Protein 5K62 (pdb70)

Secondary structure (DSSP, 8-state):
-EEEEEEEEEEEE----TT-HHHHHHHHHHHHHHHHT-TT----SEEE--TTTTT-S---SHHHHGGG-B-TTSSHHHHHHHHHHHHHTSEEEEEEEEE-TTS-EEEEEEEE-TTS-EEEEEE-SS--HHHHHTTBPP-TT-S-EEEEEEEEEEE-TT-SS--EEEEEEEEE--GGGGSSGGGTS-GGG-HHHHHHHHTT-SEEEEEE-PBPTTS---HHHHT-HHHHHHHHHHHHHHHHTTT--TT---S--EEEES--PPPPP----TTTTSS--TTS--HHHHHHHHHHTGGGS--TTHHHHHHTTTTHHHHHH--SS-TTSGGG-----GGGSSS---HHHHH--BTTB-SS-S-TTTT--EEEEEEE--SEETTTEEB----EEEEE------SSTT-TTEEEEEE--SS--EEEEEEEEEEEE-

Solvent-accessible surface area: 17045 Å² total

Sequence (430 aa):
TKLLVSLKVLVIQLNPQIGQVDQTIKRTWSILDKVTKSATYVKPDIILFPEFALTGYSFHARKDILPYVTKKDEGPSFELAKSISEKFQCYTIIGYPEEDDEQKLYNSALVVNPQGGQIFNYRKTFLYDTEMNWDCEENPEGFQTFPMDFSKCAKLSNEDSYNRDVTLKASIGISMDLSPYKFMAPFNHFEFSSFCVDNNVELILCPMAWLNSTSITDKQTLHNNSLLEAAKNKIAFALKEQGLPLAGSQGIYQLKIGDSQRTPRVPSDDSTSEYKDMDEPDMSNVNYWILRFFPFLYFKLRINWFKNSSLIESILGKTRMPLDHEYYKGKHDLLDSEEVIKDTVLEKTFLGTSLGQPWKFQGKNAILVLANRCGTEDGTTIFAGSSGIYKFNGKKSSLDSLNESVELLGNLGKGLEGAILREVQFEVFR

Foldseek 3Di:
DKKKFKFKEKEFAALADAPCLVVLLVLVVVQVVVQCVDPQFDQGQEYEAAFQRRHHAQDQEQVSCVVFAEALCDDDVLVSQLVVLQVRLHKYKYWGWYADPVRAIFTWIWIAGSNSHTDDIGTAAADDPRCVSNRHAHDLQHWDKDWDKTAQTIDDPPDDGSHHIDIFIETEHEACSLAAHVVPHDRQQLQNLLLCQLVVHFEYEYRYAAFQPLFDDPPVQVPPVVSVVVSLVVLCVLQVVQVADLQFDHSDADEAHNDQDFADQDDDDPPLRRPDDQFAASQVVQFVSLLSNQLLFDAPCLVVCQVVVVCVCVLQPDDNDPPPGSNVCPDDHVVPDPDDDDPSSQSGDGSQCGNVGSHSCAQAKHKYWYHYYATDPPSRTGGFAFTFIKMQRNYDHDSGSVGVSMTTRDTGGRGYTYMHIYIDMGMDDD

Radius of gyration: 21.22 Å; Cα contacts (8 Å, |Δi|>4): 1040; chains: 1; bounding box: 64×46×66 Å

InterPro domains:
  IPR003010 Carbon-nitrogen hydrolase [PF00795] (23-141)
  IPR003010 Carbon-nitrogen hydrolase [PS50263] (19-453)
  IPR036526 Carbon-nitrogen hydrolase superfamily [G3DSA:3.60.110.10] (19-270)
  IPR036526 Carbon-nitrogen hydrolase superfamily [SSF56317] (19-227)
  IPR039703 Protein N-terminal amidase [PTHR11750] (13-455)

B-factor: mean 27.4, std 9.61, range [10.97, 68.0]

Organism: Saccharomyces cerevisiae (strain CEN.PK113-7D) (NCBI:txid889517)

Structure (mmCIF, N/CA/C/O backbone):
data_5K62
#
_entry.id   5K62
#
_cell.length_a   134.564
_cell.length_b   134.564
_cell.length_c   119.378
_cell.angle_alpha   90.00
_cell.angle_beta   90.00
_cell.angle_gamma   90.00
#
_symmetry.space_group_name_H-M   'I 41 2 2'
#
loop_
_entity.id
_entity.type
_entity.pdbx_description
1 polymer Nta1p
2 non-polymer ASPARAGINE
3 non-polymer VALINE
4 water water
#
loop_
_atom_site.group_PDB
_atom_site.id
_atom_site.type_symbol
_atom_site.label_atom_id
_atom_site.label_alt_id
_atom_site.label_comp_id
_atom_site.label_asym_id
_atom_site.label_entity_id
_atom_site.label_seq_id
_atom_site.pdbx_PDB_ins_code
_atom_site.Cartn_x
_atom_site.Cartn_y
_atom_site.Cartn_z
_atom_site.occupancy
_atom_site.B_iso_or_equiv
_atom_site.auth_seq_id
_atom_site.auth_comp_id
_atom_site.auth_asym_id
_atom_site.auth_atom_id
_atom_site.pdbx_PDB_model_num
ATOM 1 N N . THR A 1 15 ? 31.654 -6.425 151.818 1.00 42.20 13 THR A N 1
ATOM 2 C CA . THR A 1 15 ? 32.954 -6.689 152.419 1.00 39.03 13 THR A CA 1
ATOM 3 C C . THR A 1 15 ? 34.083 -6.280 151.481 1.00 42.34 13 THR A C 1
ATOM 4 O O . THR A 1 15 ? 34.224 -6.838 150.393 1.00 41.14 13 THR A O 1
ATOM 6 N N . LYS A 1 16 ? 34.882 -5.305 151.905 1.00 36.95 14 LYS A N 1
ATOM 7 C CA . LYS A 1 16 ? 36.001 -4.844 15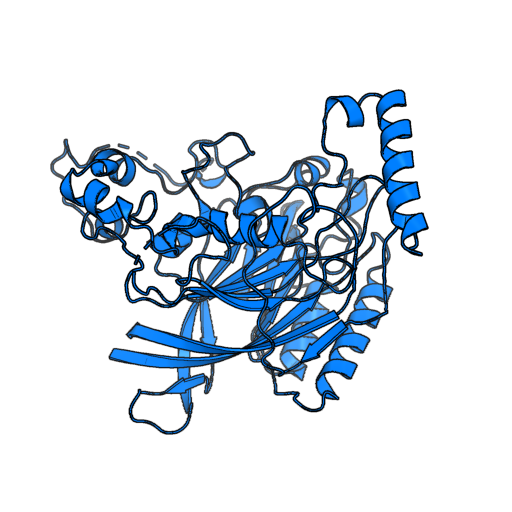1.101 1.00 39.21 14 LYS A CA 1
ATOM 8 C C . LYS A 1 16 ? 37.145 -5.842 151.112 1.00 40.38 14 LYS A C 1
ATOM 9 O O . LYS A 1 16 ? 37.541 -6.354 152.158 1.00 35.36 14 LYS A O 1
ATOM 15 N N . LEU A 1 17 ? 37.681 -6.107 149.933 1.00 31.68 15 LEU A N 1
ATOM 16 C CA . LEU A 1 17 ? 38.781 -7.038 149.783 1.00 30.34 15 LEU A CA 1
ATOM 17 C C . LEU A 1 17 ? 39.900 -6.332 149.028 1.00 37.59 15 LEU A C 1
ATOM 18 O O . LEU A 1 17 ? 39.683 -5.832 147.918 1.00 34.20 15 LEU A O 1
ATOM 23 N N . LEU A 1 18 ? 41.078 -6.252 149.640 1.00 27.55 16 LEU A N 1
ATOM 24 C CA . LEU A 1 18 ? 42.229 -5.622 149.004 1.00 34.80 16 LEU A CA 1
ATOM 25 C C . LEU A 1 18 ? 42.974 -6.613 148.122 1.00 34.68 16 LEU A C 1
ATOM 26 O O . LEU A 1 18 ? 43.186 -7.767 148.508 1.00 30.17 16 LEU A O 1
ATOM 31 N N . VAL A 1 19 ? 43.370 -6.158 146.936 1.00 34.18 17 VAL A N 1
ATOM 32 C CA . VAL A 1 19 ? 44.039 -7.034 145.987 1.00 30.15 17 VAL A CA 1
ATOM 33 C C . VAL A 1 19 ? 45.376 -6.455 145.547 1.00 27.80 17 VAL A C 1
ATOM 34 O O . VAL A 1 19 ? 45.555 -5.236 145.470 1.00 24.09 17 VAL A O 1
ATOM 38 N N . SER A 1 20 ? 46.329 -7.345 145.293 1.00 29.68 18 SER A N 1
ATOM 39 C CA . SER A 1 20 ? 47.627 -6.956 144.760 1.00 29.20 18 SER A CA 1
ATOM 40 C C . SER A 1 20 ? 47.975 -7.928 143.637 1.00 33.33 18 SER A C 1
ATOM 41 O O . SER A 1 20 ? 48.106 -9.136 143.857 1.00 33.47 18 SER A O 1
ATOM 44 N N . LEU A 1 21 ? 48.073 -7.394 142.425 1.00 27.72 19 LEU A N 1
ATOM 45 C CA . LEU A 1 21 ? 48.363 -8.192 141.240 1.00 27.51 19 LEU A CA 1
ATOM 46 C C . LEU A 1 21 ? 49.679 -7.758 140.631 1.00 25.57 19 LEU A C 1
ATOM 47 O O . LEU A 1 21 ? 49.931 -6.563 140.473 1.00 26.81 19 LEU A O 1
ATOM 52 N N . LYS A 1 22 ? 50.517 -8.733 140.296 1.00 24.09 20 LYS A N 1
ATOM 53 C CA . LYS A 1 22 ? 51.727 -8.467 139.548 1.00 23.01 20 LYS A CA 1
ATOM 54 C C . LYS A 1 22 ? 51.387 -8.650 138.080 1.00 18.21 20 LYS A C 1
ATOM 55 O O . LYS A 1 22 ? 51.090 -9.766 137.634 1.00 22.90 20 LYS A O 1
ATOM 57 N N . VAL A 1 23 ? 51.414 -7.551 137.346 1.00 22.02 21 VAL A N 1
ATOM 58 C CA . VAL A 1 23 ? 51.002 -7.563 135.944 1.00 19.12 21 VAL A CA 1
ATOM 59 C C . VAL A 1 23 ? 52.190 -7.337 135.025 1.00 20.00 21 VAL A C 1
ATOM 60 O O . VAL A 1 23 ? 52.875 -6.340 135.140 1.00 20.51 21 VAL A O 1
ATOM 64 N N . LEU A 1 24 ? 52.409 -8.259 134.092 1.00 18.69 22 LEU A N 1
ATOM 65 C CA . LEU A 1 24 ? 53.474 -8.113 133.127 1.00 16.97 22 LEU A CA 1
ATOM 66 C C . LEU A 1 24 ? 52.875 -7.969 131.722 1.00 16.38 22 LEU A C 1
ATOM 67 O O . LEU A 1 24 ? 52.079 -8.802 131.313 1.00 17.84 22 LEU A O 1
ATOM 72 N N . VAL A 1 25 ? 53.262 -6.921 131.007 1.00 17.05 23 VAL A N 1
ATOM 73 C CA . VAL A 1 25 ? 52.843 -6.728 129.614 1.00 16.69 23 VAL A CA 1
ATOM 74 C C . VAL A 1 25 ? 54.037 -6.845 128.676 1.00 16.72 23 VAL A C 1
ATOM 75 O O . VAL A 1 25 ? 55.069 -6.211 128.900 1.00 18.14 23 VAL A O 1
ATOM 79 N N . ILE A 1 26 ? 53.890 -7.650 127.628 1.00 16.97 24 ILE A N 1
ATOM 80 C CA . ILE A 1 26 ? 54.936 -7.820 126.625 1.00 17.57 24 ILE A CA 1
ATOM 81 C C . ILE A 1 26 ? 54.576 -7.081 125.338 1.00 19.92 24 ILE A C 1
ATOM 82 O O . ILE A 1 26 ? 53.499 -7.271 124.782 1.00 19.35 24 ILE A O 1
ATOM 87 N N . GLN A 1 27 ? 55.486 -6.241 124.861 1.00 17.84 25 GLN A N 1
ATOM 88 C CA . GLN A 1 27 ? 55.255 -5.461 123.660 1.00 15.59 25 GLN A CA 1
ATOM 89 C C . GLN A 1 27 ? 56.165 -5.950 122.544 1.00 17.13 25 GLN A C 1
ATOM 90 O O . GLN A 1 27 ? 57.386 -5.898 122.673 1.00 17.34 25 GLN A O 1
ATOM 96 N N . LEU A 1 28 ? 55.566 -6.424 121.454 1.00 17.17 26 LEU A N 1
ATOM 97 C CA . LEU A 1 28 ? 56.308 -7.047 120.358 1.00 15.27 26 LEU A CA 1
ATOM 98 C C . LEU A 1 28 ? 56.084 -6.342 119.018 1.00 15.68 26 LEU A C 1
ATOM 99 O O . LEU A 1 28 ? 55.072 -5.669 118.836 1.00 14.51 26 LEU A O 1
ATOM 104 N N . ASN A 1 29 ? 57.038 -6.518 118.103 1.00 14.03 27 ASN A N 1
ATOM 105 C CA . ASN A 1 29 ? 56.919 -6.097 116.712 1.00 16.23 27 ASN A CA 1
ATOM 106 C C . ASN A 1 29 ? 56.997 -7.320 115.814 1.00 16.06 27 ASN A C 1
ATOM 107 O O . ASN A 1 29 ? 58.015 -7.550 115.142 1.00 17.17 27 ASN A O 1
ATOM 112 N N . PRO A 1 30 ? 55.921 -8.117 115.794 1.00 16.15 28 PRO A N 1
ATOM 113 C CA . PRO A 1 30 ? 55.874 -9.308 114.939 1.00 14.45 28 PRO A CA 1
ATOM 114 C C . PRO A 1 30 ? 55.710 -8.947 113.475 1.00 16.74 28 PRO A C 1
ATOM 115 O O . PRO A 1 30 ? 54.909 -8.066 113.139 1.00 14.33 28 PRO A O 1
ATOM 119 N N . GLN A 1 31 ? 56.452 -9.615 112.599 1.00 14.58 29 GLN A N 1
ATOM 120 C CA . GLN A 1 31 ? 56.246 -9.408 111.174 1.00 14.26 29 GLN A CA 1
ATOM 121 C C . GLN A 1 31 ? 55.757 -10.715 110.537 1.00 18.96 29 GLN A C 1
ATOM 122 O O . GLN A 1 31 ? 56.117 -11.802 110.985 1.00 16.85 29 GLN A O 1
ATOM 128 N N . ILE A 1 32 ? 54.950 -10.604 109.489 1.00 17.14 30 ILE A N 1
ATOM 129 C CA . ILE A 1 32 ? 54.362 -11.777 108.864 1.00 17.46 30 ILE A CA 1
ATOM 130 C C . ILE A 1 32 ? 55.455 -12.717 108.365 1.00 18.76 30 ILE A C 1
ATOM 131 O O . ILE A 1 32 ? 56.430 -12.285 107.737 1.00 19.17 30 ILE A O 1
ATOM 136 N N . GLY A 1 33 ? 55.310 -13.995 108.692 1.00 18.46 31 GLY A N 1
ATOM 137 C CA . GLY A 1 33 ? 56.283 -15.000 108.289 1.00 21.09 31 GLY A CA 1
ATOM 138 C C . GLY A 1 33 ? 57.498 -15.146 109.195 1.00 22.24 31 GLY A C 1
ATOM 139 O O . GLY A 1 33 ? 58.450 -15.842 108.844 1.00 20.34 31 GLY A O 1
ATOM 140 N N . GLN A 1 34 ? 57.476 -14.493 110.358 1.00 17.45 32 GLN A N 1
ATOM 141 C CA . GLN A 1 34 ? 58.588 -14.570 111.303 1.00 18.47 32 GLN A CA 1
ATOM 142 C C . GLN A 1 34 ? 58.204 -15.210 112.643 1.00 19.54 32 GLN A C 1
ATOM 143 O O . GLN A 1 34 ? 58.832 -14.917 113.659 1.00 19.55 32 GLN A O 1
ATOM 149 N N . VAL A 1 35 ? 57.186 -16.067 112.644 1.00 17.43 33 VAL A N 1
ATOM 150 C CA . VAL A 1 35 ? 56.652 -16.629 113.889 1.00 19.95 33 VAL A CA 1
ATOM 151 C C . VAL A 1 35 ? 57.741 -17.231 114.786 1.00 22.87 33 VAL A C 1
ATOM 152 O O . VAL A 1 35 ? 57.810 -16.911 115.973 1.00 19.60 33 VAL A O 1
ATOM 156 N N . ASP A 1 36 ? 58.605 -18.066 114.215 1.00 22.72 34 ASP A N 1
ATOM 157 C CA . ASP A 1 36 ? 59.691 -18.688 114.985 1.00 27.27 34 ASP A CA 1
ATOM 158 C C . ASP A 1 36 ? 60.665 -17.661 115.572 1.00 24.04 34 ASP A C 1
ATOM 159 O O . ASP A 1 36 ? 61.130 -17.806 116.703 1.00 23.78 34 ASP A O 1
ATOM 164 N N . GLN A 1 37 ? 60.979 -16.624 114.805 1.00 22.27 35 GLN A N 1
ATOM 165 C CA . GLN A 1 37 ? 61.894 -15.593 115.283 1.00 20.16 35 GLN A CA 1
ATOM 166 C C . GLN A 1 37 ? 61.260 -14.787 116.410 1.00 20.95 35 GLN A C 1
ATOM 167 O O . GLN A 1 37 ? 61.932 -14.442 117.385 1.00 19.12 35 GLN A O 1
ATOM 173 N N . THR A 1 38 ? 59.967 -14.497 116.276 1.00 18.99 36 THR A N 1
ATOM 174 C CA . THR A 1 38 ? 59.233 -13.744 117.297 1.00 20.23 36 THR A CA 1
ATOM 175 C C . THR A 1 38 ? 59.151 -14.537 118.596 1.00 19.70 36 THR A C 1
ATOM 176 O O . THR A 1 38 ? 59.299 -13.985 119.688 1.00 21.09 36 THR A O 1
ATOM 180 N N . ILE A 1 39 ? 58.911 -15.835 118.472 1.00 20.37 37 ILE A N 1
ATOM 181 C CA . ILE A 1 39 ? 58.918 -16.716 119.638 1.00 20.94 37 ILE A CA 1
ATOM 182 C C . ILE A 1 39 ? 60.276 -16.677 120.333 1.00 19.87 37 ILE A C 1
ATOM 183 O O . ILE A 1 39 ? 60.346 -16.579 121.552 1.00 24.19 37 ILE A O 1
ATOM 188 N N . LYS A 1 40 ? 61.352 -16.724 119.559 1.00 20.78 38 LYS A N 1
ATOM 189 C CA . LYS A 1 40 ? 62.696 -16.662 120.136 1.00 23.41 38 LYS A CA 1
ATOM 190 C C . LYS A 1 40 ? 62.927 -15.331 120.861 1.00 26.91 38 LYS A C 1
ATOM 191 O O . LYS A 1 40 ? 63.429 -15.306 121.993 1.00 24.53 38 LYS A O 1
ATOM 193 N N . ARG A 1 41 ? 62.535 -14.224 120.231 1.00 22.86 39 ARG A N 1
ATOM 194 C CA . ARG A 1 41 ? 62.672 -12.915 120.870 1.00 22.89 39 ARG A CA 1
ATOM 195 C C . ARG A 1 41 ? 61.832 -12.853 122.152 1.00 21.05 39 ARG A C 1
ATOM 196 O O . ARG A 1 41 ? 62.247 -12.248 123.145 1.00 23.37 39 ARG A O 1
ATOM 204 N N . THR A 1 42 ? 60.674 -13.503 122.143 1.00 19.71 40 THR A N 1
ATOM 205 C CA . THR A 1 42 ? 59.812 -13.523 123.321 1.00 20.67 40 THR A CA 1
ATOM 206 C C . THR A 1 42 ? 60.498 -14.215 124.505 1.00 26.48 40 THR A C 1
ATOM 207 O O . THR A 1 42 ? 60.437 -13.744 125.646 1.00 21.85 40 THR A O 1
ATOM 211 N N . TRP A 1 43 ? 61.159 -15.331 124.235 1.00 23.80 41 TRP A N 1
ATOM 212 C CA . TRP A 1 43 ? 61.851 -16.046 125.308 1.00 26.72 41 TRP A CA 1
ATOM 213 C C . TRP A 1 43 ? 63.037 -15.241 125.812 1.00 24.94 41 TRP A C 1
ATOM 214 O O . TRP A 1 43 ? 63.339 -15.262 127.005 1.00 29.08 41 TRP A O 1
ATOM 225 N N . SER A 1 44 ? 63.693 -14.520 124.905 1.00 23.28 42 SER A N 1
ATOM 226 C CA . SER A 1 44 ? 64.774 -13.605 125.265 1.00 25.07 42 SER A CA 1
ATOM 227 C C . SER A 1 44 ? 64.306 -12.482 126.204 1.00 32.34 42 SER A C 1
ATOM 228 O O . SER A 1 44 ? 64.956 -12.190 127.218 1.00 30.04 42 SER A O 1
ATOM 231 N N . ILE A 1 45 ? 63.177 -11.860 125.868 1.00 25.66 43 ILE A N 1
ATOM 232 C CA . ILE A 1 45 ? 62.593 -10.809 126.704 1.00 25.33 43 ILE A CA 1
ATOM 233 C C . ILE A 1 45 ? 62.269 -11.323 128.097 1.00 25.06 43 ILE A C 1
ATOM 234 O O . ILE A 1 45 ? 62.603 -10.683 129.094 1.00 28.91 43 ILE A O 1
ATOM 239 N N . LEU A 1 46 ? 61.606 -12.475 128.157 1.00 26.28 44 LEU A N 1
ATOM 240 C CA . LEU A 1 46 ? 61.222 -13.088 129.428 1.00 27.27 44 LEU A CA 1
ATOM 241 C C . LEU A 1 46 ? 62.444 -13.451 130.273 1.00 32.66 44 LEU A C 1
ATOM 242 O O . LEU A 1 46 ? 62.421 -13.337 131.498 1.00 29.64 44 LEU A O 1
ATOM 247 N N . ASP A 1 47 ? 63.506 -13.898 129.613 1.00 29.53 45 ASP A N 1
ATOM 248 C CA . ASP A 1 47 ? 64.752 -14.188 130.311 1.00 34.15 45 ASP A CA 1
ATOM 249 C C . ASP A 1 47 ? 65.304 -12.917 130.949 1.00 32.98 45 ASP A C 1
ATOM 250 O O . ASP A 1 47 ? 65.662 -12.908 132.128 1.00 37.07 45 ASP A O 1
ATOM 255 N N . LYS A 1 48 ? 65.356 -11.840 130.171 1.00 29.90 46 LYS A N 1
ATOM 256 C CA . LYS A 1 48 ? 65.872 -10.568 130.662 1.00 29.19 46 LYS A CA 1
ATOM 257 C C . LYS A 1 48 ? 65.017 -10.018 131.796 1.00 32.19 46 LYS A C 1
ATOM 258 O O . LYS A 1 48 ? 65.528 -9.386 132.715 1.00 33.38 46 LYS A O 1
ATOM 264 N N . VAL A 1 49 ? 63.712 -10.256 131.722 1.00 29.96 47 VAL A N 1
ATOM 265 C CA . VAL A 1 49 ? 62.797 -9.818 132.763 1.00 29.63 47 VAL A CA 1
ATOM 266 C C . VAL A 1 49 ? 63.119 -10.497 134.102 1.00 31.38 47 VAL A C 1
ATOM 267 O O . VAL A 1 49 ? 63.242 -9.820 135.120 1.00 31.38 47 VAL A O 1
ATOM 271 N N . THR A 1 50 ? 63.278 -11.820 134.093 1.00 31.63 48 THR A N 1
ATOM 272 C CA . THR A 1 50 ? 63.574 -12.566 135.321 1.00 29.40 48 THR A CA 1
ATOM 273 C C . THR A 1 50 ? 64.895 -12.155 135.954 1.00 35.49 48 THR A C 1
ATOM 274 O O . THR A 1 50 ? 65.126 -12.403 137.138 1.00 40.31 48 THR A O 1
ATOM 278 N N . LYS A 1 51 ? 65.763 -11.539 135.162 1.00 37.13 49 LYS A N 1
ATOM 279 C CA . LYS A 1 51 ? 67.076 -11.128 135.633 1.00 38.07 49 LYS A CA 1
ATOM 280 C C . LYS A 1 51 ? 67.066 -9.674 136.092 1.00 39.98 49 LYS A C 1
ATOM 281 O O . LYS A 1 51 ? 68.100 -9.119 136.464 1.00 43.33 49 LYS A O 1
ATOM 287 N N . SER A 1 52 ? 65.890 -9.057 136.068 1.00 36.80 50 SER A N 1
ATOM 288 C CA . SER A 1 52 ? 65.745 -7.679 136.527 1.00 39.91 50 SER A CA 1
ATOM 289 C C . SER A 1 52 ? 66.022 -7.554 138.021 1.00 39.86 50 SER A C 1
ATOM 290 O O . SER A 1 52 ? 65.716 -8.458 138.797 1.00 38.36 50 SER A O 1
ATOM 293 N N . ALA A 1 53 ? 66.587 -6.417 138.414 1.00 42.54 51 ALA A N 1
ATOM 294 C CA . ALA A 1 53 ? 66.896 -6.147 139.814 1.00 43.12 51 ALA A CA 1
ATOM 295 C C . ALA A 1 53 ? 65.639 -6.135 140.676 1.00 46.66 51 ALA A C 1
ATOM 296 O O . ALA A 1 53 ? 65.665 -6.563 141.832 1.00 44.34 51 ALA A O 1
ATOM 298 N N . THR A 1 54 ? 64.537 -5.645 140.115 1.00 41.46 52 THR A N 1
ATOM 299 C CA . THR A 1 54 ? 63.285 -5.570 140.865 1.00 36.78 52 THR A CA 1
ATOM 300 C C . THR A 1 54 ? 62.221 -6.542 140.338 1.00 40.75 52 THR A C 1
ATOM 301 O O . THR A 1 54 ? 61.021 -6.325 140.513 1.00 40.22 52 THR A O 1
ATOM 305 N N . TYR A 1 55 ? 62.667 -7.632 139.726 1.00 36.62 53 TYR A N 1
ATOM 306 C CA . TYR A 1 55 ? 61.750 -8.654 139.261 1.00 36.88 53 TYR A CA 1
ATOM 307 C C . TYR A 1 55 ? 60.956 -9.297 140.394 1.00 38.51 53 TYR A C 1
ATOM 308 O O . TYR A 1 55 ? 61.506 -9.653 141.442 1.00 39.73 53 TYR A O 1
ATOM 317 N N . VAL A 1 56 ? 59.657 -9.440 140.166 1.00 32.74 54 VAL A N 1
ATOM 318 C CA . VAL A 1 56 ? 58.783 -10.260 140.999 1.00 32.30 54 VAL A CA 1
ATOM 319 C C . VAL A 1 56 ? 57.939 -11.129 140.067 1.00 36.51 54 VAL A C 1
ATOM 320 O O . VAL A 1 56 ? 57.722 -10.752 138.916 1.00 34.64 54 VAL A O 1
ATOM 324 N N . LYS A 1 57 ? 57.479 -12.290 140.532 1.00 33.42 55 LYS A N 1
ATOM 325 C CA . LYS A 1 57 ? 56.732 -13.190 139.651 1.00 31.66 55 LYS A CA 1
ATOM 326 C C . LYS A 1 57 ? 55.389 -12.576 139.264 1.00 33.19 55 LYS A C 1
ATOM 327 O O . LYS A 1 57 ? 54.628 -12.140 140.125 1.00 24.30 55 LYS A O 1
ATOM 333 N N . PRO A 1 58 ? 55.097 -12.529 137.958 1.00 28.66 56 PRO A N 1
ATOM 334 C CA . PRO A 1 58 ? 53.792 -11.995 137.567 1.00 24.12 56 PRO A CA 1
ATOM 335 C C . PRO A 1 58 ? 52.658 -12.966 137.840 1.00 24.37 56 PRO A C 1
ATOM 336 O O . PRO A 1 58 ? 52.839 -14.189 137.751 1.00 26.95 56 PRO A O 1
ATOM 340 N N . ASP A 1 59 ? 51.495 -12.411 138.174 1.00 24.09 57 ASP A N 1
ATOM 341 C CA . ASP A 1 59 ? 50.247 -13.163 138.256 1.00 25.24 57 ASP A CA 1
ATOM 342 C C . ASP A 1 59 ? 49.571 -13.306 136.897 1.00 23.31 57 ASP A C 1
ATOM 343 O O . ASP A 1 59 ? 48.803 -14.245 136.654 1.00 22.64 57 ASP A O 1
ATOM 348 N N . ILE A 1 60 ? 49.851 -12.357 136.017 1.00 24.10 58 ILE A N 1
ATOM 349 C CA . ILE A 1 60 ? 49.241 -12.366 134.695 1.00 21.30 58 ILE A CA 1
ATOM 350 C C . ILE A 1 60 ? 50.198 -11.757 133.676 1.00 17.78 58 ILE A C 1
ATOM 351 O O . ILE A 1 60 ? 50.897 -10.798 133.963 1.00 18.07 58 ILE A O 1
ATOM 356 N N . ILE A 1 61 ? 50.249 -12.360 132.494 1.00 17.17 59 ILE A N 1
ATOM 357 C CA . ILE A 1 61 ? 51.104 -11.866 131.429 1.00 18.50 59 ILE A CA 1
ATOM 358 C C . ILE A 1 61 ? 50.226 -11.646 130.198 1.00 15.05 59 ILE A C 1
ATOM 359 O O . ILE A 1 61 ? 49.491 -12.549 129.806 1.00 16.69 59 ILE A O 1
ATOM 364 N N . LEU A 1 62 ? 50.295 -10.446 129.618 1.00 17.50 60 LEU A N 1
ATOM 365 C CA . LEU A 1 62 ? 49.451 -10.076 128.473 1.00 15.09 60 LEU A CA 1
ATOM 366 C C . LEU A 1 62 ? 50.293 -9.709 127.244 1.00 17.55 60 LEU A C 1
ATOM 367 O O . LEU A 1 62 ? 51.232 -8.916 127.342 1.00 15.16 60 LEU A O 1
ATOM 372 N N . PHE A 1 63 ? 49.943 -10.301 126.092 1.00 13.50 61 PHE A N 1
ATOM 373 C CA . PHE A 1 63 ? 50.574 -10.045 124.808 1.00 16.57 61 PHE A CA 1
ATOM 374 C C . PHE A 1 63 ? 49.626 -9.227 123.905 1.00 15.88 61 PHE A C 1
ATOM 375 O O . PHE A 1 63 ? 48.425 -9.151 124.170 1.00 13.16 61 PHE A O 1
ATOM 383 N N . PRO A 1 64 ? 50.157 -8.655 122.809 1.00 15.64 62 PRO A N 1
ATOM 384 C CA . PRO A 1 64 ? 49.286 -7.882 121.910 1.00 14.28 62 PRO A CA 1
ATOM 385 C C . PRO A 1 64 ? 48.359 -8.734 121.033 1.00 17.83 62 PRO A C 1
ATOM 386 O O . PRO A 1 64 ? 48.382 -9.973 121.047 1.00 14.66 62 PRO A O 1
ATOM 390 N N . GLU A 1 65 ? 47.529 -8.024 120.268 1.00 14.64 63 GLU A N 1
ATOM 391 C CA . GLU A 1 65 ? 46.715 -8.600 119.212 1.00 13.63 63 GLU A CA 1
ATOM 392 C C . GLU A 1 65 ? 47.608 -9.242 118.147 1.00 12.78 63 GLU A C 1
ATOM 393 O O . GLU A 1 65 ? 48.595 -8.631 117.731 1.00 15.32 63 GLU A O 1
ATOM 399 N N . PHE A 1 66 ? 47.283 -10.469 117.721 1.00 15.43 64 PHE A N 1
ATOM 400 C CA . PHE A 1 66 ? 48.115 -11.227 116.753 1.00 17.33 64 PHE A CA 1
ATOM 401 C C . PHE A 1 66 ? 49.613 -11.152 117.095 1.00 18.79 64 PHE A C 1
ATOM 402 O O . PHE A 1 66 ? 50.446 -10.771 116.270 1.00 14.74 64 PHE A O 1
ATOM 410 N N . ALA A 1 67 ? 49.939 -11.516 118.328 1.00 13.92 65 ALA A N 1
ATOM 411 C CA . ALA A 1 67 ? 51.255 -11.256 118.899 1.00 16.68 65 ALA A CA 1
ATOM 412 C C . ALA A 1 67 ? 52.419 -11.938 118.179 1.00 15.60 65 ALA A C 1
ATOM 413 O O . ALA A 1 67 ? 53.504 -11.362 118.093 1.00 16.51 65 ALA A O 1
ATOM 415 N N . LEU A 1 68 ? 52.215 -13.141 117.653 1.00 16.19 66 LEU A N 1
ATOM 416 C CA . LEU A 1 68 ? 53.323 -13.843 117.002 1.00 16.92 66 LEU A CA 1
ATOM 417 C C . LEU A 1 68 ? 53.285 -13.811 115.474 1.00 18.11 66 LEU A C 1
ATOM 418 O O . LEU A 1 68 ? 54.245 -14.198 114.825 1.00 17.12 66 LEU A O 1
ATOM 423 N N . THR A 1 69 ? 52.181 -13.353 114.900 1.00 16.38 67 THR A N 1
ATOM 424 C CA . THR A 1 69 ? 51.957 -13.586 113.481 1.00 17.08 67 THR A CA 1
ATOM 425 C C . THR A 1 69 ? 52.115 -12.350 112.581 1.00 18.80 67 THR A C 1
ATOM 426 O O . THR A 1 69 ? 52.296 -12.495 111.369 1.00 17.39 67 THR A O 1
ATOM 430 N N . GLY A 1 70 ? 52.050 -11.151 113.155 1.00 14.45 68 GLY A N 1
ATOM 431 C CA . GLY A 1 70 ? 51.950 -9.944 112.342 1.00 16.00 68 GLY A CA 1
ATOM 432 C C . GLY A 1 70 ? 50.470 -9.667 112.148 1.00 15.69 68 GLY A C 1
ATOM 433 O O . GLY A 1 70 ? 49.633 -10.508 112.504 1.00 14.98 68 GLY A O 1
ATOM 434 N N . TYR A 1 71 ? 50.120 -8.514 111.578 1.00 17.37 69 TYR A N 1
ATOM 435 C CA . TYR A 1 71 ? 48.722 -8.092 111.623 1.00 16.13 69 TYR A CA 1
ATOM 436 C C . TYR A 1 71 ? 48.080 -7.878 110.254 1.00 18.49 69 TYR A C 1
ATOM 437 O O . TYR A 1 71 ? 46.942 -8.295 110.034 1.00 18.77 69 TYR A O 1
ATOM 446 N N . SER A 1 72 ? 48.812 -7.245 109.342 1.00 16.89 70 SER A N 1
ATOM 447 C CA . SER A 1 72 ? 48.218 -6.747 108.088 1.00 18.52 70 SER A CA 1
ATOM 448 C C . SER A 1 72 ? 48.111 -7.817 107.002 1.00 19.64 70 SER A C 1
ATOM 449 O O . SER A 1 72 ? 48.815 -7.752 106.004 1.00 20.68 70 SER A O 1
ATOM 452 N N . PHE A 1 73 ? 47.239 -8.798 107.200 1.00 17.20 71 PHE A N 1
ATOM 453 C CA . PHE A 1 73 ? 46.983 -9.811 106.180 1.00 20.43 71 PHE A CA 1
ATOM 454 C C . PHE A 1 73 ? 46.006 -9.271 105.141 1.00 22.28 71 PHE A C 1
ATOM 455 O O . PHE A 1 73 ? 45.000 -8.667 105.500 1.00 20.19 71 PHE A O 1
ATOM 463 N N . HIS A 1 74 ? 46.306 -9.482 103.860 1.00 22.48 72 HIS A N 1
ATOM 464 C CA . HIS A 1 74 ? 45.519 -8.840 102.793 1.00 27.38 72 HIS A CA 1
ATOM 465 C C . HIS A 1 74 ? 44.574 -9.786 102.071 1.00 27.96 72 HIS A C 1
ATOM 466 O O . HIS A 1 74 ? 43.804 -9.366 101.199 1.00 27.20 72 HIS A O 1
ATOM 473 N N . ALA A 1 75 ? 44.630 -11.058 102.436 1.00 25.08 73 ALA A N 1
ATOM 474 C CA . ALA A 1 75 ? 43.806 -12.072 101.792 1.00 26.78 73 ALA A CA 1
ATOM 475 C C . ALA A 1 75 ? 43.670 -13.267 102.707 1.00 26.45 73 ALA A C 1
ATOM 476 O O . ALA A 1 75 ? 44.553 -13.527 103.523 1.00 24.61 73 ALA A O 1
ATOM 478 N N . ARG A 1 76 ? 42.565 -13.993 102.578 1.00 27.27 74 ARG A N 1
ATOM 479 C CA . ARG A 1 76 ? 42.367 -15.207 103.358 1.00 24.69 74 ARG A CA 1
ATOM 480 C C . ARG A 1 76 ? 43.519 -16.193 103.126 1.00 26.45 74 ARG A C 1
ATOM 481 O O . ARG A 1 76 ? 44.005 -16.820 104.071 1.00 26.50 74 ARG A O 1
ATOM 489 N N . LYS A 1 77 ? 43.966 -16.311 101.875 1.00 26.79 75 LYS A N 1
ATOM 490 C CA . LYS A 1 77 ? 45.059 -17.225 101.538 1.00 29.15 75 LYS A CA 1
ATOM 491 C C . LYS A 1 77 ? 46.349 -16.904 102.303 1.00 28.11 75 LYS A C 1
ATOM 492 O O . LYS A 1 77 ? 47.105 -17.805 102.674 1.00 26.89 75 LYS A O 1
ATOM 494 N N . ASP A 1 78 ? 46.602 -15.622 102.537 1.00 24.46 76 ASP A N 1
ATOM 495 C CA . ASP A 1 78 ? 47.837 -15.218 103.205 1.00 27.86 76 ASP A CA 1
ATOM 496 C C . ASP A 1 78 ? 47.849 -15.528 104.694 1.00 25.74 76 ASP A C 1
ATOM 497 O O . ASP A 1 78 ? 48.915 -15.699 105.281 1.00 23.95 76 ASP A O 1
ATOM 502 N N . ILE A 1 79 ? 46.677 -15.595 105.312 1.00 22.47 77 ILE A N 1
ATOM 503 C CA . ILE A 1 79 ? 46.635 -15.815 106.754 1.00 20.88 77 ILE A CA 1
ATOM 504 C C . ILE A 1 79 ? 46.471 -17.288 107.080 1.00 24.19 77 ILE A C 1
ATOM 505 O O . ILE A 1 79 ? 46.814 -17.716 108.177 1.00 22.99 77 ILE A O 1
ATOM 510 N N . LEU A 1 80 ? 45.977 -18.072 106.123 1.00 23.03 78 LEU A N 1
ATOM 511 C CA . LEU A 1 80 ? 45.704 -19.486 106.383 1.00 26.38 78 LEU A CA 1
ATOM 512 C C . LEU A 1 80 ? 46.909 -20.280 106.910 1.00 22.65 78 LEU A C 1
ATOM 513 O O . LEU A 1 80 ? 46.729 -21.155 107.744 1.00 27.23 78 LEU A O 1
ATOM 518 N N . PRO A 1 81 ? 48.136 -19.973 106.450 1.00 23.60 79 PRO A N 1
ATOM 519 C CA . PRO A 1 81 ? 49.265 -20.745 106.991 1.00 24.99 79 PRO A CA 1
ATOM 520 C C . PRO A 1 81 ? 49.575 -20.437 108.463 1.00 28.25 79 PRO A C 1
ATOM 521 O O . PRO A 1 81 ? 50.437 -21.086 109.047 1.00 26.91 79 PRO A O 1
ATOM 525 N N . TYR A 1 82 ? 48.880 -19.472 109.058 1.00 23.97 80 TYR A N 1
ATOM 526 C CA . TYR A 1 82 ? 49.208 -19.062 110.419 1.00 28.03 80 TYR A CA 1
ATOM 527 C C . TYR A 1 82 ? 48.049 -19.262 111.388 1.00 26.53 80 TYR A C 1
ATOM 528 O O . TYR A 1 82 ? 48.214 -19.094 112.598 1.00 25.11 80 TYR A O 1
ATOM 537 N N . VAL A 1 83 ? 46.883 -19.626 110.864 1.00 24.01 81 VAL A N 1
ATOM 538 C CA . VAL A 1 83 ? 45.714 -19.796 111.715 1.00 22.35 81 VAL A CA 1
ATOM 539 C C . VAL A 1 83 ? 45.865 -21.086 112.509 1.00 28.65 81 VAL A C 1
ATOM 540 O O . VAL A 1 83 ? 46.586 -21.994 112.086 1.00 28.39 81 VAL A O 1
ATOM 544 N N . THR A 1 84 ? 45.208 -21.152 113.663 1.00 25.65 82 THR A N 1
ATOM 545 C CA . THR A 1 84 ? 45.253 -22.351 114.504 1.00 28.98 82 THR A CA 1
ATOM 546 C C . THR A 1 84 ? 43.945 -22.525 115.259 1.00 30.74 82 THR A C 1
ATOM 547 O O . THR A 1 84 ? 43.208 -21.558 115.473 1.00 25.22 82 THR A O 1
ATOM 551 N N . LYS A 1 85 ? 43.658 -23.759 115.668 1.00 26.71 83 LYS A N 1
ATOM 552 C CA . LYS A 1 85 ? 42.583 -23.999 116.616 1.00 28.86 83 LYS A CA 1
ATOM 553 C C . LYS A 1 85 ? 42.961 -23.317 117.915 1.00 28.04 83 LYS A C 1
ATOM 554 O O . LYS A 1 85 ? 44.134 -23.046 118.157 1.00 29.87 83 LYS A O 1
ATOM 556 N N . LYS A 1 86 ? 41.970 -23.049 118.755 1.00 27.24 84 LYS A N 1
ATOM 557 C CA . LYS A 1 86 ? 42.198 -22.309 119.976 1.00 25.14 84 LYS A CA 1
ATOM 558 C C . LYS A 1 86 ? 43.057 -23.064 120.978 1.00 31.77 84 LYS A C 1
ATOM 559 O O . LYS A 1 86 ? 43.561 -22.463 121.919 1.00 32.52 84 LYS A O 1
ATOM 565 N N . ASP A 1 87 ? 43.237 -24.368 120.786 1.00 31.07 85 ASP A N 1
ATOM 566 C CA . ASP A 1 87 ? 44.012 -25.151 121.750 1.00 34.09 85 ASP A CA 1
ATOM 567 C C . ASP A 1 87 ? 45.112 -25.971 121.092 1.00 37.16 85 ASP A C 1
ATOM 568 O O . ASP A 1 87 ? 45.544 -26.993 121.625 1.00 39.34 85 ASP A O 1
ATOM 573 N N . GLU A 1 88 ? 45.573 -25.506 119.939 1.00 31.42 86 GLU A N 1
ATOM 574 C CA . GLU A 1 88 ? 46.703 -26.122 119.260 1.00 35.50 86 GLU A CA 1
ATOM 575 C C . GLU A 1 88 ? 47.592 -25.024 118.718 1.00 32.62 86 GLU A C 1
ATOM 576 O O . GLU A 1 88 ? 47.155 -23.882 118.578 1.00 31.44 86 GLU A O 1
ATOM 582 N N . GLY A 1 89 ? 48.835 -25.362 118.407 1.00 28.22 87 GLY A N 1
ATOM 583 C CA . GLY A 1 89 ? 49.673 -24.456 117.645 1.00 31.60 87 GLY A CA 1
ATOM 584 C C . GLY A 1 89 ? 50.544 -23.533 118.466 1.00 27.58 87 GLY A C 1
ATOM 585 O O . GLY A 1 89 ? 50.474 -23.524 119.701 1.00 27.33 87 GLY A O 1
ATOM 586 N N . PRO A 1 90 ? 51.374 -22.743 117.768 1.00 25.40 88 PRO A N 1
ATOM 587 C CA . PRO A 1 90 ? 52.468 -21.952 118.330 1.00 26.61 88 PRO A CA 1
ATOM 588 C C . PRO A 1 90 ? 52.034 -20.963 119.403 1.00 24.04 88 PRO A C 1
ATOM 589 O O . PRO A 1 90 ? 52.697 -20.896 120.438 1.00 23.76 88 PRO A O 1
ATOM 593 N N . SER A 1 91 ? 50.971 -20.200 119.170 1.00 21.93 89 SER A N 1
ATOM 594 C CA . SER A 1 91 ? 50.533 -19.226 120.173 1.00 21.76 89 SER A CA 1
ATOM 595 C C . SER A 1 91 ? 50.039 -19.930 121.440 1.00 22.17 89 SER A C 1
ATOM 596 O O . SER A 1 91 ? 50.360 -19.532 122.569 1.00 20.66 89 SER A O 1
ATOM 599 N N . PHE A 1 92 ? 49.261 -20.986 121.248 1.00 25.48 90 PHE A N 1
ATOM 600 C CA . PHE A 1 92 ? 48.753 -21.738 122.384 1.00 26.07 90 PHE A CA 1
ATOM 601 C C . PHE A 1 92 ? 49.887 -22.429 123.144 1.00 27.79 90 PHE A C 1
ATOM 602 O O . PHE A 1 92 ? 49.931 -22.389 124.373 1.00 26.87 90 PHE A O 1
ATOM 610 N N . GLU A 1 93 ? 50.812 -23.048 122.415 1.00 28.29 91 GLU A N 1
ATOM 611 C CA . GLU A 1 93 ? 51.915 -23.764 123.057 1.00 31.21 91 GLU A CA 1
ATOM 612 C C . GLU A 1 93 ? 52.825 -22.786 123.795 1.00 31.32 91 GLU A C 1
ATOM 613 O O . GLU A 1 93 ? 53.300 -23.074 124.893 1.00 27.44 91 GLU A O 1
ATOM 619 N N . LEU A 1 94 ? 53.054 -21.617 123.204 1.00 23.10 92 LEU A N 1
ATOM 620 C CA . LEU A 1 94 ? 53.822 -20.586 123.883 1.00 20.13 92 LEU A CA 1
ATOM 621 C C . LEU A 1 94 ? 53.144 -20.179 125.200 1.00 22.54 92 LEU A C 1
ATOM 622 O O . LEU A 1 94 ? 53.790 -20.129 126.245 1.00 23.99 92 LEU A O 1
ATOM 627 N N . ALA A 1 95 ? 51.841 -19.903 125.148 1.00 25.22 93 ALA A N 1
ATOM 628 C CA . ALA A 1 95 ? 51.104 -19.461 126.330 1.00 24.17 93 ALA A CA 1
ATOM 629 C C . ALA A 1 95 ? 51.071 -20.544 127.417 1.00 25.23 93 ALA A C 1
ATOM 630 O O . ALA A 1 95 ? 51.163 -20.246 128.606 1.00 23.70 93 ALA A O 1
ATOM 632 N N . LYS A 1 96 ? 50.932 -21.798 127.007 1.00 30.71 94 LYS A N 1
ATOM 633 C CA . LYS A 1 96 ? 50.957 -22.908 127.964 1.00 28.48 94 LYS A CA 1
ATOM 634 C C . LYS A 1 96 ? 52.334 -23.026 128.617 1.00 29.59 94 LYS A C 1
ATOM 635 O O . LYS A 1 96 ? 52.436 -23.232 129.823 1.00 30.85 94 LYS A O 1
ATOM 641 N N . SER A 1 97 ? 53.396 -22.868 127.834 1.00 26.38 95 SER A N 1
ATOM 642 C CA . SER A 1 97 ? 54.748 -22.971 128.385 1.00 27.67 95 SER A CA 1
ATOM 643 C C . SER A 1 97 ? 55.054 -21.824 129.335 1.00 32.94 95 SER A C 1
ATOM 644 O O . SER A 1 97 ? 55.655 -22.020 130.396 1.00 29.30 95 SER A O 1
ATOM 647 N N . ILE A 1 98 ? 54.634 -20.622 128.955 1.00 24.73 96 ILE A N 1
ATOM 648 C CA . ILE A 1 98 ? 54.829 -19.459 129.806 1.00 24.82 96 ILE A CA 1
ATOM 649 C C . ILE A 1 98 ? 54.066 -19.618 131.115 1.00 28.46 96 ILE A C 1
ATOM 650 O O . ILE A 1 98 ? 54.627 -19.411 132.199 1.00 32.35 96 ILE A O 1
ATOM 655 N N . SER A 1 99 ? 52.796 -20.001 131.015 1.00 24.36 97 SER A N 1
ATOM 656 C CA . SER A 1 99 ? 51.938 -20.138 132.188 1.00 24.48 97 SER A CA 1
ATOM 657 C C . SER A 1 99 ? 52.488 -21.194 133.155 1.00 33.14 97 SER A C 1
ATOM 658 O O . SER A 1 99 ? 52.418 -21.039 134.373 1.00 31.85 97 SER A O 1
ATOM 661 N N . GLU A 1 100 ? 53.023 -22.274 132.600 1.00 31.87 98 GLU A N 1
ATOM 662 C CA . GLU A 1 100 ? 53.563 -23.351 133.418 1.00 32.70 98 GLU A CA 1
ATOM 663 C C . GLU A 1 100 ? 54.872 -22.922 134.070 1.00 32.62 98 GLU A C 1
ATOM 664 O O . GLU A 1 100 ? 55.130 -23.264 135.226 1.00 40.12 98 GLU A O 1
ATOM 670 N N . LYS A 1 101 ? 55.688 -22.155 133.352 1.00 30.06 99 LYS A N 1
ATOM 671 C CA . LYS A 1 101 ? 56.977 -21.731 133.886 1.00 35.98 99 LYS A CA 1
ATOM 672 C C . LYS A 1 101 ? 56.849 -20.610 134.907 1.00 36.96 99 LYS A C 1
ATOM 673 O O . LYS A 1 101 ? 57.722 -20.450 135.763 1.00 37.51 99 LYS A O 1
ATOM 675 N N . PHE A 1 102 ? 55.781 -19.823 134.814 1.00 31.45 100 PHE A N 1
ATOM 676 C CA . PHE A 1 102 ? 55.619 -18.674 135.706 1.00 32.70 100 PHE A CA 1
ATOM 677 C C . PHE A 1 102 ? 54.438 -18.835 136.646 1.00 30.08 100 PHE A C 1
ATOM 678 O O . PHE A 1 102 ? 54.161 -17.945 137.448 1.00 33.10 100 PHE A O 1
ATOM 686 N N . GLN A 1 103 ? 53.748 -19.965 136.543 1.00 30.95 101 GLN A N 1
ATOM 687 C CA . GLN A 1 103 ? 52.555 -20.229 137.341 1.00 30.69 101 GLN A CA 1
ATOM 688 C C . GLN A 1 103 ? 51.594 -19.038 137.294 1.00 34.69 101 GLN A C 1
ATOM 689 O O . GLN A 1 103 ? 51.138 -18.550 138.330 1.00 29.74 101 GLN A O 1
ATOM 695 N N . CYS A 1 104 ? 51.296 -18.571 136.086 1.00 29.46 102 CYS A N 1
ATOM 696 C CA . CYS A 1 104 ? 50.470 -17.385 135.915 1.00 25.28 102 CYS A CA 1
ATOM 697 C C . CYS A 1 104 ? 49.372 -17.589 134.871 1.00 28.66 102 CYS A C 1
ATOM 698 O O . CYS A 1 104 ? 49.325 -18.618 134.183 1.00 26.55 102 CYS A O 1
ATOM 701 N N . TYR A 1 105 ? 48.482 -16.607 134.768 1.00 25.45 103 TYR A N 1
ATOM 702 C CA . TYR A 1 105 ? 47.597 -16.518 133.613 1.00 26.29 103 TYR A CA 1
ATOM 703 C C . TYR A 1 105 ? 48.380 -15.902 132.463 1.00 21.53 103 TYR A C 1
ATOM 704 O O . TYR A 1 105 ? 49.168 -14.986 132.667 1.00 21.86 103 TYR A O 1
ATOM 713 N N . THR A 1 106 ? 48.179 -16.432 131.262 1.00 20.64 104 THR A N 1
ATOM 714 C CA . THR A 1 106 ? 48.827 -15.884 130.079 1.00 21.70 104 THR A CA 1
ATOM 715 C C . THR A 1 106 ? 47.740 -15.655 129.033 1.00 18.33 104 THR A C 1
ATOM 716 O O . THR A 1 106 ? 46.941 -16.564 128.771 1.00 20.11 104 THR A O 1
ATOM 720 N N . ILE A 1 107 ? 47.702 -14.450 128.459 1.00 18.47 105 ILE A N 1
ATOM 721 C CA . ILE A 1 107 ? 46.703 -14.094 127.440 1.00 15.38 105 ILE A CA 1
ATOM 722 C C . ILE A 1 107 ? 47.408 -13.623 126.170 1.00 17.00 105 ILE A C 1
ATOM 723 O O . ILE A 1 107 ? 48.220 -12.696 126.226 1.00 14.87 105 ILE A O 1
ATOM 728 N N . ILE A 1 108 ? 47.115 -14.258 125.034 1.00 16.12 106 ILE A N 1
ATOM 729 C CA . ILE A 1 108 ? 47.806 -13.914 123.792 1.00 17.27 106 ILE A CA 1
ATOM 730 C C . ILE A 1 108 ? 46.829 -13.839 122.616 1.00 17.19 106 ILE A C 1
ATOM 731 O O . ILE A 1 108 ? 45.910 -14.647 122.500 1.00 17.46 106 ILE A O 1
ATOM 736 N N . GLY A 1 109 ? 47.032 -12.853 121.746 1.00 17.71 107 GLY A N 1
ATOM 737 C CA . GLY A 1 109 ? 46.182 -12.698 120.580 1.00 14.63 107 GLY A CA 1
ATOM 738 C C . GLY A 1 109 ? 46.730 -13.507 119.425 1.00 15.83 107 GLY A C 1
ATOM 739 O O . GLY A 1 109 ? 47.940 -13.561 119.211 1.00 16.91 107 GLY A O 1
ATOM 740 N N . TYR A 1 110 ? 45.840 -14.139 118.669 1.00 14.36 108 TYR A N 1
ATOM 741 C CA . TYR A 1 110 ? 46.268 -15.067 117.632 1.00 15.29 108 TYR A CA 1
ATOM 742 C C . TYR A 1 110 ? 45.144 -15.214 116.626 1.00 16.33 108 TYR A C 1
ATOM 743 O O . TYR A 1 110 ? 43.987 -15.005 116.978 1.00 16.91 108 TYR A O 1
ATOM 752 N N . PRO A 1 111 ? 45.474 -15.561 115.371 1.00 14.35 109 PRO A N 1
ATOM 753 C CA . PRO A 1 111 ? 44.436 -15.832 114.369 1.00 18.95 109 PRO A CA 1
ATOM 754 C C . PRO A 1 111 ? 43.876 -17.237 114.546 1.00 18.70 109 PRO A C 1
ATOM 755 O O . PRO A 1 111 ? 44.645 -18.198 114.545 1.00 22.04 109 PRO A O 1
ATOM 759 N N . GLU A 1 112 ? 42.564 -17.346 114.674 1.00 20.71 110 GLU A N 1
ATOM 760 C CA . GLU A 1 112 ? 41.937 -18.626 115.000 1.00 20.72 110 GLU A CA 1
ATOM 761 C C . GLU A 1 112 ? 41.119 -19.184 113.844 1.00 25.63 110 GLU A C 1
ATOM 762 O O . GLU A 1 112 ? 40.453 -18.440 113.128 1.00 23.00 110 GLU A O 1
ATOM 768 N N . GLU A 1 113 ? 41.176 -20.500 113.672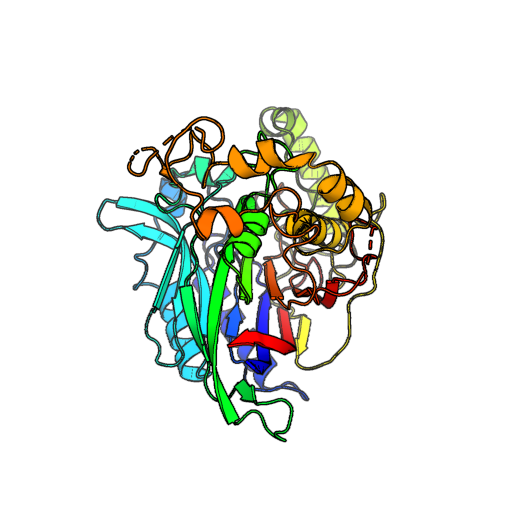 1.00 25.77 111 GLU A N 1
ATOM 769 C CA . GLU A 1 113 ? 40.228 -21.207 112.820 1.00 31.15 111 GLU A CA 1
ATOM 770 C C . GLU A 1 113 ? 39.420 -22.196 113.674 1.00 30.84 111 GLU A C 1
ATOM 771 O O . GLU A 1 113 ? 39.975 -22.822 114.581 1.00 29.78 111 GLU A O 1
ATOM 777 N N . ASP A 1 114 ? 38.119 -22.321 113.416 1.00 32.40 112 ASP A N 1
ATOM 778 C CA . ASP A 1 114 ? 37.334 -23.322 114.144 1.00 36.58 112 ASP A CA 1
ATOM 779 C C . ASP A 1 114 ? 37.056 -24.556 113.271 1.00 39.04 112 ASP A C 1
ATOM 780 O O . ASP A 1 114 ? 37.488 -24.629 112.114 1.00 37.68 112 ASP A O 1
ATOM 785 N N . ASP A 1 115 ? 36.347 -25.530 113.838 1.00 41.87 113 ASP A N 1
ATOM 786 C CA . ASP A 1 115 ? 36.107 -26.802 113.164 1.00 40.08 113 ASP A CA 1
ATOM 787 C C . ASP A 1 115 ? 35.279 -26.630 111.889 1.00 42.69 113 ASP A C 1
ATOM 788 O O . ASP A 1 115 ? 35.341 -27.464 110.983 1.00 46.34 113 ASP A O 1
ATOM 790 N N . GLU A 1 116 ? 34.517 -25.542 111.818 1.00 37.16 114 GLU A N 1
ATOM 791 C CA . GLU A 1 116 ? 33.690 -25.259 110.650 1.00 38.26 114 GLU A CA 1
ATOM 792 C C . GLU A 1 116 ? 34.386 -24.307 109.683 1.00 41.43 114 GLU A C 1
ATOM 793 O O . GLU A 1 116 ? 33.735 -23.680 108.853 1.00 44.75 114 GLU A O 1
ATOM 795 N N . GLN A 1 117 ? 35.709 -24.203 109.799 1.00 40.60 115 GLN A N 1
ATOM 796 C CA . GLN A 1 117 ? 36.522 -23.405 108.877 1.00 40.94 115 GLN A CA 1
ATOM 797 C C . GLN A 1 117 ? 36.219 -21.896 108.933 1.00 38.93 115 GLN A C 1
ATOM 798 O O . GLN A 1 117 ? 36.460 -21.164 107.970 1.00 37.58 115 GLN A O 1
ATOM 800 N N . LYS A 1 118 ? 35.691 -21.436 110.061 1.00 32.32 116 LYS A N 1
ATOM 801 C CA . LYS A 1 118 ? 35.454 -20.012 110.252 1.00 33.12 116 LYS A CA 1
ATOM 802 C C . LYS A 1 118 ? 36.698 -19.395 110.887 1.00 29.90 116 LYS A C 1
ATOM 803 O O . LYS A 1 118 ? 37.349 -20.031 111.714 1.00 28.50 116 LYS A O 1
ATOM 805 N N . LEU A 1 119 ? 37.031 -18.172 110.487 1.00 28.72 117 LEU A N 1
ATOM 806 C CA . LEU A 1 119 ? 38.236 -17.497 110.984 1.00 23.33 117 LEU A CA 1
ATOM 807 C C . LEU A 1 119 ? 37.884 -16.351 111.933 1.00 22.24 117 LEU A C 1
ATOM 808 O O . LEU A 1 119 ? 36.930 -15.611 111.699 1.00 23.10 117 LEU A O 1
ATOM 813 N N . TYR A 1 120 ? 38.670 -16.206 112.997 1.00 20.93 118 TYR A N 1
ATOM 814 C CA . TYR A 1 120 ? 38.465 -15.136 113.965 1.00 17.50 118 TYR A CA 1
ATOM 815 C C . TYR A 1 120 ? 39.787 -14.491 114.366 1.00 17.51 118 TYR A C 1
ATOM 816 O O . TYR A 1 120 ? 40.856 -15.067 114.192 1.00 17.89 118 TYR A O 1
ATOM 825 N N . ASN A 1 121 ? 39.675 -13.297 114.928 1.00 15.89 119 ASN A N 1
ATOM 826 C CA . ASN A 1 121 ? 40.784 -12.593 115.545 1.00 15.71 119 ASN A CA 1
ATOM 827 C C . ASN A 1 121 ? 40.568 -12.768 117.040 1.00 16.06 119 ASN A C 1
ATOM 828 O O . ASN A 1 121 ? 39.616 -12.223 117.600 1.00 17.32 119 ASN A O 1
ATOM 833 N N . SER A 1 122 ? 41.423 -13.556 117.679 1.00 15.52 120 SER A N 1
ATOM 834 C CA . SER A 1 122 ? 41.096 -14.041 119.014 1.00 15.13 120 SER A CA 1
ATOM 835 C C . SER A 1 122 ? 42.192 -13.814 120.048 1.00 14.51 120 SER A C 1
ATOM 836 O O . SER A 1 122 ? 43.323 -13.452 119.721 1.00 14.84 120 SER A O 1
ATOM 839 N N . ALA A 1 123 ? 41.813 -14.009 121.300 1.00 17.72 121 ALA A N 1
ATOM 840 C CA . ALA A 1 123 ? 42.738 -13.960 122.426 1.00 15.67 121 ALA A CA 1
ATOM 841 C C . ALA A 1 123 ? 42.439 -15.159 123.307 1.00 17.40 121 ALA A C 1
ATOM 842 O O . ALA A 1 123 ? 41.348 -15.256 123.848 1.00 18.22 121 ALA A O 1
ATOM 844 N N . LEU A 1 124 ? 43.410 -16.052 123.460 1.00 17.17 122 LEU A N 1
ATOM 845 C CA . LEU A 1 124 ? 43.223 -17.216 124.322 1.00 18.70 122 LEU A CA 1
ATOM 846 C C . LEU A 1 124 ? 43.803 -16.962 125.708 1.00 21.09 122 LEU A C 1
ATOM 847 O O . LEU A 1 124 ? 44.766 -16.208 125.867 1.00 17.29 122 LEU A O 1
ATOM 852 N N . VAL A 1 125 ? 43.182 -17.564 126.719 1.00 19.97 123 VAL A N 1
ATOM 853 C CA . VAL A 1 125 ? 43.623 -17.399 128.096 1.00 21.02 123 VAL A CA 1
ATOM 854 C C . VAL A 1 125 ? 43.992 -18.759 128.697 1.00 26.37 123 VAL A C 1
ATOM 855 O O . VAL A 1 125 ? 43.188 -19.689 128.674 1.00 23.30 123 VAL A O 1
ATOM 859 N N . VAL A 1 126 ? 45.211 -18.856 129.210 1.00 25.37 124 VAL A N 1
ATOM 860 C CA . VAL A 1 126 ? 45.711 -20.085 129.825 1.00 28.50 124 VAL A CA 1
ATOM 861 C C . VAL A 1 126 ? 45.946 -19.859 131.316 1.00 28.33 124 VAL A C 1
ATOM 862 O O . VAL A 1 126 ? 46.517 -18.845 131.700 1.00 24.37 124 VAL A O 1
ATOM 866 N N . ASN A 1 127 ? 45.497 -20.794 132.155 1.00 32.68 125 ASN A N 1
ATOM 867 C CA . ASN A 1 127 ? 45.661 -20.643 133.601 1.00 27.97 125 ASN A CA 1
ATOM 868 C C . ASN A 1 127 ? 47.019 -21.161 134.062 1.00 31.56 125 ASN A C 1
ATOM 869 O O . ASN A 1 127 ? 47.763 -21.734 133.269 1.00 31.05 125 ASN A O 1
ATOM 874 N N . PRO A 1 128 ? 47.352 -20.949 135.346 1.00 32.46 126 PRO A N 1
ATOM 875 C CA . PRO A 1 128 ? 48.668 -21.335 135.872 1.00 34.21 126 PRO A CA 1
ATOM 876 C C . PRO A 1 128 ? 48.947 -22.844 135.802 1.00 34.28 126 PRO A C 1
ATOM 877 O O . PRO A 1 128 ? 50.102 -23.249 135.928 1.00 38.34 126 PRO A O 1
ATOM 881 N N . GLN A 1 129 ? 47.917 -23.656 135.582 1.00 33.18 127 GLN A N 1
ATOM 882 C CA . GLN A 1 129 ? 48.111 -25.095 135.419 1.00 37.23 127 GLN A CA 1
ATOM 883 C C . GLN A 1 129 ? 48.369 -25.448 133.961 1.00 41.60 127 GLN A C 1
ATOM 884 O O . GLN A 1 129 ? 48.548 -26.620 133.622 1.00 39.43 127 GLN A O 1
ATOM 890 N N . GLY A 1 130 ? 48.389 -24.429 133.101 1.00 37.13 128 GLY A N 1
ATOM 891 C CA . GLY A 1 130 ? 48.612 -24.633 131.681 1.00 32.49 128 GLY A CA 1
ATOM 892 C C . GLY A 1 130 ? 47.380 -25.120 130.945 1.00 34.74 128 GLY A C 1
ATOM 893 O O . GLY A 1 130 ? 47.477 -25.683 129.855 1.00 37.93 128 GLY A O 1
ATOM 894 N N . GLY A 1 131 ? 46.214 -24.906 131.544 1.00 30.61 129 GLY A N 1
ATOM 895 C CA . GLY A 1 131 ? 44.966 -25.283 130.917 1.00 35.10 129 GLY A CA 1
ATOM 896 C C . GLY A 1 131 ? 44.296 -24.071 130.302 1.00 34.61 129 GLY A C 1
ATOM 897 O O . GLY A 1 131 ? 44.292 -22.991 130.892 1.00 33.16 129 GLY A O 1
ATOM 898 N N . GLN A 1 132 ? 43.732 -24.237 129.116 1.00 34.28 130 GLN A N 1
ATOM 899 C CA . GLN A 1 132 ? 43.036 -23.127 128.494 1.00 35.64 130 GLN A CA 1
ATOM 900 C C . GLN A 1 132 ? 41.672 -22.942 129.122 1.00 37.16 130 GLN A C 1
ATOM 901 O O . GLN A 1 132 ? 40.848 -23.857 129.120 1.00 40.80 130 GLN A O 1
ATOM 907 N N . ILE A 1 133 ? 41.434 -21.749 129.654 1.00 30.36 131 ILE A N 1
ATOM 908 C CA . ILE A 1 133 ? 40.208 -21.472 130.379 1.00 29.86 131 ILE A CA 1
ATOM 909 C C . ILE A 1 133 ? 39.261 -20.563 129.606 1.00 29.40 131 ILE A C 1
ATOM 910 O O . ILE A 1 133 ? 38.079 -20.485 129.918 1.00 27.49 131 ILE A O 1
ATOM 915 N N . PHE A 1 134 ? 39.771 -19.866 128.599 1.00 23.42 132 PHE A N 1
ATOM 916 C CA . PHE A 1 134 ? 38.900 -18.964 127.856 1.00 27.23 132 PHE A CA 1
ATOM 917 C C . PHE A 1 134 ? 39.482 -18.660 126.486 1.00 21.52 132 PHE A C 1
ATOM 918 O O . PHE A 1 134 ? 40.688 -18.770 126.278 1.00 20.70 132 PHE A O 1
ATOM 926 N N . ASN A 1 135 ? 38.593 -18.326 125.556 1.00 23.08 133 ASN A N 1
ATOM 927 C CA . ASN A 1 135 ? 38.950 -17.895 124.210 1.00 23.56 133 ASN A CA 1
ATOM 928 C C . ASN A 1 135 ? 37.991 -16.783 123.810 1.00 24.56 133 ASN A C 1
ATOM 929 O O . ASN A 1 135 ? 36.792 -17.014 123.684 1.00 24.38 133 ASN A O 1
ATOM 934 N N . TYR A 1 136 ? 38.514 -15.572 123.640 1.00 21.40 134 TYR A N 1
ATOM 935 C CA . TYR A 1 136 ? 37.677 -14.439 123.286 1.00 17.78 134 TYR A CA 1
ATOM 936 C C . TYR A 1 136 ? 37.906 -14.071 121.834 1.00 20.03 134 TYR A C 1
ATOM 937 O O . TYR A 1 136 ? 39.039 -14.064 121.368 1.00 19.34 134 TYR A O 1
ATOM 946 N N . ARG A 1 137 ? 36.830 -13.777 121.116 1.00 18.82 135 ARG A N 1
ATOM 947 C CA . ARG A 1 137 ? 36.959 -13.378 119.726 1.00 18.26 135 ARG A CA 1
ATOM 948 C C . ARG A 1 137 ? 36.614 -11.902 119.579 1.00 13.85 135 ARG A C 1
ATOM 949 O O . ARG A 1 137 ? 35.728 -11.398 120.259 1.00 15.80 135 ARG A O 1
ATOM 957 N N . LYS A 1 138 ? 37.356 -11.208 118.715 1.00 17.37 136 LYS A N 1
ATOM 958 C CA . LYS A 1 138 ? 37.156 -9.772 118.499 1.00 16.18 136 LYS A CA 1
ATOM 959 C C . LYS A 1 138 ? 35.706 -9.526 118.073 1.00 16.61 136 LYS A C 1
ATOM 960 O O . LYS A 1 138 ? 35.146 -10.280 117.259 1.00 18.84 136 LYS A O 1
ATOM 966 N N . THR A 1 139 ? 35.102 -8.487 118.634 1.00 15.95 137 THR A N 1
ATOM 967 C CA . THR A 1 139 ? 33.669 -8.243 118.481 1.00 15.25 137 THR A CA 1
ATOM 968 C C . THR A 1 139 ? 33.384 -7.138 117.459 1.00 18.88 137 THR A C 1
ATOM 969 O O . THR A 1 139 ? 32.469 -7.260 116.631 1.00 16.75 137 THR A O 1
ATOM 973 N N . PHE A 1 140 ? 34.172 -6.065 117.510 1.00 14.48 138 PHE A N 1
ATOM 974 C CA . PHE A 1 140 ? 34.104 -5.008 116.493 1.00 14.76 138 PHE A CA 1
ATOM 975 C C . PHE A 1 140 ? 35.297 -5.155 115.561 1.00 17.43 138 PHE A C 1
ATOM 976 O O . PHE A 1 140 ? 36.428 -5.044 116.012 1.00 15.45 138 PHE A O 1
ATOM 984 N N . LEU A 1 141 ? 35.064 -5.370 114.271 1.00 12.00 139 LEU A N 1
ATOM 985 C CA . LEU A 1 141 ? 36.186 -5.616 113.365 1.00 15.96 139 LEU A CA 1
ATOM 986 C C . LEU A 1 141 ? 36.695 -4.338 112.697 1.00 16.91 139 LEU A C 1
ATOM 987 O O . LEU A 1 141 ? 35.940 -3.385 112.471 1.00 15.92 139 LEU A O 1
ATOM 992 N N . TYR A 1 142 ? 37.988 -4.337 112.394 1.00 15.96 140 TYR A N 1
ATOM 993 C CA . TYR A 1 142 ? 38.638 -3.238 111.693 1.00 16.57 140 TYR A CA 1
ATOM 994 C C . TYR A 1 142 ? 38.740 -3.590 110.200 1.00 17.08 140 TYR A C 1
ATOM 995 O O . TYR A 1 142 ? 38.572 -4.747 109.822 1.00 18.95 140 TYR A O 1
ATOM 1004 N N . ASP A 1 143 ? 38.995 -2.588 109.361 1.00 21.50 141 ASP A N 1
ATOM 1005 C CA . ASP A 1 143 ? 39.121 -2.783 107.910 1.00 23.48 141 ASP A CA 1
ATOM 1006 C C . ASP A 1 143 ? 39.977 -3.993 107.535 1.00 20.86 141 ASP A C 1
ATOM 1007 O O . ASP A 1 143 ? 39.616 -4.795 106.668 1.00 21.31 141 ASP A O 1
ATOM 1009 N N . THR A 1 144 ? 41.122 -4.116 108.195 1.00 19.60 142 THR A N 1
ATOM 1010 C CA . THR A 1 144 ? 42.046 -5.200 107.905 1.00 18.60 142 THR A CA 1
ATOM 1011 C C . THR A 1 144 ? 41.408 -6.577 108.041 1.00 20.41 142 THR A C 1
ATOM 1012 O O . THR A 1 144 ? 41.645 -7.441 107.211 1.00 22.37 142 THR A O 1
ATOM 1016 N N . GLU A 1 145 ? 40.613 -6.786 109.089 1.00 18.71 143 GLU A N 1
ATOM 1017 C CA . GLU A 1 145 ? 39.969 -8.084 109.295 1.00 19.28 143 GLU A CA 1
ATOM 1018 C C . GLU A 1 145 ? 39.076 -8.450 108.121 1.00 20.47 143 GLU A C 1
ATOM 1019 O O . GLU A 1 145 ? 38.919 -9.624 107.800 1.00 20.60 143 GLU A O 1
ATOM 1025 N N . MET A 1 146 ? 38.474 -7.442 107.499 1.00 19.45 144 MET A N 1
ATOM 1026 C CA . MET A 1 146 ? 37.573 -7.700 106.373 1.00 26.49 144 MET A CA 1
ATOM 1027 C C . MET A 1 146 ? 38.337 -8.207 105.144 1.00 25.47 144 MET A C 1
ATOM 1028 O O . MET A 1 146 ? 37.743 -8.814 104.259 1.00 29.67 144 MET A O 1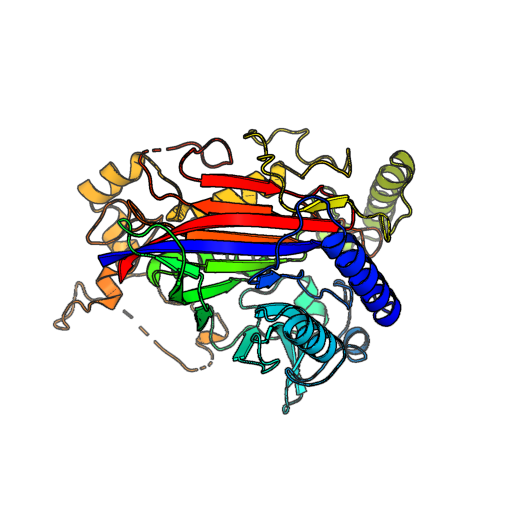
ATOM 1033 N N . ASN A 1 147 ? 39.641 -7.956 105.086 1.00 21.18 145 ASN A N 1
ATOM 1034 C CA . ASN A 1 147 ? 40.480 -8.481 104.003 1.00 25.34 145 ASN A CA 1
ATOM 1035 C C . ASN A 1 147 ? 40.516 -10.000 103.942 1.00 28.10 145 ASN A C 1
ATOM 1036 O O . ASN A 1 147 ? 40.686 -10.572 102.859 1.00 27.13 145 ASN A O 1
ATOM 1041 N N . TRP A 1 148 ? 40.443 -10.655 105.100 1.00 23.10 146 TRP A N 1
ATOM 1042 C CA . TRP A 1 148 ? 40.660 -12.098 105.132 1.00 22.47 146 TRP A CA 1
ATOM 1043 C C . TRP A 1 148 ? 39.501 -12.910 105.690 1.00 24.81 146 TRP A C 1
ATOM 1044 O O . TRP A 1 148 ? 39.701 -14.040 106.133 1.00 28.70 146 TRP A O 1
ATOM 1055 N N . ASP A 1 149 ? 38.296 -12.347 105.648 1.00 20.58 147 ASP A N 1
ATOM 1056 C CA . ASP A 1 149 ? 37.077 -13.094 105.950 1.00 24.62 147 ASP A CA 1
ATOM 1057 C C . ASP A 1 149 ? 36.897 -13.369 107.441 1.00 27.44 147 ASP A C 1
ATOM 1058 O O . ASP A 1 149 ? 36.207 -14.313 107.826 1.00 27.07 147 ASP A O 1
ATOM 1060 N N . CYS A 1 150 ? 37.512 -12.537 108.280 1.00 24.86 148 CYS A N 1
ATOM 1061 C CA . CYS A 1 150 ? 37.295 -12.612 109.724 1.00 20.52 148 CYS A CA 1
ATOM 1062 C C . CYS A 1 150 ? 35.806 -12.451 110.096 1.00 22.39 148 CYS A C 1
ATOM 1063 O O . CYS A 1 150 ? 35.089 -11.663 109.476 1.00 20.71 148 CYS A O 1
ATOM 1066 N N . GLU A 1 151 ? 35.365 -13.184 111.119 1.00 19.88 149 GLU A N 1
ATOM 1067 C CA . GLU A 1 151 ? 34.000 -13.116 111.640 1.00 20.54 149 GLU A CA 1
ATOM 1068 C C . GLU A 1 151 ? 33.924 -12.228 112.873 1.00 25.26 149 GLU A C 1
ATOM 1069 O O . GLU A 1 151 ? 34.907 -12.114 113.605 1.00 22.70 149 GLU A O 1
ATOM 1075 N N . GLU A 1 152 ? 32.762 -11.621 113.112 1.00 23.42 150 GLU A N 1
ATOM 1076 C CA . GLU A 1 152 ? 32.494 -10.978 114.399 1.00 20.95 150 GLU A CA 1
ATOM 1077 C C . GLU A 1 152 ? 32.174 -12.044 115.438 1.00 27.18 150 GLU A C 1
ATOM 1078 O O . GLU A 1 152 ? 31.565 -13.057 115.112 1.00 25.82 150 GLU A O 1
ATOM 1084 N N . ASN A 1 153 ? 32.583 -11.811 116.681 1.00 20.53 151 ASN A N 1
ATOM 1085 C CA . ASN A 1 153 ? 32.217 -12.677 117.797 1.00 21.97 151 ASN A CA 1
ATOM 1086 C C . ASN A 1 153 ? 30.691 -12.767 117.914 1.00 24.75 151 ASN A C 1
ATOM 1087 O O . ASN A 1 153 ? 30.039 -11.771 118.186 1.00 22.95 151 ASN A O 1
ATOM 1092 N N . PRO A 1 154 ? 30.113 -13.966 117.706 1.00 26.90 152 PRO A N 1
ATOM 1093 C CA . PRO A 1 154 ? 28.653 -14.085 117.789 1.00 25.75 152 PRO A CA 1
ATOM 1094 C C . PRO A 1 154 ? 28.133 -13.911 119.217 1.00 28.44 152 PRO A C 1
ATOM 1095 O O . PRO A 1 154 ? 26.937 -13.694 119.403 1.00 28.68 152 PRO A O 1
ATOM 1099 N N . GLU A 1 155 ? 29.020 -13.986 120.206 1.00 23.54 153 GLU A N 1
ATOM 1100 C CA . GLU A 1 155 ? 28.618 -13.772 121.594 1.00 24.26 153 GLU A CA 1
ATOM 1101 C C . GLU A 1 155 ? 28.654 -12.301 121.999 1.00 26.84 153 GLU A C 1
ATOM 1102 O O . GLU A 1 155 ? 28.199 -11.943 123.084 1.00 24.72 153 GLU A O 1
ATOM 1108 N N . GLY A 1 156 ? 29.194 -11.447 121.135 1.00 22.16 154 GLY A N 1
ATOM 1109 C CA . GLY A 1 156 ? 29.388 -10.052 121.505 1.00 23.45 154 GLY A CA 1
ATOM 1110 C C . GLY A 1 156 ? 30.426 -9.956 122.613 1.00 20.96 154 GLY A C 1
ATOM 1111 O O . GLY A 1 156 ? 31.194 -10.905 122.819 1.00 21.72 154 GLY A O 1
ATOM 1112 N N . PHE A 1 157 ? 30.457 -8.833 123.330 1.00 19.43 155 PHE A N 1
ATOM 1113 C CA . PHE A 1 157 ? 31.425 -8.657 124.405 1.00 18.32 155 PHE A CA 1
ATOM 1114 C C . PHE A 1 157 ? 31.167 -9.711 125.479 1.00 24.83 155 PHE A C 1
ATOM 1115 O O . PHE A 1 157 ? 30.025 -10.133 125.670 1.00 20.27 155 PHE A O 1
ATOM 1123 N N . GLN A 1 158 ? 32.215 -10.132 126.177 1.00 20.33 156 GLN A N 1
ATOM 1124 C CA . GLN A 1 158 ? 32.078 -11.215 127.157 1.00 21.21 156 GLN A CA 1
ATOM 1125 C C . GLN A 1 158 ? 32.865 -10.955 128.419 1.00 19.31 156 GLN A C 1
ATOM 1126 O O . GLN A 1 158 ? 33.896 -10.291 128.384 1.00 19.33 156 GLN A O 1
ATOM 1132 N N . THR A 1 159 ? 32.407 -11.517 129.532 1.00 19.28 157 THR A N 1
ATOM 1133 C CA . THR A 1 159 ? 33.210 -11.491 130.744 1.00 19.37 157 THR A CA 1
ATOM 1134 C C . THR A 1 159 ? 33.539 -12.931 131.146 1.00 23.05 157 THR A C 1
ATOM 1135 O O . THR A 1 159 ? 32.917 -13.874 130.663 1.00 24.82 157 THR A O 1
ATOM 1139 N N . PHE A 1 160 ? 34.533 -13.094 132.002 1.00 22.57 158 PHE A N 1
ATOM 1140 C CA . PHE A 1 160 ? 34.890 -14.408 132.515 1.00 24.59 158 PHE A CA 1
ATOM 1141 C C . PHE A 1 160 ? 35.594 -14.273 133.857 1.00 26.55 158 PHE A C 1
ATOM 1142 O O . PHE A 1 160 ? 36.211 -13.243 134.145 1.00 24.72 158 PHE A O 1
ATOM 1150 N N . PRO A 1 161 ? 35.493 -15.316 134.696 1.00 29.17 159 PRO A N 1
ATOM 1151 C CA . PRO A 1 161 ? 36.186 -15.291 135.989 1.00 27.04 159 PRO A CA 1
ATOM 1152 C C . PRO A 1 161 ? 37.647 -15.700 135.873 1.00 24.05 159 PRO A C 1
ATOM 1153 O O . PRO A 1 161 ? 38.013 -16.564 135.068 1.00 28.05 159 PRO A O 1
ATOM 1157 N N . MET A 1 162 ? 38.483 -15.059 136.673 1.00 22.56 160 MET A N 1
ATOM 1158 C CA . MET A 1 162 ? 39.872 -15.458 136.811 1.00 28.29 160 MET A CA 1
ATOM 1159 C C . MET A 1 162 ? 40.168 -15.684 138.289 1.00 31.89 160 MET A C 1
ATOM 1160 O O . MET A 1 162 ? 40.134 -14.743 139.084 1.00 30.55 160 MET A O 1
ATOM 1165 N N . ASP A 1 163 ? 40.439 -16.934 138.654 1.00 32.59 161 ASP A N 1
ATOM 1166 C CA . ASP A 1 163 ? 40.719 -17.272 140.049 1.00 35.92 161 ASP A CA 1
ATOM 1167 C C . ASP A 1 163 ? 42.181 -16.991 140.366 1.00 31.48 161 ASP A C 1
ATOM 1168 O O . ASP A 1 163 ? 43.076 -17.659 139.851 1.00 33.30 161 ASP A O 1
ATOM 1170 N N . PHE A 1 164 ? 42.428 -15.986 141.195 1.00 28.16 162 PHE A N 1
ATOM 1171 C CA . PHE A 1 164 ? 43.791 -15.641 141.562 1.00 26.66 162 PHE A CA 1
ATOM 1172 C C . PHE A 1 164 ? 44.112 -16.185 142.946 1.00 38.43 162 PHE A C 1
ATOM 1173 O O . PHE A 1 164 ? 43.306 -16.059 143.869 1.00 37.25 162 PHE A O 1
ATOM 1181 N N . SER A 1 165 ? 45.288 -16.797 143.076 1.00 41.57 163 SER A N 1
ATOM 1182 C CA . SER A 1 165 ? 45.728 -17.395 144.337 1.00 42.52 163 SER A CA 1
ATOM 1183 C C . SER A 1 165 ? 46.633 -16.462 145.119 1.00 39.41 163 SER A C 1
ATOM 1184 O O . SER A 1 165 ? 47.568 -15.891 144.560 1.00 42.71 163 SER A O 1
ATOM 1187 N N . LYS A 1 166 ? 46.349 -16.306 146.410 1.00 42.77 164 LYS A N 1
ATOM 1188 C CA . LYS A 1 166 ? 47.222 -15.548 147.302 1.00 38.72 164 LYS A CA 1
ATOM 1189 C C . LYS A 1 166 ? 47.470 -14.123 146.817 1.00 39.93 164 LYS A C 1
ATOM 1190 O O . LYS A 1 166 ? 48.618 -13.680 146.723 1.00 38.46 164 LYS A O 1
ATOM 1192 N N . CYS A 1 167 ? 46.389 -13.409 146.510 1.00 44.38 165 CYS A N 1
ATOM 1193 C CA . CYS A 1 167 ? 46.486 -12.077 145.921 1.00 38.78 165 CYS A CA 1
ATOM 1194 C C . CYS A 1 167 ? 45.680 -11.040 146.698 1.00 41.85 165 CYS A C 1
ATOM 1195 O O . CYS A 1 167 ? 45.701 -9.852 146.364 1.00 38.00 165 CYS A O 1
ATOM 1198 N N . ALA A 1 168 ? 44.981 -11.487 147.737 1.00 38.53 166 ALA A N 1
ATOM 1199 C CA . ALA A 1 168 ? 43.999 -10.642 148.406 1.00 33.81 166 ALA A CA 1
ATOM 1200 C C . ALA A 1 168 ? 44.045 -10.737 149.931 1.00 39.45 166 ALA A C 1
ATOM 1201 O O . ALA A 1 168 ? 44.506 -11.733 150.491 1.00 35.18 166 ALA A O 1
ATOM 1203 N N . LYS A 1 169 ? 43.537 -9.693 150.583 1.00 32.97 167 LYS A N 1
ATOM 1204 C CA . LYS A 1 169 ? 43.501 -9.612 152.037 1.00 36.46 167 LYS A CA 1
ATOM 1205 C C . LYS A 1 169 ? 42.348 -8.717 152.505 1.00 41.19 167 LYS A C 1
ATOM 1206 O O . LYS A 1 169 ? 41.837 -7.889 151.739 1.00 33.87 167 LYS A O 1
ATOM 1212 N N . LEU A 1 170 ? 41.930 -8.887 153.755 1.00 37.58 168 LEU A N 1
ATOM 1213 C CA . LEU A 1 170 ? 41.041 -7.919 154.379 1.00 33.08 168 LEU A CA 1
ATOM 1214 C C . LEU A 1 170 ? 41.888 -6.718 154.748 1.00 33.30 168 LEU A C 1
ATOM 1215 O O . LEU A 1 170 ? 43.102 -6.837 154.866 1.00 37.30 168 LEU A O 1
ATOM 1220 N N . SER A 1 171 ? 41.260 -5.562 154.923 1.00 33.69 169 SER A N 1
ATOM 1221 C CA . SER A 1 171 ? 41.999 -4.335 155.190 1.00 34.46 169 SER A CA 1
ATOM 1222 C C . SER A 1 171 ? 42.800 -4.418 156.484 1.00 44.08 169 SER A C 1
ATOM 1223 O O . SER A 1 171 ? 43.827 -3.756 156.626 1.00 49.04 169 SER A O 1
ATOM 1226 N N . ASN A 1 172 ? 42.333 -5.243 157.416 1.00 40.71 170 ASN A N 1
ATOM 1227 C CA . ASN A 1 172 ? 42.985 -5.379 158.712 1.00 49.75 170 ASN A CA 1
ATOM 1228 C C . ASN A 1 172 ? 44.236 -6.260 158.656 1.00 49.66 170 ASN A C 1
ATOM 1229 O O . ASN A 1 172 ? 45.091 -6.188 159.544 1.00 49.61 170 ASN A O 1
ATOM 1231 N N . GLU A 1 173 ? 44.347 -7.077 157.610 1.00 41.22 171 GLU A N 1
ATOM 1232 C CA . GLU A 1 173 ? 45.413 -8.073 157.529 1.00 39.29 171 GLU A CA 1
ATOM 1233 C C . GLU A 1 173 ? 46.720 -7.503 156.963 1.00 42.81 171 GLU A C 1
ATOM 1234 O O . GLU A 1 173 ? 46.729 -6.431 156.344 1.00 41.77 171 GLU A O 1
ATOM 1240 N N . ASP A 1 174 ? 47.824 -8.216 157.203 1.00 40.68 172 ASP A N 1
ATOM 1241 C CA . ASP A 1 174 ? 49.167 -7.678 156.955 1.00 40.26 172 ASP A CA 1
ATOM 1242 C C . ASP A 1 174 ? 49.884 -8.340 155.778 1.00 38.41 172 ASP A C 1
ATOM 1243 O O . ASP A 1 174 ? 51.008 -7.956 155.435 1.00 39.62 172 ASP A O 1
ATOM 1248 N N . SER A 1 175 ? 49.245 -9.339 155.176 1.00 36.34 173 SER A N 1
ATOM 1249 C CA . SER A 1 175 ? 49.777 -9.966 153.970 1.00 40.48 173 SER A CA 1
ATOM 1250 C C . SER A 1 175 ? 48.641 -10.401 153.041 1.00 38.54 173 SER A C 1
ATOM 1251 O O . SER A 1 175 ? 47.508 -10.599 153.482 1.00 33.66 173 SER A O 1
ATOM 1254 N N . TYR A 1 176 ? 48.950 -10.544 151.754 1.00 39.65 174 TYR A N 1
ATOM 1255 C CA . TYR A 1 176 ? 47.959 -10.978 150.775 1.00 36.55 174 TYR A CA 1
ATOM 1256 C C . TYR A 1 176 ? 47.946 -12.489 150.679 1.00 42.31 174 TYR A C 1
ATOM 1257 O O . TYR A 1 176 ? 48.589 -13.078 149.803 1.00 48.24 174 TYR A O 1
ATOM 1266 N N . ASN A 1 177 ? 47.200 -13.117 151.578 1.00 40.96 175 ASN A N 1
ATOM 1267 C CA . ASN A 1 177 ? 47.218 -14.562 151.690 1.00 43.55 175 ASN A CA 1
ATOM 1268 C C . ASN A 1 177 ? 45.871 -15.172 151.360 1.00 46.46 175 ASN A C 1
ATOM 1269 O O . ASN A 1 177 ? 45.669 -16.372 151.539 1.00 52.17 175 ASN A O 1
ATOM 1271 N N . ARG A 1 178 ? 44.944 -14.345 150.883 1.00 45.41 176 ARG A N 1
ATOM 1272 C CA . ARG A 1 178 ? 43.634 -14.836 150.454 1.00 40.49 176 ARG A CA 1
ATOM 1273 C C . ARG A 1 178 ? 43.557 -14.987 148.940 1.00 43.32 176 ARG A C 1
ATOM 1274 O O . ARG A 1 178 ? 44.324 -14.372 148.204 1.00 41.15 176 ARG A O 1
ATOM 1282 N N . ASP A 1 179 ? 42.622 -15.815 148.493 1.00 43.27 177 ASP A N 1
ATOM 1283 C CA . ASP A 1 179 ? 42.362 -15.989 147.076 1.00 45.03 177 ASP A CA 1
ATOM 1284 C C . ASP A 1 179 ? 41.224 -15.066 146.652 1.00 44.10 177 ASP A C 1
ATOM 1285 O O . ASP A 1 179 ? 40.435 -14.614 147.482 1.00 42.18 177 ASP A O 1
ATOM 1290 N N . VAL A 1 180 ? 41.141 -14.776 145.360 1.00 38.79 178 VAL A N 1
ATOM 1291 C CA . VAL A 1 180 ? 40.063 -13.931 144.869 1.00 34.77 178 VAL A CA 1
ATOM 1292 C C . VAL A 1 180 ? 39.720 -14.269 143.425 1.00 33.97 178 VAL A C 1
ATOM 1293 O O . VAL A 1 180 ? 40.606 -14.522 142.607 1.00 36.55 178 VAL A O 1
ATOM 1297 N N . THR A 1 181 ? 38.432 -14.311 143.118 1.00 31.19 179 THR A N 1
ATOM 1298 C CA . THR A 1 181 ? 38.017 -14.483 141.738 1.00 35.87 179 THR A CA 1
ATOM 1299 C C . THR A 1 181 ? 37.584 -13.126 141.207 1.00 33.73 179 THR A C 1
ATOM 1300 O O . THR A 1 181 ? 36.617 -12.540 141.692 1.00 34.25 179 THR A O 1
ATOM 1304 N N . LEU A 1 182 ? 38.337 -12.616 140.238 1.00 34.03 180 LEU A N 1
ATOM 1305 C CA . LEU A 1 182 ? 38.037 -11.328 139.624 1.00 30.50 180 LEU A CA 1
ATOM 1306 C C . LEU A 1 182 ? 37.215 -11.519 138.362 1.00 24.94 180 LEU A C 1
ATOM 1307 O O . LEU A 1 182 ? 37.388 -12.498 137.633 1.00 27.48 180 LEU A O 1
ATOM 1312 N N . LYS A 1 183 ? 36.308 -10.583 138.119 1.00 24.23 181 LYS A N 1
ATOM 1313 C CA . LYS A 1 183 ? 35.535 -10.570 136.896 1.00 26.08 181 LYS A CA 1
ATOM 1314 C C . LYS A 1 183 ? 36.367 -9.850 135.852 1.00 22.14 181 LYS A C 1
ATOM 1315 O O . LYS A 1 183 ? 36.733 -8.696 136.041 1.00 19.95 181 LYS A O 1
ATOM 1321 N N . ALA A 1 184 ? 36.681 -10.536 134.769 1.00 23.27 182 ALA A N 1
ATOM 1322 C CA . ALA A 1 184 ? 37.567 -9.965 133.770 1.00 20.85 182 ALA A CA 1
ATOM 1323 C C . ALA A 1 184 ? 36.845 -9.832 132.446 1.00 18.51 182 ALA A C 1
ATOM 1324 O O . ALA A 1 184 ? 35.843 -10.502 132.194 1.00 19.22 182 ALA A O 1
ATOM 1326 N N . SER A 1 185 ? 37.368 -8.966 131.585 1.00 17.48 183 SER A N 1
ATOM 1327 C CA . SER A 1 185 ? 36.857 -8.871 130.240 1.00 15.72 183 SER A CA 1
ATOM 1328 C C . SER A 1 185 ? 38.010 -8.566 129.295 1.00 17.63 183 SER A C 1
ATOM 1329 O O . SER A 1 185 ? 38.888 -7.782 129.628 1.00 17.45 183 SER A O 1
ATOM 1332 N N . ILE A 1 186 ? 38.020 -9.210 128.136 1.00 17.56 184 ILE A N 1
ATOM 1333 C CA . ILE A 1 186 ? 39.014 -8.899 127.117 1.00 17.52 184 ILE A CA 1
ATOM 1334 C C . ILE A 1 186 ? 38.362 -8.074 126.025 1.00 17.80 184 ILE A C 1
ATOM 1335 O O . ILE A 1 186 ? 37.264 -8.408 125.573 1.00 16.56 184 ILE A O 1
ATOM 1340 N N . GLY A 1 187 ? 39.026 -6.993 125.624 1.00 14.92 185 GLY A N 1
ATOM 1341 C CA . GLY A 1 187 ? 38.599 -6.229 124.463 1.00 17.79 185 GLY A CA 1
ATOM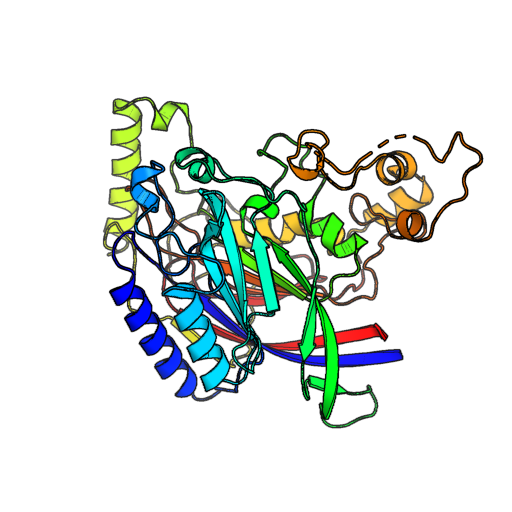 1342 C C . GLY A 1 187 ? 39.775 -6.106 123.518 1.00 17.84 185 GLY A C 1
ATOM 1343 O O . GLY A 1 187 ? 40.834 -5.617 123.920 1.00 16.63 185 GLY A O 1
ATOM 1344 N N . ILE A 1 188 ? 39.608 -6.560 122.275 1.00 14.15 186 ILE A N 1
ATOM 1345 C CA . ILE A 1 188 ? 40.690 -6.490 121.295 1.00 15.61 186 ILE A CA 1
ATOM 1346 C C . ILE A 1 188 ? 40.527 -5.204 120.460 1.00 18.23 186 ILE A C 1
ATOM 1347 O O . ILE A 1 188 ? 39.488 -4.996 119.828 1.00 16.18 186 ILE A O 1
ATOM 1352 N N . SER A 1 189 ? 41.557 -4.354 120.503 1.00 19.21 187 SER A N 1
ATOM 1353 C CA . SER A 1 189 ? 41.657 -3.054 119.796 1.00 19.69 187 SER A CA 1
ATOM 1354 C C . SER A 1 189 ? 40.344 -2.372 119.369 1.00 17.03 187 SER A C 1
ATOM 1355 O O . SER A 1 189 ? 39.772 -1.610 120.142 1.00 16.69 187 SER A O 1
ATOM 1358 N N . MET A 1 190 ? 39.883 -2.634 118.148 1.00 14.12 188 MET A N 1
ATOM 1359 C CA . MET A 1 190 ? 38.671 -1.994 117.624 1.00 15.26 188 MET A CA 1
ATOM 1360 C C . MET A 1 190 ? 37.431 -2.132 118.536 1.00 14.32 188 MET A C 1
ATOM 1361 O O . MET A 1 190 ? 36.487 -1.346 118.429 1.00 14.96 188 MET A O 1
ATOM 1366 N N . ASP A 1 191 ? 37.422 -3.132 119.414 1.00 12.34 189 ASP A N 1
ATOM 1367 C CA . ASP A 1 191 ? 36.343 -3.269 120.390 1.00 15.35 189 ASP A CA 1
ATOM 1368 C C . ASP A 1 191 ? 36.121 -1.968 121.150 1.00 14.10 189 ASP A C 1
ATOM 1369 O O . ASP A 1 191 ? 35.004 -1.658 121.558 1.00 14.58 189 ASP A O 1
ATOM 1374 N N . LEU A 1 192 ? 37.191 -1.204 121.329 1.00 12.81 190 LEU A N 1
ATOM 1375 C CA . LEU A 1 192 ? 37.137 0.062 122.063 1.00 13.14 190 LEU A CA 1
ATOM 1376 C C . LEU A 1 192 ? 36.537 1.239 121.275 1.00 15.30 190 LEU A C 1
ATOM 1377 O O . LEU A 1 192 ? 36.190 2.265 121.860 1.00 16.98 190 LEU A O 1
ATOM 1382 N N . SER A 1 193 ? 36.439 1.086 119.958 1.00 12.85 191 SER A N 1
ATOM 1383 C CA . SER A 1 193 ? 35.968 2.144 119.057 1.00 15.18 191 SER A CA 1
ATOM 1384 C C . SER A 1 193 ? 34.451 2.158 118.908 1.00 15.68 191 SER A C 1
ATOM 1385 O O . SER A 1 193 ? 33.794 1.160 119.206 1.00 14.94 191 SER A O 1
ATOM 1388 N N . PRO A 1 194 ? 33.887 3.285 118.429 1.00 16.89 192 PRO A N 1
ATOM 1389 C CA . PRO A 1 194 ? 32.479 3.226 118.017 1.00 16.06 192 PRO A CA 1
ATOM 1390 C C . PRO A 1 194 ? 32.344 2.173 116.922 1.00 13.81 192 PRO A C 1
ATOM 1391 O O . PRO A 1 194 ? 33.250 2.061 116.084 1.00 15.47 192 PRO A O 1
ATOM 1395 N N . TYR A 1 195 ? 31.261 1.402 116.950 1.00 14.70 193 TYR A N 1
ATOM 1396 C CA . TYR A 1 195 ? 31.018 0.337 115.987 1.00 16.00 193 TYR A CA 1
ATOM 1397 C C . TYR A 1 195 ? 31.200 0.794 114.542 1.00 18.52 193 TYR A C 1
ATOM 1398 O O . TYR A 1 195 ? 30.565 1.756 114.115 1.00 16.81 193 TYR A O 1
ATOM 1407 N N . LYS A 1 196 ? 32.085 0.106 113.817 1.00 16.19 194 LYS A N 1
ATOM 1408 C CA . LYS A 1 196 ? 32.402 0.410 112.422 1.00 19.39 194 LYS A CA 1
ATOM 1409 C C . LYS A 1 196 ? 32.867 1.832 112.186 1.00 21.54 194 LYS A C 1
ATOM 1410 O O . LYS A 1 196 ? 32.914 2.284 111.036 1.00 21.20 194 LYS A O 1
ATOM 1416 N N . PHE A 1 197 ? 33.257 2.527 113.252 1.00 15.53 195 PHE A N 1
ATOM 1417 C CA . PHE A 1 197 ? 33.547 3.952 113.178 1.00 17.27 195 PHE A CA 1
ATOM 1418 C C . PHE A 1 197 ? 32.328 4.762 112.718 1.00 22.39 195 PHE A C 1
ATOM 1419 O O . PHE A 1 197 ? 32.485 5.886 112.266 1.00 24.20 195 PHE A O 1
ATOM 1427 N N . MET A 1 198 ? 31.134 4.184 112.808 1.00 18.68 196 MET A N 1
ATOM 1428 C CA . MET A 1 198 ? 29.921 4.860 112.309 1.00 21.54 196 MET A CA 1
ATOM 1429 C C . MET A 1 198 ? 28.945 5.176 113.449 1.00 23.57 196 MET A C 1
ATOM 1430 O O . MET A 1 198 ? 28.209 6.169 113.388 1.00 22.49 196 MET A O 1
ATOM 1435 N N . ALA A 1 199 ? 28.933 4.337 114.487 1.00 20.14 197 ALA A N 1
ATOM 1436 C CA . ALA A 1 199 ? 28.060 4.587 115.639 1.00 19.87 197 ALA A CA 1
ATOM 1437 C C . ALA A 1 199 ? 28.442 5.889 116.327 1.00 19.32 197 ALA A C 1
ATOM 1438 O O . ALA A 1 199 ? 29.558 6.376 116.172 1.00 20.79 197 ALA A O 1
ATOM 1440 N N . PRO A 1 200 ? 27.499 6.477 117.086 1.00 19.13 198 PRO A N 1
ATOM 1441 C CA . PRO A 1 200 ? 27.799 7.695 117.844 1.00 20.34 198 PRO A CA 1
ATOM 1442 C C . PRO A 1 200 ? 29.005 7.503 118.771 1.00 18.51 198 PRO A C 1
ATOM 1443 O O . PRO A 1 200 ? 29.129 6.458 119.389 1.00 17.61 198 PRO A O 1
ATOM 1447 N N . PHE A 1 201 ? 29.863 8.508 118.853 1.00 19.32 199 PHE A N 1
ATOM 1448 C CA . PHE A 1 201 ? 31.051 8.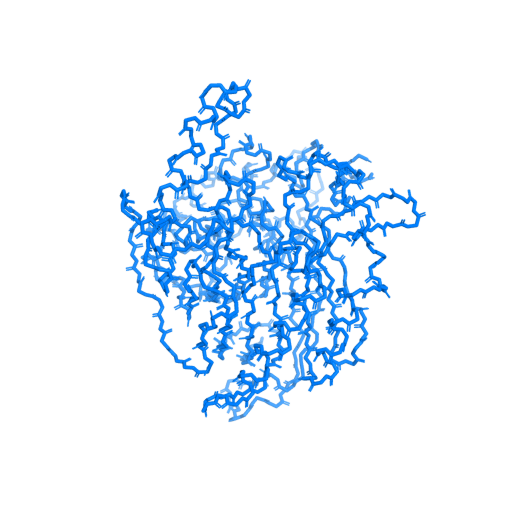443 119.689 1.00 20.83 199 PHE A CA 1
ATOM 1449 C C . PHE A 1 201 ? 30.692 8.193 121.139 1.00 20.72 199 PHE A C 1
ATOM 1450 O O . PHE A 1 201 ? 31.420 7.510 121.851 1.00 18.18 199 PHE A O 1
ATOM 1458 N N . ASN A 1 202 ? 29.570 8.746 121.588 1.00 19.47 200 ASN A N 1
ATOM 1459 C CA . ASN A 1 202 ? 29.304 8.695 123.015 1.00 21.05 200 ASN A CA 1
ATOM 1460 C C . ASN A 1 202 ? 28.553 7.441 123.451 1.00 18.75 200 ASN A C 1
ATOM 1461 O O . ASN A 1 202 ? 28.119 7.335 124.606 1.00 17.59 200 ASN A O 1
ATOM 1466 N N . HIS A 1 203 ? 28.431 6.469 122.552 1.00 17.31 201 HIS A N 1
ATOM 1467 C CA . HIS A 1 203 ? 27.932 5.168 122.976 1.00 16.48 201 HIS A CA 1
ATOM 1468 C C . HIS A 1 203 ? 28.935 4.429 123.857 1.00 19.84 201 HIS A C 1
ATOM 1469 O O . HIS A 1 203 ? 28.523 3.664 124.718 1.00 17.65 201 HIS A O 1
ATOM 1476 N N . PHE A 1 204 ? 30.233 4.640 123.630 1.00 16.23 202 PHE A N 1
ATOM 1477 C CA . PHE A 1 204 ? 31.273 3.953 124.409 1.00 15.08 202 PHE A CA 1
ATOM 1478 C C . PHE A 1 204 ? 30.889 2.505 124.676 1.00 16.43 202 PHE A C 1
ATOM 1479 O O . PHE A 1 204 ? 30.741 2.113 125.842 1.00 17.27 202 PHE A O 1
ATOM 1487 N N . GLU A 1 205 ? 30.676 1.733 123.612 1.00 15.07 203 GLU A N 1
ATOM 1488 C CA . GLU A 1 205 ? 30.100 0.392 123.744 1.00 15.96 203 GLU A CA 1
ATOM 1489 C C . GLU A 1 205 ? 30.877 -0.530 124.698 1.00 16.35 203 GLU A C 1
ATOM 1490 O O . GLU A 1 205 ? 30.303 -1.111 125.627 1.00 13.86 203 GLU A O 1
ATOM 1496 N N . PHE A 1 206 ? 32.179 -0.677 124.473 1.00 14.25 204 PHE A N 1
ATOM 1497 C CA . PHE A 1 206 ? 32.947 -1.629 125.278 1.00 14.70 204 PHE A CA 1
ATOM 1498 C C . PHE A 1 206 ? 33.063 -1.196 126.729 1.00 16.65 204 PHE A C 1
ATOM 1499 O O . PHE A 1 206 ? 32.830 -1.982 127.663 1.00 16.72 204 PHE A O 1
ATOM 1507 N N . SER A 1 207 ? 33.432 0.053 126.945 1.00 14.57 205 SER A N 1
ATOM 1508 C CA . SER A 1 207 ? 33.644 0.473 128.321 1.00 16.14 205 SER A CA 1
ATOM 1509 C C . SER A 1 207 ? 32.313 0.563 129.081 1.00 17.29 205 SER A C 1
ATOM 1510 O O . SER A 1 207 ? 32.268 0.358 130.306 1.00 17.81 205 SER A O 1
ATOM 1513 N N . SER A 1 208 ? 31.228 0.863 128.366 1.00 15.24 206 SER A N 1
ATOM 1514 C CA . SER A 1 208 ? 29.897 0.823 128.988 1.00 17.32 206 SER A CA 1
ATOM 1515 C C . SER A 1 208 ? 29.550 -0.599 129.407 1.00 17.40 206 SER A C 1
ATOM 1516 O O . SER A 1 208 ? 29.012 -0.824 130.500 1.00 19.54 206 SER A O 1
ATOM 1519 N N . PHE A 1 209 ? 29.862 -1.558 128.541 1.00 16.90 207 PHE A N 1
ATOM 1520 C CA . PHE A 1 209 ? 29.642 -2.974 128.834 1.00 18.28 207 PHE A CA 1
ATOM 1521 C C . PHE A 1 209 ? 30.415 -3.413 130.080 1.00 21.22 207 PHE A C 1
ATOM 1522 O O . PHE A 1 209 ? 29.895 -4.161 130.915 1.00 19.29 207 PHE A O 1
ATOM 1530 N N . CYS A 1 210 ? 31.663 -2.968 130.200 1.00 16.35 208 CYS A N 1
ATOM 1531 C CA . CYS A 1 210 ? 32.476 -3.325 131.369 1.00 16.99 208 CYS A CA 1
ATOM 1532 C C . CYS A 1 210 ? 31.894 -2.718 132.638 1.00 17.95 208 CYS A C 1
ATOM 1533 O O . CYS A 1 210 ? 31.840 -3.380 133.688 1.00 20.19 208 CYS A O 1
ATOM 1536 N N . VAL A 1 211 ? 31.468 -1.460 132.555 1.00 15.30 209 VAL A N 1
ATOM 1537 C CA . VAL A 1 211 ? 30.842 -0.814 133.715 1.00 17.86 209 VAL A CA 1
ATOM 1538 C C . VAL A 1 211 ? 29.502 -1.483 134.059 1.00 20.30 209 VAL A C 1
ATOM 1539 O O . VAL A 1 211 ? 29.199 -1.713 135.231 1.00 21.64 209 VAL A O 1
ATOM 1543 N N . ASP A 1 212 ? 28.700 -1.774 133.035 1.00 18.79 210 ASP A N 1
ATOM 1544 C CA . ASP A 1 212 ? 27.398 -2.434 133.219 1.00 21.30 210 ASP A CA 1
ATOM 1545 C C . ASP A 1 212 ? 27.546 -3.754 133.952 1.00 21.92 210 ASP A C 1
ATOM 1546 O O . ASP A 1 212 ? 26.707 -4.105 134.789 1.00 23.31 210 ASP A O 1
ATOM 1551 N N . ASN A 1 213 ? 28.594 -4.505 133.605 1.00 20.18 211 ASN A N 1
ATOM 1552 C CA . ASN A 1 213 ? 28.774 -5.846 134.142 1.00 22.11 211 ASN A CA 1
ATOM 1553 C C . ASN A 1 213 ? 29.726 -5.910 135.329 1.00 20.49 211 ASN A C 1
ATOM 1554 O O . ASN A 1 213 ? 30.119 -6.994 135.751 1.00 23.77 211 ASN A O 1
ATOM 1559 N N . ASN A 1 214 ? 30.083 -4.750 135.867 1.00 18.82 212 ASN A N 1
ATOM 1560 C CA . ASN A 1 214 ? 30.933 -4.684 137.054 1.00 22.96 212 ASN A CA 1
ATOM 1561 C C . ASN A 1 214 ? 32.261 -5.408 136.867 1.00 24.91 212 ASN A C 1
ATOM 1562 O O . ASN A 1 214 ? 32.740 -6.120 137.750 1.00 19.96 212 ASN A O 1
ATOM 1567 N N . VAL A 1 215 ? 32.862 -5.207 135.702 1.00 18.29 213 VAL A N 1
ATOM 1568 C CA . VAL A 1 215 ? 34.161 -5.790 135.402 1.00 19.63 213 VAL A CA 1
ATOM 1569 C C . VAL A 1 215 ? 35.245 -5.113 136.240 1.00 18.36 213 VAL A C 1
ATOM 1570 O O . VAL A 1 215 ? 35.247 -3.888 136.410 1.00 19.57 213 VAL A O 1
ATOM 1574 N N . GLU A 1 216 ? 36.172 -5.913 136.749 1.00 17.22 214 GLU A N 1
ATOM 1575 C CA . GLU A 1 216 ? 37.225 -5.414 137.631 1.00 18.88 214 GLU A CA 1
ATOM 1576 C C . GLU A 1 216 ? 38.589 -5.407 136.942 1.00 16.29 214 GLU A C 1
ATOM 1577 O O . GLU A 1 216 ? 39.451 -4.600 137.254 1.00 19.16 214 GLU A O 1
ATOM 1583 N N . LEU A 1 217 ? 38.779 -6.323 136.001 1.00 18.17 215 LEU A N 1
ATOM 1584 C CA . LEU A 1 217 ? 40.050 -6.438 135.300 1.00 19.05 215 LEU A CA 1
ATOM 1585 C C . LEU A 1 217 ? 39.789 -6.419 133.799 1.00 16.86 215 LEU A C 1
ATOM 1586 O O . LEU A 1 217 ? 39.199 -7.348 133.261 1.00 18.49 215 LEU A O 1
ATOM 1591 N N . ILE A 1 218 ? 40.226 -5.352 133.142 1.00 17.09 216 ILE A N 1
ATOM 1592 C CA . ILE A 1 218 ? 40.040 -5.181 131.707 1.00 14.64 216 ILE A CA 1
ATOM 1593 C C . ILE A 1 218 ? 41.362 -5.401 130.971 1.00 15.66 216 ILE A C 1
ATOM 1594 O O . ILE A 1 218 ? 42.357 -4.739 131.269 1.00 16.05 216 ILE A O 1
ATOM 1599 N N . LEU A 1 219 ? 41.363 -6.332 130.021 1.00 15.08 217 LEU A N 1
ATOM 1600 C CA . LEU A 1 219 ? 42.579 -6.729 129.328 1.00 17.35 217 LEU A CA 1
ATOM 1601 C C . LEU A 1 219 ? 42.439 -6.467 127.835 1.00 16.73 217 LEU A C 1
ATOM 1602 O O . LEU A 1 219 ? 41.526 -6.981 127.192 1.00 17.65 217 LEU A O 1
ATOM 1607 N N . CYS A 1 220 ? 43.358 -5.697 127.277 1.00 18.41 218 CYS A N 1
ATOM 1608 C CA . CYS A 1 220 ? 43.227 -5.301 125.879 1.00 16.39 218 CYS A CA 1
ATOM 1609 C C . CYS A 1 220 ? 44.483 -5.554 125.060 1.00 13.23 218 CYS A C 1
ATOM 1610 O O . CYS A 1 220 ? 45.359 -4.696 124.987 1.00 14.92 218 CYS A O 1
ATOM 1613 N N . PRO A 1 221 ? 44.559 -6.728 124.431 1.00 15.35 219 PRO A N 1
ATOM 1614 C CA . PRO A 1 221 ? 45.552 -6.942 123.375 1.00 13.16 219 PRO A CA 1
ATOM 1615 C C . PRO A 1 221 ? 45.213 -6.044 122.186 1.00 15.48 219 PRO A C 1
ATOM 1616 O O . PRO A 1 221 ? 44.061 -6.070 121.742 1.00 15.20 219 PRO A O 1
ATOM 1620 N N . MET A 1 222 ? 46.165 -5.277 121.667 1.00 12.45 220 MET A N 1
ATOM 1621 C CA . MET A 1 222 ? 45.827 -4.376 120.553 1.00 11.74 220 MET A CA 1
ATOM 1622 C C . MET A 1 222 ? 46.878 -4.347 119.458 1.00 12.63 220 MET A C 1
ATOM 1623 O O . MET A 1 222 ? 48.033 -4.678 119.693 1.00 11.81 220 MET A O 1
ATOM 1628 N N . ALA A 1 223 ? 46.466 -3.919 118.270 1.00 12.21 221 ALA A N 1
ATOM 1629 C CA . ALA A 1 223 ? 47.383 -3.568 117.196 1.00 12.19 221 ALA A CA 1
ATOM 1630 C C . ALA A 1 223 ? 46.915 -2.211 116.696 1.00 14.71 221 ALA A C 1
ATOM 1631 O O . ALA A 1 223 ? 46.336 -2.080 115.612 1.00 14.92 221 ALA A O 1
ATOM 1633 N N . TRP A 1 224 ? 47.141 -1.206 117.532 1.00 11.97 222 TRP A N 1
ATOM 1634 C CA . TRP A 1 224 ? 46.525 0.108 117.369 1.00 14.95 222 TRP A CA 1
ATOM 1635 C C . TRP A 1 224 ? 47.494 1.076 116.689 1.00 13.57 222 TRP A C 1
ATOM 1636 O O . TRP A 1 224 ? 48.658 1.156 117.071 1.00 13.84 222 TRP A O 1
ATOM 1647 N N . LEU A 1 225 ? 46.998 1.810 115.701 1.00 14.96 223 LEU A N 1
ATOM 1648 C CA . LEU A 1 225 ? 47.826 2.685 114.871 1.00 16.47 223 LEU A CA 1
ATOM 1649 C C . LEU A 1 225 ? 48.183 4.037 115.478 1.00 17.65 223 LEU A C 1
ATOM 1650 O O . LEU A 1 225 ? 47.352 4.704 116.109 1.00 15.19 223 LEU A O 1
ATOM 1655 N N . ASN A 1 226 ? 49.425 4.446 115.240 1.00 15.86 224 ASN A N 1
ATOM 1656 C CA . ASN A 1 226 ? 49.829 5.843 115.381 1.00 18.07 224 ASN A CA 1
ATOM 1657 C C . ASN A 1 226 ? 49.265 6.652 114.194 1.00 16.87 224 ASN A C 1
ATOM 1658 O O . ASN A 1 226 ? 49.148 6.133 113.081 1.00 18.56 224 ASN A O 1
ATOM 1663 N N . SER A 1 227 ? 48.898 7.914 114.412 1.00 19.58 225 SER A N 1
ATOM 1664 C CA . SER A 1 227 ? 48.122 8.626 113.387 1.00 20.48 225 SER A CA 1
ATOM 1665 C C . SER A 1 227 ? 48.975 9.073 112.193 1.00 24.97 225 SER A C 1
ATOM 1666 O O . SER A 1 227 ? 48.455 9.608 111.210 1.00 24.44 225 SER A O 1
ATOM 1669 N N . THR A 1 228 ? 50.275 8.807 112.260 1.00 22.00 226 THR A N 1
ATOM 1670 C CA . THR A 1 228 ? 51.162 9.000 111.107 1.00 23.15 226 THR A CA 1
ATOM 1671 C C . THR A 1 228 ? 50.859 7.974 110.012 1.00 25.72 226 THR A C 1
ATOM 1672 O O . THR A 1 228 ? 51.266 8.148 108.867 1.00 20.45 226 THR A O 1
ATOM 1676 N N . SER A 1 229 ? 50.141 6.905 110.367 1.00 18.40 227 SER A N 1
ATOM 1677 C CA . SER A 1 229 ? 49.746 5.875 109.403 1.00 16.98 227 SER A CA 1
ATOM 1678 C C . SER A 1 229 ? 48.893 6.417 108.260 1.00 19.98 227 SER A C 1
ATOM 1679 O O . SER A 1 229 ? 48.178 7.390 108.420 1.00 21.24 227 SER A O 1
ATOM 1682 N N . ILE A 1 230 ? 48.947 5.751 107.119 1.00 18.45 228 ILE A N 1
ATOM 1683 C CA . ILE A 1 230 ? 48.123 6.126 105.978 1.00 20.90 228 ILE A CA 1
ATOM 1684 C C . ILE A 1 230 ? 46.792 5.404 106.041 1.00 23.00 228 ILE A C 1
ATOM 1685 O O . ILE A 1 230 ? 46.744 4.189 105.888 1.00 21.45 228 ILE A O 1
ATOM 1690 N N . THR A 1 231 ? 45.712 6.138 106.276 1.00 20.57 229 THR A N 1
ATOM 1691 C CA . THR A 1 231 ? 44.403 5.488 106.377 1.00 24.27 229 THR A CA 1
ATOM 1692 C C . THR A 1 231 ? 43.369 6.099 105.431 1.00 26.41 229 THR A C 1
ATOM 1693 O O . THR A 1 231 ? 42.286 5.555 105.270 1.00 25.55 229 THR A O 1
ATOM 1697 N N . ASP A 1 232 ? 43.711 7.220 104.803 1.00 23.74 230 ASP A N 1
ATOM 1698 C CA . ASP A 1 232 ? 42.794 7.879 103.876 1.00 22.88 230 ASP A CA 1
ATOM 1699 C C . ASP A 1 232 ? 42.489 6.965 102.695 1.00 27.66 230 ASP A C 1
ATOM 1700 O O . ASP A 1 232 ? 43.396 6.574 101.943 1.00 23.31 230 ASP A O 1
ATOM 1705 N N . LYS A 1 233 ? 41.212 6.624 102.533 1.00 24.81 231 LYS A N 1
ATOM 1706 C CA . LYS A 1 233 ? 40.830 5.617 101.547 1.00 25.15 231 LYS A CA 1
ATOM 1707 C C . LYS A 1 233 ? 41.121 6.065 100.112 1.00 26.18 231 LYS A C 1
ATOM 1708 O O . LYS A 1 233 ? 41.472 5.241 99.267 1.00 25.15 231 LYS A O 1
ATOM 1710 N N . GLN A 1 234 ? 40.973 7.359 99.833 1.00 23.01 232 GLN A N 1
ATOM 1711 C CA . GLN A 1 234 ? 41.231 7.850 98.478 1.00 28.44 232 GLN A CA 1
ATOM 1712 C C . GLN A 1 234 ? 42.724 7.710 98.164 1.00 27.41 232 GLN A C 1
ATOM 1713 O O . GLN A 1 234 ? 43.115 7.371 97.052 1.00 24.55 232 GLN A O 1
ATOM 1715 N N . THR A 1 235 ? 43.554 7.943 99.170 1.00 24.83 233 THR A N 1
ATOM 1716 C CA . THR A 1 235 ? 44.999 7.762 99.027 1.00 23.03 233 THR A CA 1
ATOM 1717 C C . THR A 1 235 ? 45.383 6.298 98.817 1.00 22.71 233 THR A C 1
ATOM 1718 O O . THR A 1 235 ? 46.178 5.961 97.930 1.00 23.97 233 THR A O 1
ATOM 1722 N N . LEU A 1 236 ? 44.805 5.415 99.618 1.00 21.87 234 LEU A N 1
ATOM 1723 C CA . LEU A 1 236 ? 45.117 3.996 99.486 1.00 22.88 234 LEU A CA 1
ATOM 1724 C C . LEU A 1 236 ? 44.765 3.430 98.102 1.00 27.06 234 LEU A C 1
ATOM 1725 O O . LEU A 1 236 ? 45.383 2.471 97.655 1.00 24.69 234 LEU A O 1
ATOM 1730 N N . HIS A 1 237 ? 43.796 4.034 97.420 1.00 24.40 235 HIS A N 1
ATOM 1731 C CA . HIS A 1 237 ? 43.299 3.466 96.163 1.00 25.45 235 HIS A CA 1
ATOM 1732 C C . HIS A 1 237 ? 43.629 4.311 94.939 1.00 28.65 235 HIS A C 1
ATOM 1733 O O . HIS A 1 237 ? 43.048 4.133 93.864 1.00 25.50 235 HIS A O 1
ATOM 1740 N N . ASN A 1 238 ? 44.565 5.231 95.122 1.00 27.19 236 ASN A N 1
ATOM 1741 C CA . ASN A 1 238 ? 45.137 6.005 94.030 1.00 25.27 236 ASN A CA 1
ATOM 1742 C C . ASN A 1 238 ? 46.644 5.794 94.070 1.00 28.01 236 ASN A C 1
ATOM 1743 O O . ASN A 1 238 ? 47.326 6.369 94.921 1.00 25.68 236 ASN A O 1
ATOM 1748 N N . ASN A 1 239 ? 47.162 4.988 93.144 1.00 28.77 237 ASN A N 1
ATOM 1749 C CA . ASN A 1 239 ? 48.564 4.565 93.195 1.00 31.11 237 ASN A CA 1
ATOM 1750 C C . ASN A 1 239 ? 49.554 5.734 93.238 1.00 29.95 237 ASN A C 1
ATOM 1751 O O . ASN A 1 239 ? 50.609 5.623 93.865 1.00 32.40 237 ASN A O 1
ATOM 1753 N N . SER A 1 240 ? 49.214 6.860 92.608 1.00 29.44 238 SER A N 1
ATOM 1754 C CA . SER A 1 240 ? 50.076 8.050 92.660 1.00 29.84 238 SER A CA 1
ATOM 1755 C C . SER A 1 240 ? 50.088 8.716 94.045 1.00 31.18 238 SER A C 1
ATOM 1756 O O . SER A 1 240 ? 51.151 9.081 94.580 1.00 30.18 238 SER A O 1
ATOM 1758 N N . LEU A 1 241 ? 48.907 8.896 94.619 1.00 23.97 239 LEU A N 1
ATOM 1759 C CA . LEU A 1 241 ? 48.803 9.428 95.975 1.00 24.64 239 LEU A CA 1
ATOM 1760 C C . LEU A 1 241 ? 49.432 8.493 97.019 1.00 25.37 239 LEU A C 1
ATOM 1761 O O . LEU A 1 241 ? 50.001 8.940 98.019 1.00 24.33 239 LEU A O 1
ATOM 1766 N N . LEU A 1 242 ? 49.296 7.193 96.797 1.00 24.56 240 LEU A N 1
ATOM 1767 C CA . LEU A 1 242 ? 49.819 6.201 97.733 1.00 24.63 240 LEU A CA 1
ATOM 1768 C C . LEU A 1 242 ? 51.343 6.173 97.708 1.00 26.66 240 LEU A C 1
ATOM 1769 O O . LEU A 1 242 ? 51.987 6.137 98.761 1.00 27.03 240 LEU A O 1
ATOM 1774 N N . GLU A 1 243 ? 51.919 6.185 96.507 1.00 26.91 241 GLU A N 1
ATOM 1775 C CA . GLU A 1 243 ? 53.376 6.199 96.358 1.00 30.71 241 GLU A CA 1
ATOM 1776 C C . GLU A 1 243 ? 53.984 7.413 97.063 1.00 28.87 241 GLU A C 1
ATOM 1777 O O . GLU A 1 243 ? 55.025 7.307 97.718 1.00 31.78 241 GLU A O 1
ATOM 1779 N N . ALA A 1 244 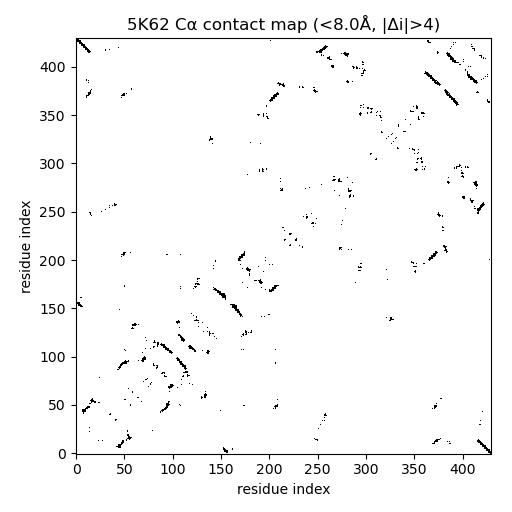? 53.333 8.564 96.943 1.00 26.81 242 ALA A N 1
ATOM 1780 C CA . ALA A 1 244 ? 53.818 9.765 97.605 1.00 28.48 242 ALA A CA 1
ATOM 1781 C C . ALA A 1 244 ? 53.700 9.638 99.120 1.00 27.07 242 ALA A C 1
ATOM 1782 O O . ALA A 1 244 ? 54.578 10.088 99.860 1.00 21.66 242 ALA A O 1
ATOM 1784 N N . ALA A 1 245 ? 52.608 9.021 99.575 1.00 23.20 243 ALA A N 1
ATOM 1785 C CA . ALA A 1 245 ? 52.361 8.880 101.006 1.00 26.04 243 ALA A CA 1
ATOM 1786 C C . ALA A 1 245 ? 53.370 7.917 101.642 1.00 24.42 243 ALA A C 1
ATOM 1787 O O . ALA A 1 245 ? 53.889 8.167 102.743 1.00 19.45 243 ALA A O 1
ATOM 1789 N N . LYS A 1 246 ? 53.646 6.821 100.937 1.00 23.54 244 LYS A N 1
ATOM 1790 C CA . LYS A 1 246 ? 54.626 5.843 101.381 1.00 26.79 244 LYS A CA 1
ATOM 1791 C C . LYS A 1 246 ? 56.020 6.456 101.487 1.00 26.28 244 LYS A C 1
ATOM 1792 O O . LYS A 1 246 ? 56.763 6.137 102.412 1.00 25.35 244 LYS A O 1
ATOM 1798 N N . ASN A 1 247 ? 56.373 7.337 100.548 1.00 25.17 245 ASN A N 1
ATOM 1799 C CA . ASN A 1 247 ? 57.654 8.043 100.630 1.00 29.34 245 ASN A CA 1
ATOM 1800 C C . ASN A 1 247 ? 57.770 8.872 101.904 1.00 25.08 245 ASN A C 1
ATOM 1801 O O . ASN A 1 247 ? 58.854 8.986 102.475 1.00 26.22 245 ASN A O 1
ATOM 1806 N N . LYS A 1 248 ? 56.657 9.439 102.358 1.00 19.89 246 LYS A N 1
ATOM 1807 C CA . LYS A 1 248 ? 56.674 10.281 103.550 1.00 24.22 246 LYS A CA 1
ATOM 1808 C C . LYS A 1 248 ? 56.972 9.458 104.788 1.00 28.49 246 LYS A C 1
ATOM 1809 O O . LYS A 1 248 ? 57.708 9.893 105.681 1.00 29.97 246 LYS A O 1
ATOM 1815 N N . ILE A 1 249 ? 56.391 8.265 104.853 1.00 27.28 247 ILE A N 1
ATOM 1816 C CA . ILE A 1 249 ? 56.632 7.392 105.997 1.00 27.33 247 ILE A CA 1
ATOM 1817 C C . ILE A 1 249 ? 58.054 6.841 105.943 1.00 24.28 247 ILE A C 1
ATOM 1818 O O . ILE A 1 249 ? 58.727 6.756 106.967 1.00 23.91 247 ILE A O 1
ATOM 1823 N N . ALA A 1 250 ? 58.495 6.472 104.740 1.00 26.33 248 ALA A N 1
ATOM 1824 C CA . ALA A 1 250 ? 59.863 5.998 104.545 1.00 25.81 248 ALA A CA 1
ATOM 1825 C C . ALA A 1 250 ? 60.844 6.999 105.139 1.00 27.60 248 ALA A C 1
ATOM 1826 O O . ALA A 1 250 ? 61.687 6.634 105.962 1.00 31.60 248 ALA A O 1
ATOM 1828 N N . PHE A 1 251 ? 60.716 8.267 104.749 1.00 29.16 249 PHE A N 1
ATOM 1829 C CA . PHE A 1 251 ? 61.619 9.301 105.253 1.00 29.86 249 PHE A CA 1
ATOM 1830 C C . PHE A 1 251 ? 61.531 9.442 106.763 1.00 30.26 249 PHE A C 1
ATOM 1831 O O . PHE A 1 251 ? 62.541 9.642 107.440 1.00 29.50 249 PHE A O 1
ATOM 1839 N N . ALA A 1 252 ? 60.316 9.353 107.285 1.00 31.40 250 ALA A N 1
ATOM 1840 C CA . ALA A 1 252 ? 60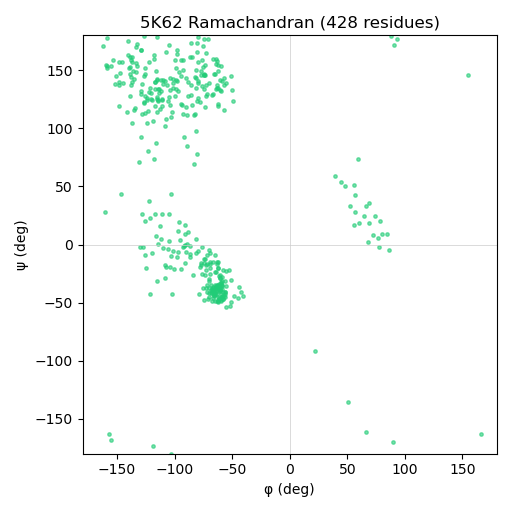.072 9.522 108.714 1.00 26.92 250 ALA A CA 1
ATOM 1841 C C . ALA A 1 252 ? 60.786 8.459 109.557 1.00 30.55 250 ALA A C 1
ATOM 1842 O O . ALA A 1 252 ? 61.250 8.736 110.667 1.00 28.74 250 ALA A O 1
ATOM 1844 N N . LEU A 1 253 ? 60.864 7.237 109.035 1.00 26.60 251 LEU A N 1
ATOM 1845 C CA . LEU A 1 253 ? 61.588 6.167 109.728 1.00 28.62 251 LEU A CA 1
ATOM 1846 C C . LEU A 1 253 ? 63.101 6.309 109.523 1.00 25.15 251 LEU A C 1
ATOM 1847 O O . LEU A 1 253 ? 63.878 6.130 110.451 1.00 25.83 251 LEU A O 1
ATOM 1852 N N . LYS A 1 254 ? 63.510 6.617 108.296 1.00 28.51 252 LYS A N 1
ATOM 1853 C CA . LYS A 1 254 ? 64.936 6.768 108.004 1.00 28.47 252 LYS A CA 1
ATOM 1854 C C . LYS A 1 254 ? 65.550 7.847 108.884 1.00 31.36 252 LYS A C 1
ATOM 1855 O O . LYS A 1 254 ? 66.606 7.643 109.490 1.00 32.71 252 LYS A O 1
ATOM 1861 N N . GLU A 1 255 ? 64.874 8.991 108.965 1.00 30.83 253 GLU A N 1
ATOM 1862 C CA . GLU A 1 255 ? 65.308 10.090 109.825 1.00 34.26 253 GLU A CA 1
ATOM 1863 C C . GLU A 1 255 ? 65.471 9.654 111.288 1.00 31.37 253 GLU A C 1
ATOM 1864 O O . GLU A 1 255 ? 66.208 10.280 112.042 1.00 36.20 253 GLU A O 1
ATOM 1866 N N . GLN A 1 256 ? 64.798 8.578 111.681 1.00 33.95 254 GLN A N 1
ATOM 1867 C CA . GLN A 1 256 ? 64.911 8.059 113.050 1.00 31.41 254 GLN A CA 1
ATOM 1868 C C . GLN A 1 256 ? 65.998 6.987 113.185 1.00 33.25 254 GLN A C 1
ATOM 1869 O O . GLN A 1 256 ? 66.228 6.470 114.274 1.00 36.54 254 GLN A O 1
ATOM 1875 N N . GLY A 1 257 ? 66.649 6.631 112.083 1.00 30.83 255 GLY A N 1
ATOM 1876 C CA . GLY A 1 257 ? 67.619 5.549 112.120 1.00 28.56 255 GLY A CA 1
ATOM 1877 C C . GLY A 1 257 ? 66.939 4.212 112.348 1.00 29.35 255 GLY A C 1
ATOM 1878 O O . GLY A 1 257 ? 67.461 3.335 113.022 1.00 27.77 255 GLY A O 1
ATOM 1879 N N . LEU A 1 258 ? 65.750 4.059 111.779 1.00 29.68 256 LEU A N 1
ATOM 1880 C CA . LEU A 1 258 ? 65.000 2.819 111.907 1.00 29.67 256 LEU A CA 1
ATOM 1881 C C . LEU A 1 258 ? 64.828 2.126 110.568 1.00 24.39 256 LEU A C 1
ATOM 1882 O O . LEU A 1 258 ? 64.612 2.788 109.553 1.00 27.46 256 LEU A O 1
ATOM 1887 N N . PRO A 1 259 ? 64.897 0.786 110.560 1.00 24.69 257 PRO A N 1
ATOM 1888 C CA . PRO A 1 259 ? 64.527 0.059 109.341 1.00 28.82 257 PRO A CA 1
ATOM 1889 C C . PRO A 1 259 ? 63.042 0.248 109.086 1.00 27.03 257 PRO A C 1
ATOM 1890 O O . PRO A 1 259 ? 62.324 0.592 110.026 1.00 23.70 257 PRO A O 1
ATOM 1894 N N . LEU A 1 260 ? 62.580 0.038 107.859 1.00 20.37 258 LEU A N 1
ATOM 1895 C CA . LEU A 1 260 ? 61.203 0.396 107.539 1.00 24.72 258 LEU A CA 1
ATOM 1896 C C . LEU A 1 260 ? 60.191 -0.373 108.399 1.00 23.88 258 LEU A C 1
ATOM 1897 O O . LEU A 1 260 ? 59.118 0.142 108.674 1.00 20.79 258 LEU A O 1
ATOM 1902 N N . ALA A 1 261 ? 60.543 -1.584 108.834 1.00 21.09 259 ALA A N 1
ATOM 1903 C CA . ALA A 1 261 ? 59.625 -2.401 109.648 1.00 21.75 259 ALA A CA 1
ATOM 1904 C C . ALA A 1 261 ? 59.609 -1.974 111.122 1.00 18.95 259 ALA A C 1
ATOM 1905 O O . ALA A 1 261 ? 58.830 -2.485 111.933 1.00 18.52 259 ALA A O 1
ATOM 1907 N N . GLY A 1 262 ? 60.478 -1.038 111.476 1.00 19.69 260 GLY A N 1
ATOM 1908 C CA . GLY A 1 262 ? 60.573 -0.609 112.859 1.00 23.90 260 GLY A CA 1
ATOM 1909 C C . GLY A 1 262 ? 61.545 -1.459 113.651 1.00 23.40 260 GLY A C 1
ATOM 1910 O O . GLY A 1 262 ? 62.133 -2.403 113.127 1.00 22.97 260 GLY A O 1
ATOM 1911 N N . SER A 1 263 ? 61.708 -1.127 114.927 1.00 21.80 261 SER A N 1
ATOM 1912 C CA . SER A 1 263 ? 62.691 -1.784 115.778 1.00 18.35 261 SER A CA 1
ATOM 1913 C C . SER A 1 263 ? 62.275 -3.177 116.240 1.00 22.69 261 SER A C 1
ATOM 1914 O O . SER A 1 263 ? 61.128 -3.413 116.631 1.00 20.20 261 SER A O 1
ATOM 1917 N N . GLN A 1 264 ? 63.225 -4.101 116.188 1.00 18.84 262 GLN A N 1
ATOM 1918 C CA . GLN A 1 264 ? 63.053 -5.431 116.762 1.00 20.22 262 GLN A CA 1
ATOM 1919 C C . GLN A 1 264 ? 64.299 -5.815 117.543 1.00 22.10 262 GLN A C 1
ATOM 1920 O O . GLN A 1 264 ? 65.415 -5.491 117.134 1.00 24.86 262 GLN A O 1
ATOM 1926 N N . GLY A 1 265 ? 64.111 -6.502 118.659 1.00 22.17 263 GLY A N 1
ATOM 1927 C CA . GLY A 1 265 ? 65.223 -7.130 119.351 1.00 27.77 263 GLY A CA 1
ATOM 1928 C C . GLY A 1 265 ? 66.076 -6.226 120.224 1.00 29.72 263 GLY A C 1
ATOM 1929 O O . GLY A 1 265 ? 67.131 -6.636 120.718 1.00 30.71 263 GLY A O 1
ATOM 1930 N N . ILE A 1 266 ? 65.625 -4.995 120.415 1.00 22.83 264 ILE A N 1
ATOM 1931 C CA . ILE A 1 266 ? 66.267 -4.071 121.333 1.00 25.76 264 ILE A CA 1
ATOM 1932 C C . ILE A 1 266 ? 65.219 -3.729 122.382 1.00 25.39 264 ILE A C 1
ATOM 1933 O O . ILE A 1 266 ? 64.269 -3.008 122.094 1.00 25.88 264 ILE A O 1
ATOM 1938 N N . TYR A 1 267 ? 65.380 -4.265 123.588 1.00 25.20 265 TYR A N 1
ATOM 1939 C CA . TYR A 1 267 ? 64.270 -4.334 124.526 1.00 23.68 265 TYR A CA 1
ATOM 1940 C C . TYR A 1 267 ? 64.283 -3.236 125.578 1.00 28.56 265 TYR A C 1
ATOM 1941 O O . TYR A 1 267 ? 65.285 -3.011 126.257 1.00 25.93 265 TYR A O 1
ATOM 1950 N N . GLN A 1 268 ? 63.154 -2.549 125.692 1.00 24.82 266 GLN A N 1
ATOM 1951 C CA . GLN A 1 268 ? 62.930 -1.606 126.778 1.00 23.11 266 GLN A CA 1
ATOM 1952 C C . GLN A 1 268 ? 62.281 -2.342 127.939 1.00 26.89 266 GLN A C 1
ATOM 1953 O O . GLN A 1 268 ? 61.190 -2.906 127.810 1.00 21.28 266 GLN A O 1
ATOM 1959 N N . LEU A 1 269 ? 62.967 -2.373 129.077 1.00 22.49 267 LEU A N 1
ATOM 1960 C CA . LEU A 1 269 ? 62.445 -3.090 130.221 1.00 25.56 267 LEU A CA 1
ATOM 1961 C C . LEU A 1 269 ? 62.123 -2.122 131.348 1.00 29.12 267 LEU A C 1
ATOM 1962 O O . LEU A 1 269 ? 62.978 -1.336 131.764 1.00 28.36 267 LEU A O 1
ATOM 1967 N N . LYS A 1 270 ? 60.880 -2.163 131.813 1.00 24.09 268 LYS A N 1
ATOM 1968 C CA . LYS A 1 270 ? 60.470 -1.431 133.008 1.00 28.62 268 LYS A CA 1
ATOM 1969 C C . LYS A 1 270 ? 59.898 -2.431 133.998 1.00 28.31 268 LYS A C 1
ATOM 1970 O O . LYS A 1 270 ? 58.679 -2.595 134.120 1.00 26.02 268 LYS A O 1
ATOM 1976 N N . ILE A 1 271 ? 60.785 -3.121 134.705 1.00 25.42 269 ILE A N 1
ATOM 1977 C CA . ILE A 1 271 ? 60.350 -4.264 135.478 1.00 25.55 269 ILE A CA 1
ATOM 1978 C C . ILE A 1 271 ? 60.361 -3.966 136.972 1.00 36.32 269 ILE A C 1
ATOM 1979 O O . ILE A 1 271 ? 61.420 -3.836 137.584 1.00 34.12 269 ILE A O 1
ATOM 1984 N N . GLY A 1 272 ? 59.170 -3.834 137.548 1.00 31.29 270 GLY A N 1
ATOM 1985 C CA . GLY A 1 272 ? 59.040 -3.668 138.981 1.00 35.55 270 GLY A CA 1
ATOM 1986 C C . GLY A 1 272 ? 59.343 -2.284 139.525 1.00 36.53 270 GLY A C 1
ATOM 1987 O O . GLY A 1 272 ? 59.224 -2.061 140.728 1.00 44.16 270 GLY A O 1
ATOM 1988 N N . ASP A 1 273 ? 59.741 -1.357 138.659 1.00 36.55 271 ASP A N 1
ATOM 1989 C CA . ASP A 1 273 ? 59.905 0.033 139.076 1.00 37.40 271 ASP A CA 1
ATOM 1990 C C . ASP A 1 273 ? 58.529 0.648 139.328 1.00 41.19 271 ASP A C 1
ATOM 1991 O O . ASP A 1 273 ? 57.508 -0.005 139.115 1.00 41.38 271 ASP A O 1
ATOM 1996 N N . SER A 1 274 ? 58.495 1.896 139.784 1.00 41.06 272 SER A N 1
ATOM 1997 C CA . SER A 1 274 ? 57.221 2.564 140.050 1.00 40.76 272 SER A CA 1
ATOM 1998 C C . SER A 1 274 ? 57.098 3.890 139.317 1.00 36.44 272 SER A C 1
ATOM 1999 O O . SER A 1 274 ? 56.291 4.735 139.701 1.00 42.64 272 SER A O 1
ATOM 2002 N N . GLN A 1 275 ? 57.895 4.067 138.267 1.00 38.77 273 GLN A N 1
ATOM 2003 C CA . GLN A 1 275 ? 57.827 5.268 137.440 1.00 38.21 273 GLN A CA 1
ATOM 2004 C C . GLN A 1 275 ? 56.459 5.377 136.772 1.00 37.30 273 GLN A C 1
ATOM 2005 O O . GLN A 1 275 ? 56.058 4.481 136.030 1.00 32.41 273 GLN A O 1
ATOM 2007 N N . ARG A 1 276 ? 55.753 6.473 137.041 1.00 33.00 274 ARG A N 1
ATOM 2008 C CA . ARG A 1 276 ? 54.427 6.705 136.482 1.00 30.10 274 ARG A CA 1
ATOM 2009 C C . ARG A 1 276 ? 54.553 7.506 135.204 1.00 32.57 274 ARG A C 1
ATOM 2010 O O . ARG A 1 276 ? 55.553 8.187 134.989 1.00 37.43 274 ARG A O 1
ATOM 2018 N N . THR A 1 277 ? 53.538 7.431 134.352 1.00 27.42 275 THR A N 1
ATOM 2019 C CA . THR A 1 277 ? 53.525 8.220 133.128 1.00 27.62 275 THR A CA 1
ATOM 2020 C C . THR A 1 277 ? 52.954 9.605 133.389 1.00 28.03 275 THR A C 1
ATOM 2021 O O . THR A 1 277 ? 51.873 9.721 133.957 1.00 24.52 275 THR A O 1
ATOM 2025 N N . PRO A 1 278 ? 53.679 10.657 132.972 1.00 28.29 276 PRO A N 1
ATOM 2026 C CA . PRO A 1 278 ? 53.253 12.048 133.200 1.00 31.84 276 PRO A CA 1
ATOM 2027 C C . PRO A 1 278 ? 51.941 12.395 132.498 1.00 33.43 276 PRO A C 1
ATOM 2028 O O . PRO A 1 278 ? 51.757 12.067 131.323 1.00 28.55 276 PRO A O 1
ATOM 2032 N N . ARG A 1 279 ? 51.039 13.059 133.213 1.00 27.90 277 ARG A N 1
ATOM 2033 C CA . ARG A 1 279 ? 49.766 13.470 132.626 1.00 31.27 277 ARG A CA 1
ATOM 2034 C C . ARG A 1 279 ? 49.980 14.631 131.660 1.00 30.49 277 ARG A C 1
ATOM 2035 O O . ARG A 1 279 ? 50.564 15.643 132.021 1.00 31.70 277 ARG A O 1
ATOM 2043 N N . VAL A 1 280 ? 49.480 14.484 130.438 1.00 27.75 278 VAL A N 1
ATOM 2044 C CA . VAL A 1 280 ? 49.748 15.424 129.357 1.00 29.81 278 VAL A CA 1
ATOM 2045 C C . VAL A 1 280 ? 48.548 15.512 128.407 1.00 33.04 278 VAL A C 1
ATOM 2046 O O . VAL A 1 280 ? 47.940 14.495 128.083 1.00 29.53 278 VAL A O 1
ATOM 2050 N N . PRO A 1 281 ? 48.192 16.731 127.976 1.00 30.63 279 PRO A N 1
ATOM 2051 C CA . PRO A 1 281 ? 47.132 16.978 126.988 1.00 33.50 279 PRO A CA 1
ATOM 2052 C C . PRO A 1 281 ? 47.593 16.677 125.563 1.00 34.50 279 PRO A C 1
ATOM 2053 O O . PRO A 1 281 ? 48.778 16.853 125.284 1.00 39.34 279 PRO A O 1
ATOM 2057 N N . SER A 1 282 ? 46.687 16.250 124.681 1.00 35.35 280 SER A N 1
ATOM 2058 C CA . SER A 1 282 ? 47.039 16.007 123.278 1.00 34.91 280 SER A CA 1
ATOM 2059 C C . SER A 1 282 ? 47.281 17.320 122.532 1.00 40.03 280 SER A C 1
ATOM 2060 O O . SER A 1 282 ? 46.461 18.236 122.577 1.00 37.21 280 SER A O 1
ATOM 2063 N N . ASP A 1 283 ? 48.417 17.398 121.849 1.00 39.66 281 ASP A N 1
ATOM 2064 C CA . ASP A 1 283 ? 48.766 18.561 121.041 1.00 44.00 281 ASP A CA 1
ATOM 2065 C C . ASP A 1 283 ? 49.118 18.110 119.622 1.00 47.12 281 ASP A C 1
ATOM 2066 O O . ASP A 1 283 ? 49.110 16.911 119.325 1.00 43.52 281 ASP A O 1
ATOM 2068 N N . ASP A 1 284 ? 49.443 19.062 118.750 1.00 49.63 282 ASP A N 1
ATOM 2069 C CA . ASP A 1 284 ? 49.840 18.732 117.380 1.00 54.24 282 ASP A CA 1
ATOM 2070 C C . ASP A 1 284 ? 51.131 17.910 117.358 1.00 49.30 282 ASP A C 1
ATOM 2071 O O . ASP A 1 284 ? 51.469 17.296 116.347 1.00 57.71 282 ASP A O 1
ATOM 2073 N N . SER A 1 285 ? 51.840 17.890 118.482 1.00 41.38 283 SER A N 1
ATOM 2074 C CA . SER A 1 285 ? 53.138 17.238 118.554 1.00 41.70 283 SER A CA 1
ATOM 2075 C C . SER A 1 285 ? 53.087 15.856 119.202 1.00 42.07 283 SER A C 1
ATOM 2076 O O . SER A 1 285 ? 53.992 15.048 119.002 1.00 41.03 283 SER A O 1
ATOM 2079 N N . THR A 1 286 ? 52.048 15.592 119.990 1.00 35.42 284 THR A N 1
ATOM 2080 C CA . THR A 1 286 ? 51.970 14.345 120.740 1.00 33.91 284 THR A CA 1
ATOM 2081 C C . THR A 1 286 ? 51.699 13.132 119.842 1.00 28.71 284 THR A C 1
ATOM 2082 O O . THR A 1 286 ? 51.772 11.991 120.305 1.00 31.86 284 THR A O 1
ATOM 2086 N N . SER A 1 287 ? 51.394 13.380 118.571 1.00 28.96 285 SER A N 1
ATOM 2087 C CA . SER A 1 287 ? 51.097 12.314 117.614 1.00 29.55 285 SER A CA 1
ATOM 2088 C C . SER A 1 287 ? 52.294 11.936 116.745 1.00 31.33 285 SER A C 1
ATOM 2089 O O . SER A 1 287 ? 52.250 10.936 116.026 1.00 28.97 285 SER A O 1
ATOM 2092 N N . GLU A 1 288 ? 53.352 12.747 116.799 1.00 28.56 286 GLU A N 1
ATOM 2093 C CA . GLU A 1 288 ? 54.531 12.543 115.954 1.00 33.90 286 GLU A CA 1
ATOM 2094 C C . GLU A 1 288 ? 55.222 11.228 116.285 1.00 28.22 286 GLU A C 1
ATOM 2095 O O . GLU A 1 288 ? 55.438 10.907 117.457 1.00 27.63 286 GLU A O 1
ATOM 2097 N N . TYR A 1 289 ? 55.569 10.464 115.251 1.00 25.90 287 TYR A N 1
ATOM 2098 C CA . TYR A 1 289 ? 56.309 9.230 115.473 1.00 25.33 287 TYR A CA 1
ATOM 2099 C C . TYR A 1 289 ? 57.781 9.572 115.654 1.00 31.52 287 TYR A C 1
ATOM 2100 O O . TYR A 1 289 ? 58.581 9.441 114.724 1.00 30.33 287 TYR A O 1
ATOM 2109 N N . LYS A 1 290 ? 58.109 10.046 116.850 1.00 28.68 288 LYS A N 1
ATOM 2110 C CA . LYS A 1 290 ? 59.473 10.385 117.236 1.00 32.34 288 LYS A CA 1
ATOM 2111 C C . LYS A 1 290 ? 59.685 9.954 118.673 1.00 31.49 288 LYS A C 1
ATOM 2112 O O . LYS A 1 290 ? 58.714 9.716 119.388 1.00 33.44 288 LYS A O 1
ATOM 2114 N N . ASP A 1 291 ? 60.945 9.851 119.098 1.00 32.78 289 ASP A N 1
ATOM 2115 C CA . ASP A 1 291 ? 61.289 9.480 120.478 1.00 27.42 289 ASP A CA 1
ATOM 2116 C C . ASP A 1 291 ? 60.741 8.100 120.880 1.00 33.54 289 ASP A C 1
ATOM 2117 O O . ASP A 1 291 ? 59.803 7.990 121.684 1.00 26.91 289 ASP A O 1
ATOM 2119 N N . MET A 1 292 ? 61.363 7.049 120.350 1.00 32.58 290 MET A N 1
ATOM 2120 C CA . MET A 1 292 ? 60.798 5.703 120.409 1.00 27.34 290 MET A CA 1
ATOM 2121 C C . MET A 1 292 ? 60.621 5.144 121.817 1.00 29.06 290 MET A C 1
ATOM 2122 O O . MET A 1 292 ? 59.846 4.204 122.016 1.00 24.31 290 MET A O 1
ATOM 2127 N N . ASP A 1 293 ? 61.330 5.692 122.799 1.00 23.33 291 ASP A N 1
ATOM 2128 C CA . ASP A 1 293 ? 61.203 5.137 124.139 1.00 24.46 291 ASP A CA 1
ATOM 2129 C C . ASP A 1 293 ? 60.113 5.837 124.968 1.00 22.31 291 ASP A C 1
ATOM 2130 O O . ASP A 1 293 ? 59.869 5.453 126.103 1.00 21.31 291 ASP A O 1
ATOM 2135 N N . GLU A 1 294 ? 59.459 6.843 124.391 1.00 25.13 292 GLU A N 1
ATOM 2136 C CA . GLU A 1 294 ? 58.339 7.538 125.049 1.00 27.45 292 GLU A CA 1
ATOM 2137 C C . GLU A 1 294 ? 56.991 7.108 124.473 1.00 22.80 292 GLU A C 1
ATOM 2138 O O . GLU A 1 294 ? 56.880 6.921 123.268 1.00 20.95 292 GLU A O 1
ATOM 2144 N N . PRO A 1 295 ? 55.952 7.005 125.322 1.00 23.38 293 PRO A N 1
ATOM 2145 C CA . PRO A 1 295 ? 54.619 6.661 124.798 1.00 22.30 293 PRO A CA 1
ATOM 2146 C C . PRO A 1 295 ? 54.054 7.720 123.848 1.00 21.39 293 PRO A C 1
ATOM 2147 O O . PRO A 1 295 ? 54.444 8.890 123.909 1.00 25.45 293 PRO A O 1
ATOM 2151 N N . ASP A 1 296 ? 53.152 7.290 122.970 1.00 18.26 294 ASP A N 1
ATOM 2152 C CA . ASP A 1 296 ? 52.390 8.161 122.084 1.00 20.59 294 ASP A CA 1
ATOM 2153 C C . ASP A 1 296 ? 51.235 8.716 122.911 1.00 23.13 294 ASP A C 1
ATOM 2154 O O . ASP A 1 296 ? 50.237 8.033 123.086 1.00 18.53 294 ASP A O 1
ATOM 2159 N N . MET A 1 297 ? 51.373 9.929 123.444 1.00 22.17 295 MET A N 1
ATOM 2160 C CA . MET A 1 297 ? 50.364 10.437 124.373 1.00 21.53 295 MET A CA 1
ATOM 2161 C C . MET A 1 297 ? 49.051 10.819 123.686 1.00 21.13 295 MET A C 1
ATOM 2162 O O . MET A 1 297 ? 47.998 10.859 124.331 1.00 22.11 295 MET A O 1
ATOM 2167 N N . SER A 1 298 ? 49.094 11.079 122.387 1.00 20.81 296 SER A N 1
ATOM 2168 C CA . SER A 1 298 ? 47.849 11.248 121.648 1.00 23.19 296 SER A CA 1
ATOM 2169 C C . SER A 1 298 ? 46.995 9.989 121.773 1.00 21.11 296 SER A C 1
ATOM 2170 O O . SER A 1 298 ? 45.795 10.073 122.038 1.00 19.84 296 SER A O 1
ATOM 2173 N N . ASN A 1 299 ? 47.602 8.819 121.605 1.00 19.33 297 ASN A N 1
ATOM 2174 C CA . ASN A 1 299 ? 46.821 7.591 121.739 1.00 17.47 297 ASN A CA 1
ATOM 2175 C C . ASN A 1 299 ? 46.503 7.261 123.184 1.00 17.20 297 ASN A C 1
ATOM 2176 O O . ASN A 1 299 ? 45.410 6.770 123.471 1.00 16.54 297 ASN A O 1
ATOM 2181 N N . VAL A 1 300 ? 47.440 7.518 124.093 1.00 16.83 298 VAL A N 1
ATOM 2182 C CA . VAL A 1 300 ? 47.168 7.243 125.505 1.00 16.04 298 VAL A CA 1
ATOM 2183 C C . VAL A 1 300 ? 45.943 8.051 125.950 1.00 17.63 298 VAL A C 1
ATOM 2184 O O . VAL A 1 300 ? 45.026 7.523 126.596 1.00 15.38 298 VAL A O 1
ATOM 2188 N N . ASN A 1 301 ? 45.905 9.321 125.581 1.00 15.91 299 ASN A N 1
ATOM 2189 C CA . ASN A 1 301 ? 44.754 10.158 125.928 1.00 20.37 299 ASN A CA 1
ATOM 2190 C C . ASN A 1 301 ? 43.456 9.677 125.272 1.00 18.07 299 ASN A C 1
ATOM 2191 O O . ASN A 1 301 ? 42.381 9.750 125.865 1.00 16.85 299 ASN A O 1
ATOM 2196 N N . TYR A 1 302 ? 43.564 9.181 124.046 1.00 15.04 300 TYR A N 1
ATOM 2197 C CA . TYR A 1 302 ? 42.396 8.709 123.332 1.00 15.14 300 TYR A CA 1
ATOM 2198 C C . TYR A 1 302 ? 41.891 7.435 123.965 1.00 15.70 300 TYR A C 1
ATOM 2199 O O . TYR A 1 302 ? 40.687 7.260 124.120 1.00 15.87 300 TYR A O 1
ATOM 2208 N N . TRP A 1 303 ? 42.797 6.536 124.339 1.00 13.55 301 TRP A N 1
ATOM 2209 C CA . TRP A 1 303 ? 42.364 5.290 124.969 1.00 15.25 301 TRP A CA 1
ATOM 2210 C C . TRP A 1 303 ? 41.638 5.614 126.271 1.00 15.37 301 TRP A C 1
ATOM 2211 O O . TRP A 1 303 ? 40.558 5.087 126.544 1.00 12.72 301 TRP A O 1
ATOM 2222 N N . ILE A 1 304 ? 42.219 6.506 127.061 1.00 14.01 302 ILE A N 1
ATOM 2223 C CA . ILE A 1 304 ? 41.589 6.905 128.312 1.00 14.30 302 ILE A CA 1
ATOM 2224 C C . ILE A 1 304 ? 40.184 7.465 128.050 1.00 15.79 302 ILE A C 1
ATOM 2225 O O . ILE A 1 304 ? 39.229 7.098 128.735 1.00 16.04 302 ILE A O 1
ATOM 2230 N N . LEU A 1 305 ? 40.048 8.303 127.032 1.00 13.82 303 LEU A N 1
ATOM 2231 C CA . LEU A 1 305 ? 38.743 8.873 126.683 1.00 17.41 303 LEU A CA 1
ATOM 2232 C C . LEU A 1 305 ? 37.698 7.792 126.307 1.00 16.17 303 LEU A C 1
ATOM 2233 O O . LEU A 1 305 ? 36.529 7.918 126.655 1.00 14.79 303 LEU A O 1
ATOM 2238 N N . ARG A 1 306 ? 38.108 6.733 125.607 1.00 14.09 304 ARG A N 1
ATOM 2239 C CA . ARG A 1 306 ? 37.158 5.668 125.258 1.00 14.19 304 ARG A CA 1
ATOM 2240 C C . ARG A 1 306 ? 36.701 4.868 126.491 1.00 14.98 304 ARG A C 1
ATOM 2241 O O . ARG A 1 306 ? 35.794 4.028 126.396 1.00 14.31 304 ARG A O 1
ATOM 2249 N N . PHE A 1 307 ? 37.320 5.144 127.638 1.00 12.09 305 PHE A N 1
ATOM 2250 C CA . PHE A 1 307 ? 36.874 4.563 128.909 1.00 15.39 305 PHE A CA 1
ATOM 2251 C C . PHE A 1 307 ? 36.140 5.601 129.765 1.00 14.76 305 PHE A C 1
ATOM 2252 O O . PHE A 1 307 ? 36.065 5.486 131.002 1.00 14.16 305 PHE A O 1
ATOM 2260 N N . PHE A 1 308 ? 35.564 6.590 129.087 1.00 13.22 306 PHE A N 1
ATOM 2261 C CA . PHE A 1 308 ? 34.794 7.658 129.734 1.00 15.55 306 PHE A CA 1
ATOM 2262 C C . PHE A 1 308 ? 33.868 7.247 130.906 1.00 14.43 306 PHE A C 1
ATOM 2263 O O . PHE A 1 308 ? 33.848 7.936 131.923 1.00 18.62 306 PHE A O 1
ATOM 2271 N N . PRO A 1 309 ? 33.103 6.145 130.770 1.00 12.82 307 PRO A N 1
ATOM 2272 C CA . PRO A 1 309 ? 32.216 5.734 131.880 1.00 13.77 307 PRO A CA 1
ATOM 2273 C C . PRO A 1 309 ? 32.955 5.476 133.198 1.00 17.89 307 PRO A C 1
ATOM 2274 O O . PRO A 1 309 ? 32.339 5.497 134.261 1.00 17.65 307 PRO A O 1
ATOM 2278 N N . PHE A 1 310 ? 34.257 5.211 133.115 1.00 15.13 308 PHE A N 1
ATOM 2279 C CA . PHE A 1 310 ? 35.086 4.954 134.291 1.00 14.68 308 PHE A CA 1
ATOM 2280 C C . PHE A 1 310 ? 35.711 6.225 134.848 1.00 18.32 308 PHE A C 1
ATOM 2281 O O . PHE A 1 310 ? 36.359 6.192 135.887 1.00 20.99 308 PHE A O 1
ATOM 2289 N N . LEU A 1 311 ? 35.543 7.335 134.144 1.00 15.25 309 LEU A N 1
ATOM 2290 C CA . LEU A 1 311 ? 36.150 8.599 134.544 1.00 16.48 309 LEU A CA 1
ATOM 2291 C C . LEU A 1 311 ? 35.177 9.501 135.280 1.00 19.95 309 LEU A C 1
ATOM 2292 O O . LEU A 1 311 ? 34.011 9.595 134.903 1.00 19.76 309 LEU A O 1
ATOM 2297 N N . TYR A 1 312 ? 35.668 10.196 136.300 1.00 19.34 310 TYR A N 1
ATOM 2298 C CA . TYR A 1 312 ? 34.857 11.213 136.954 1.00 21.33 310 TYR A CA 1
ATOM 2299 C C . TYR A 1 312 ? 34.512 12.338 135.979 1.00 22.74 310 TYR A C 1
ATOM 2300 O O . TYR A 1 312 ? 35.362 12.796 135.208 1.00 21.82 310 TYR A O 1
ATOM 2309 N N . PHE A 1 313 ? 33.263 12.789 136.019 1.00 20.20 311 PHE A N 1
ATOM 2310 C CA . PHE A 1 313 ? 32.818 13.877 135.159 1.00 22.51 311 PHE A CA 1
ATOM 2311 C C . PHE A 1 313 ? 31.728 14.680 135.877 1.00 27.72 311 PHE A C 1
ATOM 2312 O O . PHE A 1 313 ? 30.680 14.134 136.215 1.00 23.31 311 PHE A O 1
ATOM 2320 N N . LYS A 1 314 ? 31.976 15.967 136.103 1.00 30.04 312 LYS A N 1
ATOM 2321 C CA . LYS A 1 314 ? 31.113 16.783 136.968 1.00 31.79 312 LYS A CA 1
ATOM 2322 C C . LYS A 1 314 ? 29.656 16.844 136.501 1.00 32.53 312 LYS A C 1
ATOM 2323 O O . LYS A 1 314 ? 28.728 16.820 137.314 1.00 31.81 312 LYS A O 1
ATOM 2325 N N . LEU A 1 315 ? 29.466 16.911 135.191 1.00 29.91 313 LEU A N 1
ATOM 2326 C CA . LEU A 1 315 ? 28.144 17.109 134.610 1.00 31.30 313 LEU A CA 1
ATOM 2327 C C . LEU A 1 315 ? 27.155 15.981 134.896 1.00 29.95 313 LEU A C 1
ATOM 2328 O O . LEU A 1 315 ? 25.948 16.164 134.726 1.00 29.52 313 LEU A O 1
ATOM 2333 N N . ARG A 1 316 ? 27.646 14.818 135.318 1.00 26.44 314 ARG A N 1
ATOM 2334 C CA . ARG A 1 316 ? 26.751 13.686 135.559 1.00 26.53 314 ARG A CA 1
ATOM 2335 C C . ARG A 1 316 ? 25.700 14.000 136.635 1.00 29.08 314 ARG A C 1
ATOM 2336 O O . ARG A 1 316 ? 24.602 13.438 136.620 1.00 26.30 314 ARG A O 1
ATOM 2344 N N . ILE A 1 317 ? 26.037 14.880 137.570 1.00 26.93 315 ILE A N 1
ATOM 2345 C CA . ILE A 1 317 ? 25.082 15.210 138.627 1.00 27.08 315 ILE A CA 1
ATOM 2346 C C . ILE A 1 317 ? 23.843 15.883 138.007 1.00 28.40 315 ILE A C 1
ATOM 2347 O O . ILE A 1 317 ? 22.710 15.576 138.379 1.00 27.97 315 ILE A O 1
ATOM 2352 N N . ASN A 1 318 ? 24.056 16.754 137.023 1.00 29.74 316 ASN A N 1
ATOM 2353 C CA . ASN A 1 318 ? 22.947 17.396 136.313 1.00 32.08 316 ASN A CA 1
ATOM 2354 C C . ASN A 1 318 ? 22.163 16.441 135.410 1.00 35.46 316 ASN A C 1
ATOM 2355 O O . ASN A 1 318 ? 20.937 16.551 135.290 1.00 30.95 316 ASN A O 1
ATOM 2360 N N . TRP A 1 319 ? 22.867 15.516 134.765 1.00 27.49 317 TRP A N 1
ATOM 2361 C CA . TRP A 1 319 ? 22.209 14.510 133.942 1.00 29.64 317 TRP A CA 1
ATOM 2362 C C . TRP A 1 319 ? 21.259 13.667 134.772 1.00 30.14 317 TRP A C 1
ATOM 2363 O O . TRP A 1 319 ? 20.165 13.306 134.325 1.00 27.48 317 TRP A O 1
ATOM 2374 N N . PHE A 1 320 ? 21.695 13.349 135.984 1.00 25.22 318 PHE A N 1
ATOM 2375 C CA . PHE A 1 320 ? 20.935 12.475 136.855 1.00 27.53 318 PHE A CA 1
ATOM 2376 C C . PHE A 1 320 ? 19.730 13.224 137.417 1.00 29.53 318 PHE A C 1
ATOM 2377 O O . PHE A 1 320 ? 18.611 12.723 137.360 1.00 29.71 318 PHE A O 1
ATOM 2385 N N . LYS A 1 321 ? 19.969 14.437 137.917 1.00 31.44 319 LYS A N 1
ATOM 2386 C CA . LYS A 1 321 ? 18.925 15.262 138.529 1.00 33.20 319 LYS A CA 1
ATOM 2387 C C . LYS A 1 321 ? 17.819 15.596 137.533 1.00 34.22 319 LYS A C 1
ATOM 2388 O O . LYS A 1 321 ? 16.645 15.658 137.891 1.00 33.42 319 LYS A O 1
ATOM 2390 N N . ASN A 1 322 ? 18.199 15.800 136.277 1.00 30.46 320 ASN A N 1
ATOM 2391 C CA . ASN A 1 322 ? 17.238 16.148 135.244 1.00 30.67 320 ASN A CA 1
ATOM 2392 C C . ASN A 1 322 ? 16.677 14.932 134.530 1.00 30.03 320 ASN A C 1
ATOM 2393 O O . ASN A 1 322 ? 15.860 15.067 133.622 1.00 28.06 320 ASN A O 1
ATOM 2398 N N . SER A 1 323 ? 17.133 13.751 134.936 1.00 28.72 321 SER A N 1
ATOM 2399 C CA . SER A 1 323 ? 16.733 12.495 134.305 1.00 25.72 321 SER A CA 1
ATOM 2400 C C . SER A 1 323 ? 16.925 12.513 132.780 1.00 29.94 321 SER A C 1
ATOM 2401 O O . SER A 1 323 ? 16.165 11.874 132.040 1.00 26.53 321 SER A O 1
ATOM 2404 N N . SER A 1 324 ? 17.960 13.223 132.329 1.00 26.71 322 SER A N 1
ATOM 2405 C CA . SER A 1 324 ? 18.204 13.457 130.898 1.00 30.69 322 SER A CA 1
ATOM 2406 C C . SER A 1 324 ? 18.516 12.193 130.108 1.00 25.12 322 SER A C 1
ATOM 2407 O O . SER A 1 324 ? 18.332 12.168 128.893 1.00 24.32 322 SER A O 1
ATOM 2410 N N . LEU A 1 325 ? 19.006 11.155 130.790 1.00 22.27 323 LEU A N 1
ATOM 2411 C CA . LEU A 1 325 ? 19.499 9.955 130.104 1.00 24.66 323 LEU A CA 1
ATOM 2412 C C . LEU A 1 325 ? 18.647 8.707 130.326 1.00 25.42 323 LEU A C 1
ATOM 2413 O O . LEU A 1 325 ? 19.007 7.620 129.879 1.00 24.09 323 LEU A O 1
ATOM 2418 N N . ILE A 1 326 ? 17.519 8.855 131.013 1.00 28.46 324 ILE A N 1
ATOM 2419 C CA . ILE A 1 326 ? 16.667 7.708 131.301 1.00 26.08 324 ILE A CA 1
ATOM 2420 C C . ILE A 1 326 ? 16.261 6.991 130.015 1.00 24.14 324 ILE A C 1
ATOM 2421 O O . ILE A 1 326 ? 16.339 5.768 129.931 1.00 25.86 324 ILE A O 1
ATOM 2426 N N . GLU A 1 327 ? 15.856 7.750 129.004 1.00 25.27 325 GLU A N 1
ATOM 2427 C CA . GLU A 1 327 ? 15.425 7.144 127.749 1.00 27.76 325 GLU A CA 1
ATOM 2428 C C . GLU A 1 327 ? 16.588 6.446 127.032 1.00 29.43 325 GLU A C 1
ATOM 2429 O O . GLU A 1 327 ? 16.410 5.380 126.431 1.00 27.34 325 GLU A O 1
ATOM 2431 N N . SER A 1 328 ? 17.777 7.043 127.096 1.00 25.37 326 SER A N 1
ATOM 2432 C CA . SER A 1 328 ? 18.972 6.423 126.517 1.00 26.27 326 SER A CA 1
ATOM 2433 C C . SER A 1 328 ? 19.337 5.132 127.241 1.00 25.34 326 SER A C 1
ATOM 2434 O O . SER A 1 328 ? 19.689 4.136 126.618 1.00 25.11 326 SER A O 1
ATOM 2437 N N . ILE A 1 329 ? 19.262 5.162 128.568 1.00 21.39 327 ILE A N 1
ATOM 2438 C CA . ILE A 1 329 ? 19.588 3.993 129.367 1.00 20.59 327 ILE A CA 1
ATOM 2439 C C . ILE A 1 329 ? 18.611 2.858 129.112 1.00 25.58 327 ILE A C 1
ATOM 2440 O O . ILE A 1 329 ? 19.014 1.718 128.886 1.00 28.00 327 ILE A O 1
ATOM 2445 N N . LEU A 1 330 ? 17.320 3.178 129.147 1.00 25.72 328 LEU A N 1
ATOM 2446 C CA . LEU A 1 330 ? 16.282 2.178 128.923 1.00 27.26 328 LEU A CA 1
ATOM 2447 C C . LEU A 1 330 ? 16.324 1.648 127.504 1.00 26.35 328 LEU A C 1
ATOM 2448 O O . LEU A 1 330 ? 16.139 0.458 127.275 1.00 31.38 328 LEU A O 1
ATOM 2453 N N . GLY A 1 331 ? 16.591 2.539 126.558 1.00 26.23 329 GLY A N 1
ATOM 2454 C CA . GLY A 1 331 ? 16.565 2.187 125.152 1.00 29.68 329 GLY A CA 1
ATOM 2455 C C . GLY A 1 331 ? 17.790 1.499 124.583 1.00 31.03 329 GLY A C 1
ATOM 2456 O O . GLY A 1 331 ? 17.775 1.052 123.440 1.00 31.01 329 GLY A O 1
ATOM 2457 N N . LYS A 1 332 ? 18.865 1.388 125.347 1.00 30.92 330 LYS A N 1
ATOM 2458 C CA . LYS A 1 332 ? 20.061 0.815 124.745 1.00 28.55 330 LYS A CA 1
ATOM 2459 C C . LYS A 1 332 ? 19.990 -0.711 124.728 1.00 32.10 330 LYS A C 1
ATOM 2460 O O . LYS A 1 332 ? 19.460 -1.336 125.649 1.00 29.12 330 LYS A O 1
ATOM 2466 N N . THR A 1 333 ? 20.506 -1.295 123.651 1.00 23.02 331 THR A N 1
ATOM 2467 C CA . THR A 1 333 ? 20.539 -2.739 123.487 1.00 25.73 331 THR A CA 1
ATOM 2468 C C . THR A 1 333 ? 21.921 -3.275 123.884 1.00 27.95 331 THR A C 1
ATOM 2469 O O . THR A 1 333 ? 22.867 -2.502 124.064 1.00 26.91 331 THR A O 1
ATOM 2473 N N . ARG A 1 334 ? 22.033 -4.590 124.036 1.00 26.61 332 ARG A N 1
ATOM 2474 C CA . ARG A 1 334 ? 23.276 -5.182 124.500 1.00 26.34 332 ARG A CA 1
ATOM 2475 C C . ARG A 1 334 ? 24.362 -4.986 123.445 1.00 26.10 332 ARG A C 1
ATOM 2476 O O . ARG A 1 334 ? 25.506 -4.683 123.769 1.00 24.88 332 ARG A O 1
ATOM 2484 N N . MET A 1 335 ? 23.994 -5.136 122.179 1.00 25.75 333 MET A N 1
ATOM 2485 C CA . MET A 1 335 ? 24.936 -4.919 121.090 1.00 23.20 333 MET A CA 1
ATOM 2486 C C . MET A 1 335 ? 24.271 -4.055 120.030 1.00 25.82 333 MET A C 1
ATOM 2487 O O . MET A 1 335 ? 23.072 -3.789 120.117 1.00 24.99 333 MET A O 1
ATOM 2492 N N . PRO A 1 336 ? 25.049 -3.581 119.038 1.00 26.72 334 PRO A N 1
ATOM 2493 C CA . PRO A 1 336 ? 24.400 -2.903 117.903 1.00 25.34 334 PRO A CA 1
ATOM 2494 C C . PRO A 1 336 ? 23.440 -3.852 117.186 1.00 24.26 334 PRO A C 1
ATOM 2495 O O . PRO A 1 336 ? 23.752 -5.035 117.043 1.00 24.21 334 PRO A O 1
ATOM 2499 N N . LEU A 1 337 ? 22.293 -3.344 116.750 1.00 25.15 335 LEU A N 1
ATOM 2500 C CA . LEU A 1 337 ? 21.237 -4.198 116.199 1.00 28.77 335 LEU A CA 1
ATOM 2501 C C . LEU A 1 337 ? 21.684 -5.025 114.987 1.00 27.41 335 LEU A C 1
ATOM 2502 O O . LEU A 1 337 ? 21.211 -6.146 114.777 1.00 29.91 335 LEU A O 1
ATOM 2507 N N . ASP A 1 338 ? 22.602 -4.483 114.201 1.00 26.63 336 ASP A N 1
ATOM 2508 C CA . ASP A 1 338 ? 23.085 -5.178 113.017 1.00 28.65 336 ASP A CA 1
ATOM 2509 C C . ASP A 1 338 ? 24.316 -6.047 113.281 1.00 29.48 336 ASP A C 1
ATOM 2510 O O . ASP A 1 338 ? 24.929 -6.576 112.344 1.00 25.47 336 ASP A O 1
ATOM 2515 N N . HIS A 1 339 ? 24.675 -6.204 114.553 1.00 25.72 337 HIS A N 1
ATOM 2516 C CA . HIS A 1 339 ? 25.837 -7.002 114.906 1.00 23.97 337 HIS A CA 1
ATOM 2517 C C . HIS A 1 339 ? 25.542 -8.493 114.775 1.00 25.81 337 HIS A C 1
ATOM 2518 O O . HIS A 1 339 ? 24.394 -8.914 114.907 1.00 27.03 337 HIS A O 1
ATOM 2525 N N . GLU A 1 340 ? 26.591 -9.275 114.519 1.00 23.65 338 GLU A N 1
ATOM 2526 C CA . GLU A 1 340 ? 26.533 -10.740 114.510 1.00 27.05 338 GLU A CA 1
ATOM 2527 C C . GLU A 1 340 ? 25.759 -11.322 115.690 1.00 31.32 338 GLU A C 1
ATOM 2528 O O . GLU A 1 340 ? 25.079 -12.331 115.552 1.00 28.34 338 GLU A O 1
ATOM 2534 N N . TYR A 1 341 ? 25.885 -10.688 116.851 1.00 26.45 339 TYR A N 1
ATOM 2535 C CA . TYR A 1 341 ? 25.165 -11.081 118.063 1.00 25.97 339 TYR A CA 1
ATOM 2536 C C . TYR A 1 341 ? 23.687 -11.453 117.842 1.00 29.31 339 TYR A C 1
ATOM 2537 O O . TYR A 1 341 ? 23.190 -12.416 118.430 1.00 32.30 339 TYR A O 1
ATOM 2546 N N . TYR A 1 342 ? 22.995 -10.688 117.004 1.00 28.16 340 TYR A N 1
ATOM 2547 C CA . TYR A 1 342 ? 21.558 -10.877 116.804 1.00 32.89 340 TYR A CA 1
ATOM 2548 C C . TYR A 1 342 ? 21.221 -11.714 115.569 1.00 38.06 340 TYR A C 1
ATOM 2549 O O . TYR A 1 342 ? 20.059 -12.050 115.343 1.00 39.65 340 TYR A O 1
ATOM 2558 N N . LYS A 1 343 ? 22.238 -12.043 114.780 1.00 36.41 341 LYS A N 1
ATOM 2559 C CA . LYS A 1 343 ? 22.060 -12.734 113.503 1.00 36.39 341 LYS A CA 1
ATOM 2560 C C . LYS A 1 343 ? 22.122 -14.248 113.653 1.00 42.94 341 LYS A C 1
ATOM 2561 O O . LYS A 1 343 ? 21.323 -14.850 114.370 1.00 40.87 341 LYS A O 1
ATOM 2563 N N . GLY A 1 345 ? 21.686 -15.703 117.359 1.00 49.34 343 GLY A N 1
ATOM 2564 C CA . GLY A 1 345 ? 20.237 -15.612 117.381 1.00 54.49 343 GLY A CA 1
ATOM 2565 C C . GLY A 1 345 ? 19.629 -15.289 118.740 1.00 59.39 343 GLY A C 1
ATOM 2566 O O . GLY A 1 345 ? 18.643 -15.912 119.141 1.00 57.74 343 GLY A O 1
ATOM 2567 N N . LYS A 1 346 ? 20.223 -14.334 119.458 1.00 57.93 344 LYS A N 1
ATOM 2568 C CA . LYS A 1 346 ? 19.589 -13.760 120.648 1.00 46.76 344 LYS A CA 1
ATOM 2569 C C . LYS A 1 346 ? 18.568 -12.738 120.170 1.00 53.54 344 LYS A C 1
ATOM 2570 O O . LYS A 1 346 ? 18.450 -12.503 118.960 1.00 53.19 344 LYS A O 1
ATOM 2576 N N . HIS A 1 347 ? 17.851 -12.114 121.102 1.00 53.22 345 HIS A N 1
ATOM 2577 C CA . HIS A 1 347 ? 16.847 -11.113 120.736 1.00 55.54 345 HIS A CA 1
ATOM 2578 C C . HIS A 1 347 ? 16.581 -10.127 121.865 1.00 56.12 345 HIS A C 1
ATOM 2579 O O . HIS A 1 347 ? 15.436 -9.930 122.269 1.00 61.99 345 HIS A O 1
ATOM 2581 N N . ASP A 1 353 ? 9.878 -1.825 125.828 1.00 54.88 351 ASP A N 1
ATOM 2582 C CA . ASP A 1 353 ? 9.702 -0.486 126.381 1.00 58.09 351 ASP A CA 1
ATOM 2583 C C . ASP A 1 353 ? 9.117 -0.559 127.792 1.00 55.21 351 ASP A C 1
ATOM 2584 O O . ASP A 1 353 ? 7.901 -0.502 127.983 1.00 52.51 351 ASP A O 1
ATOM 2586 N N . LEU A 1 354 ? 10.000 -0.681 128.775 1.00 53.92 352 LEU A N 1
ATOM 2587 C CA . LEU A 1 354 ? 9.593 -0.906 130.158 1.00 52.86 352 LEU A CA 1
ATOM 2588 C C . LEU A 1 354 ? 8.686 0.201 130.696 1.00 55.79 352 LEU A C 1
ATOM 2589 O O . LEU A 1 354 ? 7.861 -0.043 131.577 1.00 57.80 352 LEU A O 1
ATOM 2591 N N . LEU A 1 355 ? 8.828 1.412 130.166 1.00 55.53 353 LEU A N 1
ATOM 2592 C CA . LEU A 1 355 ? 8.050 2.543 130.663 1.00 58.83 353 LEU A CA 1
ATOM 2593 C C . LEU A 1 355 ? 6.587 2.435 130.233 1.00 60.95 353 LEU A C 1
ATOM 2594 O O . LEU A 1 355 ? 5.712 3.085 130.806 1.00 61.71 353 LEU A O 1
ATOM 2596 N N . ASP A 1 356 ? 6.327 1.603 129.229 1.00 59.22 354 ASP A N 1
ATOM 2597 C CA . ASP A 1 356 ? 4.973 1.441 128.703 1.00 61.90 354 ASP A CA 1
ATOM 2598 C C . ASP A 1 356 ? 4.500 -0.010 128.775 1.00 60.41 354 ASP A C 1
ATOM 2599 O O . ASP A 1 356 ? 3.814 -0.491 127.873 1.00 64.37 354 ASP A O 1
ATOM 2601 N N . SER A 1 357 ? 4.864 -0.701 129.850 1.00 55.11 355 SER A N 1
ATOM 2602 C CA . SER A 1 357 ? 4.521 -2.110 130.008 1.00 50.50 355 SER A CA 1
ATOM 2603 C C . SER A 1 357 ? 4.130 -2.421 131.445 1.00 46.01 355 SER A C 1
ATOM 2604 O O . SER A 1 357 ? 4.228 -1.565 132.324 1.00 51.76 355 SER A O 1
ATOM 2606 N N . GLU A 1 358 ? 3.696 -3.653 131.682 1.00 44.57 356 GLU A N 1
ATOM 2607 C CA . GLU A 1 358 ? 3.369 -4.099 133.033 1.00 43.82 356 GLU A CA 1
ATOM 2608 C C . GLU A 1 358 ? 4.448 -5.035 133.596 1.00 42.21 356 GLU A C 1
ATOM 2609 O O . GLU A 1 358 ? 4.305 -5.562 134.704 1.00 40.14 356 GLU A O 1
ATOM 2611 N N . GLU A 1 359 ? 5.518 -5.248 132.829 1.00 42.80 357 GLU A N 1
ATOM 2612 C CA . GLU A 1 359 ? 6.660 -6.028 133.310 1.00 38.59 357 GLU A CA 1
ATOM 2613 C C . GLU A 1 359 ? 7.435 -5.185 134.316 1.00 36.48 357 GLU A C 1
ATOM 2614 O O . GLU A 1 359 ? 7.504 -3.966 134.176 1.00 36.30 357 GLU A O 1
ATOM 2616 N N . VAL A 1 360 ? 8.008 -5.823 135.330 1.00 27.02 358 VAL A N 1
ATOM 2617 C CA . VAL A 1 360 ? 8.711 -5.094 136.375 1.00 29.08 358 VAL A CA 1
ATOM 2618 C C . VAL A 1 360 ? 10.126 -4.710 135.930 1.00 24.35 358 VAL A C 1
ATOM 2619 O O . VAL A 1 360 ? 10.627 -5.226 134.939 1.00 24.70 358 VAL A O 1
ATOM 2623 N N . ILE A 1 361 ? 10.753 -3.807 136.674 1.00 25.85 359 ILE A N 1
ATOM 2624 C CA . ILE A 1 361 ? 12.137 -3.419 136.422 1.00 26.34 359 ILE A CA 1
ATOM 2625 C C . ILE A 1 361 ? 13.106 -4.425 137.045 1.00 22.93 359 ILE A C 1
ATOM 2626 O O . ILE A 1 361 ? 13.184 -4.548 138.261 1.00 22.08 359 ILE A O 1
ATOM 2631 N N . LYS A 1 362 ? 13.823 -5.158 136.205 1.00 22.81 360 LYS A N 1
ATOM 2632 C CA . LYS A 1 362 ? 14.771 -6.156 136.688 1.00 22.93 360 LYS A CA 1
ATOM 2633 C C . LYS A 1 362 ? 16.092 -5.526 137.142 1.00 23.99 360 LYS A C 1
ATOM 2634 O O . LYS A 1 362 ? 16.445 -4.424 136.713 1.00 23.11 360 LYS A O 1
ATOM 2640 N N . ASP A 1 363 ? 16.803 -6.241 138.011 1.00 21.36 361 ASP A N 1
ATOM 2641 C CA . ASP A 1 363 ? 18.124 -5.828 138.486 1.00 27.81 361 ASP A CA 1
ATOM 2642 C C . ASP A 1 363 ? 19.053 -5.407 137.336 1.00 25.76 361 ASP A C 1
ATOM 2643 O O . ASP A 1 363 ? 19.750 -4.400 137.428 1.00 26.59 361 ASP A O 1
ATOM 2648 N N . THR A 1 364 ? 19.058 -6.194 136.261 1.00 25.83 362 THR A N 1
ATOM 2649 C CA . THR A 1 364 ? 19.934 -5.929 135.108 1.00 27.80 362 THR A CA 1
ATOM 2650 C C . THR A 1 364 ? 19.673 -4.570 134.485 1.00 29.49 362 THR A C 1
ATOM 2651 O O . THR A 1 364 ? 20.591 -3.928 133.973 1.00 27.99 362 THR A O 1
ATOM 2655 N N . VAL A 1 365 ? 18.425 -4.120 134.530 1.00 26.10 363 VAL A N 1
ATOM 2656 C CA . VAL A 1 365 ? 18.096 -2.815 133.975 1.00 25.87 363 VAL A CA 1
ATOM 2657 C C . VAL A 1 365 ? 18.649 -1.716 134.877 1.00 28.87 363 VAL A C 1
ATOM 2658 O O . VAL A 1 365 ? 19.100 -0.674 134.398 1.00 25.74 363 VAL A O 1
ATOM 2662 N N . LEU A 1 366 ? 18.643 -1.961 136.182 1.00 26.40 364 LEU A N 1
ATOM 2663 C CA . LEU A 1 366 ? 19.224 -1.010 137.128 1.00 26.05 364 LEU A CA 1
ATOM 2664 C C . LEU A 1 366 ? 20.757 -0.995 137.108 1.00 22.73 364 LEU A C 1
ATOM 2665 O O . LEU A 1 366 ? 21.362 -0.111 137.703 1.00 24.03 364 LEU A O 1
ATOM 2670 N N . GLU A 1 367 ? 21.378 -1.979 136.460 1.00 23.68 365 GLU A N 1
ATOM 2671 C CA . GLU A 1 367 ? 22.838 -1.992 136.302 1.00 24.80 365 GLU A CA 1
ATOM 2672 C C . GLU A 1 367 ? 23.288 -1.288 135.014 1.00 24.20 365 GLU A C 1
ATOM 2673 O O . GLU A 1 367 ? 24.465 -0.968 134.866 1.00 22.63 365 GLU A O 1
ATOM 2679 N N . LYS A 1 368 ? 22.358 -1.064 134.089 1.00 20.25 366 LYS A N 1
ATOM 2680 C CA . LYS A 1 368 ? 22.687 -0.453 132.795 1.00 23.48 366 LYS A CA 1
ATOM 2681 C C . LYS A 1 368 ? 23.159 0.983 132.932 1.00 23.53 366 LYS A C 1
ATOM 2682 O O . LYS A 1 368 ? 22.695 1.710 133.804 1.00 22.14 366 LYS A O 1
ATOM 2688 N N . THR A 1 369 ? 24.075 1.401 132.058 1.00 18.97 367 THR A N 1
ATOM 2689 C CA . THR A 1 369 ? 24.567 2.777 132.081 1.00 19.98 367 THR A CA 1
ATOM 2690 C C . THR A 1 369 ? 24.582 3.375 130.680 1.00 19.20 367 THR A C 1
ATOM 2691 O O . THR A 1 369 ? 24.628 2.652 129.689 1.00 21.39 367 THR A O 1
ATOM 2695 N N . PHE A 1 370 ? 24.526 4.699 130.630 1.00 18.21 368 PHE A N 1
ATOM 2696 C CA . PHE A 1 370 ? 24.808 5.470 129.430 1.00 19.58 368 PHE A CA 1
ATOM 2697 C C . PHE A 1 370 ? 25.625 6.685 129.842 1.00 17.91 368 PHE A C 1
ATOM 2698 O O . PHE A 1 370 ? 25.252 7.406 130.768 1.00 17.26 368 PHE A O 1
ATOM 2706 N N . LEU A 1 371 ? 26.761 6.895 129.182 1.00 15.60 369 LEU A N 1
ATOM 2707 C CA . LEU A 1 371 ? 27.668 7.963 129.567 1.00 15.02 369 LEU A CA 1
ATOM 2708 C C . LEU A 1 371 ? 28.088 7.833 131.041 1.00 15.11 369 LEU A C 1
ATOM 2709 O O . LEU A 1 371 ? 28.407 8.822 131.687 1.00 19.93 369 LEU A O 1
ATOM 2714 N N . GLY A 1 372 ? 28.095 6.609 131.559 1.00 16.52 370 GLY A N 1
ATOM 2715 C CA . GLY A 1 372 ? 28.550 6.364 132.924 1.00 15.39 370 GLY A CA 1
ATOM 2716 C C . GLY A 1 372 ? 27.480 6.533 133.997 1.00 20.46 370 GLY A C 1
ATOM 2717 O O . GLY A 1 372 ? 27.733 6.285 135.183 1.00 19.31 370 GLY A O 1
ATOM 2718 N N . THR A 1 373 ? 26.293 6.967 133.582 1.00 19.38 371 THR A N 1
ATOM 2719 C CA . THR A 1 373 ? 25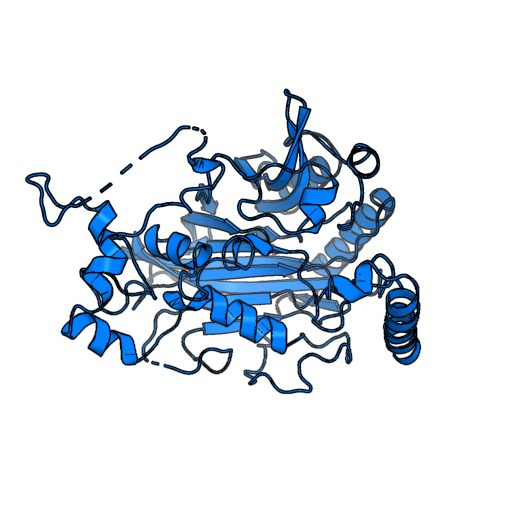.172 7.241 134.496 1.00 18.30 371 THR A CA 1
ATOM 2720 C C . THR A 1 373 ? 24.166 6.095 134.477 1.00 21.59 371 THR A C 1
ATOM 2721 O O . THR A 1 373 ? 23.903 5.515 133.423 1.00 18.78 371 THR A O 1
ATOM 2725 N N . SER A 1 374 ? 23.598 5.767 135.637 1.00 21.63 372 SER A N 1
ATOM 2726 C CA . SER A 1 374 ? 22.605 4.701 135.707 1.00 20.06 372 SER A CA 1
ATOM 2727 C C . SER A 1 374 ? 21.250 5.277 136.126 1.00 18.71 372 SER A C 1
ATOM 2728 O O . SER A 1 374 ? 21.129 6.470 136.353 1.00 20.00 372 SER A O 1
ATOM 2731 N N . LEU A 1 375 ? 20.228 4.437 136.201 1.00 23.01 373 LEU A N 1
ATOM 2732 C CA . LEU A 1 375 ? 18.921 4.921 136.646 1.00 23.76 373 LEU A CA 1
ATOM 2733 C C . LEU A 1 375 ? 18.955 5.289 138.135 1.00 28.10 373 LEU A C 1
ATOM 2734 O O . LEU A 1 375 ? 18.189 6.136 138.590 1.00 28.69 373 LEU A O 1
ATOM 2739 N N . GLY A 1 376 ? 19.868 4.675 138.883 1.00 27.17 374 GLY A N 1
ATOM 2740 C CA . GLY A 1 376 ? 19.935 4.879 140.321 1.00 27.31 374 GLY A CA 1
ATOM 2741 C C . GLY A 1 376 ? 21.053 5.776 140.826 1.00 33.76 374 GLY A C 1
ATOM 2742 O O . GLY A 1 376 ? 20.981 6.275 141.949 1.00 25.37 374 GLY A O 1
ATOM 2743 N N . GLN A 1 377 ? 22.093 5.975 140.016 1.00 28.46 375 GLN A N 1
ATOM 2744 C CA . GLN A 1 377 ? 23.236 6.795 140.424 1.00 28.29 375 GLN A CA 1
ATOM 2745 C C . GLN A 1 377 ? 23.709 7.703 139.311 1.00 23.80 375 GLN A C 1
ATOM 2746 O O . GLN A 1 377 ? 23.696 7.307 138.150 1.00 24.08 375 GLN A O 1
ATOM 2752 N N . PRO A 1 378 ? 24.159 8.913 139.664 1.00 23.45 376 PRO A N 1
ATOM 2753 C CA . PRO A 1 378 ? 24.737 9.813 138.665 1.00 24.95 376 PRO A CA 1
ATOM 2754 C C . PRO A 1 378 ? 25.971 9.188 138.002 1.00 22.09 376 PRO A C 1
ATOM 2755 O O . PRO A 1 378 ? 26.158 9.365 136.808 1.00 22.66 376 PRO A O 1
ATOM 2759 N N . TRP A 1 379 ? 26.785 8.474 138.775 1.00 21.05 377 TRP A N 1
ATOM 2760 C CA . TRP A 1 379 ? 27.989 7.837 138.244 1.00 23.54 377 TRP A CA 1
ATOM 2761 C C . TRP A 1 379 ? 28.106 6.433 138.821 1.00 22.26 377 TRP A C 1
ATOM 2762 O O . TRP A 1 379 ? 28.472 6.264 139.986 1.00 20.67 377 TRP A O 1
ATOM 2773 N N . LYS A 1 380 ? 27.791 5.421 138.022 1.00 18.39 378 LYS A N 1
ATOM 2774 C CA . LYS A 1 380 ? 27.686 4.072 138.568 1.00 22.22 378 LYS A CA 1
ATOM 2775 C C . LYS A 1 380 ? 29.022 3.585 139.135 1.00 26.23 378 LYS A C 1
ATOM 2776 O O . LYS A 1 380 ? 29.065 2.904 140.163 1.00 22.69 378 LYS A O 1
ATOM 2782 N N . PHE A 1 381 ? 30.113 3.950 138.476 1.00 21.24 379 PHE A N 1
ATOM 2783 C CA . PHE A 1 381 ? 31.428 3.468 138.894 1.00 23.54 379 PHE A CA 1
ATOM 2784 C C . PHE A 1 381 ? 31.960 4.135 140.173 1.00 23.82 379 PHE A C 1
ATOM 2785 O O . PHE A 1 381 ? 32.944 3.670 140.741 1.00 23.59 379 PHE A O 1
ATOM 2793 N N . GLN A 1 382 ? 31.328 5.219 140.613 1.00 22.35 380 GLN A N 1
ATOM 2794 C CA . GLN A 1 382 ? 31.823 5.969 141.765 1.00 25.61 380 GLN A CA 1
ATOM 2795 C C . GLN A 1 382 ? 32.108 5.060 142.960 1.00 23.65 380 GLN A C 1
ATOM 2796 O O . GLN A 1 382 ? 31.318 4.175 143.278 1.00 25.50 380 GLN A O 1
ATOM 2802 N N . GLY A 1 383 ? 33.269 5.252 143.578 1.00 25.77 381 GLY A N 1
ATOM 2803 C CA . GLY A 1 383 ? 33.690 4.441 144.705 1.00 28.68 381 GLY A CA 1
ATOM 2804 C C . GLY A 1 383 ? 34.200 3.049 144.364 1.00 29.80 381 GLY A C 1
ATOM 2805 O O . GLY A 1 383 ? 34.472 2.252 145.263 1.00 25.82 381 GLY A O 1
ATOM 2806 N N . LYS A 1 384 ? 34.319 2.732 143.076 1.00 22.77 382 LYS A N 1
ATOM 2807 C CA . LYS A 1 384 ? 34.776 1.398 142.693 1.00 24.39 382 LYS A CA 1
ATOM 2808 C C . LYS A 1 384 ? 36.226 1.444 142.201 1.00 19.09 382 LYS A C 1
ATOM 2809 O O . LYS A 1 384 ? 36.792 2.519 142.042 1.00 18.84 382 LYS A O 1
ATOM 2815 N N . ASN A 1 385 ? 36.817 0.275 141.982 1.00 21.90 383 ASN A N 1
ATOM 2816 C CA . ASN A 1 385 ? 38.143 0.180 141.359 1.00 22.81 383 ASN A CA 1
ATOM 2817 C C . ASN A 1 385 ? 38.105 -0.752 140.178 1.00 19.04 383 ASN A C 1
ATOM 2818 O O . ASN A 1 385 ? 37.406 -1.769 140.195 1.00 21.57 383 ASN A O 1
ATOM 2823 N N . ALA A 1 386 ? 38.882 -0.426 139.155 1.00 19.92 384 ALA A N 1
ATOM 2824 C CA . ALA A 1 386 ? 39.063 -1.327 138.031 1.00 20.88 384 ALA A CA 1
ATOM 2825 C C . ALA A 1 386 ? 40.472 -1.142 137.484 1.00 17.53 384 ALA A C 1
ATOM 2826 O O . ALA A 1 386 ? 41.032 -0.039 137.539 1.00 16.09 384 ALA A O 1
ATOM 2828 N N . ILE A 1 387 ? 41.040 -2.226 136.972 1.00 16.62 385 ILE A N 1
ATOM 2829 C CA . ILE A 1 387 ? 42.372 -2.191 136.388 1.00 16.65 385 ILE A CA 1
ATOM 2830 C C . ILE A 1 387 ? 42.304 -2.407 134.873 1.00 15.11 385 ILE A C 1
ATOM 2831 O O . ILE A 1 387 ? 41.635 -3.325 134.406 1.00 15.53 385 ILE A O 1
ATOM 2836 N N . LEU A 1 388 ? 42.990 -1.553 134.124 1.00 15.26 386 LEU A N 1
ATOM 2837 C CA . LEU A 1 388 ? 43.038 -1.669 132.656 1.00 14.94 386 LEU A CA 1
ATOM 2838 C C . LEU A 1 388 ? 44.459 -1.987 132.237 1.00 12.88 386 LEU A C 1
ATOM 2839 O O . LEU A 1 388 ? 45.386 -1.256 132.588 1.00 15.25 386 LEU A O 1
ATOM 2844 N N . VAL A 1 389 ? 44.627 -3.095 131.520 1.00 14.56 387 VAL A N 1
ATOM 2845 C CA . VAL A 1 389 ? 45.933 -3.489 131.022 1.00 14.44 387 VAL A CA 1
ATOM 2846 C C . VAL A 1 389 ? 45.880 -3.482 129.489 1.00 18.33 387 VAL A C 1
ATOM 2847 O O . VAL A 1 389 ? 45.078 -4.215 128.888 1.00 15.98 387 VAL A O 1
ATOM 2851 N N . LEU A 1 390 ? 46.716 -2.645 128.876 1.00 17.53 388 LEU A N 1
ATOM 2852 C CA . LEU A 1 390 ? 46.731 -2.481 127.420 1.00 16.31 388 LEU A CA 1
ATOM 2853 C C . LEU A 1 390 ? 48.058 -2.944 126.836 1.00 17.05 388 LEU A C 1
ATOM 2854 O O . LEU A 1 390 ? 49.108 -2.351 127.095 1.00 15.54 388 LEU A O 1
ATOM 2859 N N . ALA A 1 391 ? 48.006 -4.010 126.053 1.00 14.23 389 ALA A N 1
ATOM 2860 C CA . ALA A 1 391 ? 49.195 -4.539 125.422 1.00 13.75 389 ALA A CA 1
ATOM 2861 C C . ALA A 1 391 ? 49.112 -4.230 123.931 1.00 12.91 389 ALA A C 1
ATOM 2862 O O . ALA A 1 391 ? 48.388 -4.896 123.187 1.00 15.48 389 ALA A O 1
ATOM 2864 N N . ASN A 1 392 ? 49.840 -3.211 123.498 1.00 11.74 390 ASN A N 1
ATOM 2865 C CA . ASN A 1 392 ? 49.785 -2.799 122.099 1.00 11.07 390 ASN A CA 1
ATOM 2866 C C . ASN A 1 392 ? 51.090 -3.136 121.380 1.00 16.92 390 ASN A C 1
ATOM 2867 O O . ASN A 1 392 ? 52.168 -2.915 121.921 1.00 17.21 390 ASN A O 1
ATOM 2872 N N . ARG A 1 393 ? 51.011 -3.645 120.155 1.00 14.14 391 ARG A N 1
ATOM 2873 C CA . ARG A 1 393 ? 52.243 -3.943 119.435 1.00 13.72 391 ARG A CA 1
ATOM 2874 C C . ARG A 1 393 ? 52.930 -2.654 118.968 1.00 15.63 391 ARG A C 1
ATOM 2875 O O . ARG A 1 393 ? 52.332 -1.583 118.982 1.00 14.10 391 ARG A O 1
ATOM 2883 N N . CYS A 1 394 ? 54.196 -2.769 118.574 1.00 14.25 392 CYS A N 1
ATOM 2884 C CA . CYS A 1 394 ? 54.922 -1.665 117.954 1.00 15.29 392 CYS A CA 1
ATOM 2885 C C . CYS A 1 394 ? 55.360 -2.067 116.540 1.00 15.65 392 CYS A C 1
ATOM 2886 O O . CYS A 1 394 ? 54.965 -3.123 116.036 1.00 17.28 392 CYS A O 1
ATOM 2889 N N . GLY A 1 395 ? 56.155 -1.222 115.895 1.00 15.40 393 GLY A N 1
ATOM 2890 C CA . GLY A 1 395 ? 56.631 -1.511 114.545 1.00 16.57 393 GLY A CA 1
ATOM 2891 C C . GLY A 1 395 ? 55.737 -1.013 113.423 1.00 17.46 393 GLY A C 1
ATOM 2892 O O . GLY A 1 395 ? 54.784 -0.273 113.671 1.00 16.39 393 GLY A O 1
ATOM 2893 N N . THR A 1 396 ? 56.036 -1.449 112.195 1.00 14.19 394 THR A N 1
ATOM 2894 C CA . THR A 1 396 ? 55.394 -0.970 110.982 1.00 18.81 394 THR A CA 1
ATOM 2895 C C . THR A 1 396 ? 55.127 -2.112 110.017 1.00 20.24 394 THR A C 1
ATOM 2896 O O . THR A 1 396 ? 55.886 -3.076 109.990 1.00 20.18 394 THR A O 1
ATOM 2900 N N . GLU A 1 397 ? 54.092 -1.971 109.189 1.00 18.98 395 GLU A N 1
ATOM 2901 C CA . GLU A 1 397 ? 53.783 -2.942 108.144 1.00 18.02 395 GLU A CA 1
ATOM 2902 C C . GLU A 1 397 ? 53.365 -2.254 106.834 1.00 19.08 395 GLU A C 1
ATOM 2903 O O . GLU A 1 397 ? 52.775 -1.167 106.856 1.00 17.33 395 GLU A O 1
ATOM 2909 N N . ASP A 1 398 ? 53.716 -2.883 105.709 1.00 21.65 396 ASP A N 1
ATOM 2910 C CA . ASP A 1 398 ? 53.281 -2.479 104.363 1.00 22.39 396 ASP A CA 1
ATOM 2911 C C . ASP A 1 398 ? 53.847 -1.144 103.891 1.00 25.25 396 ASP A C 1
ATOM 2912 O O . ASP A 1 398 ? 53.499 -0.665 102.800 1.00 24.64 396 ASP A O 1
ATOM 2917 N N . GLY A 1 399 ? 54.687 -0.530 104.714 1.00 20.30 397 GLY A N 1
ATOM 2918 C CA . GLY A 1 399 ? 55.175 0.811 104.438 1.00 21.80 397 GLY A CA 1
ATOM 2919 C C . GLY A 1 399 ? 54.117 1.886 104.637 1.00 26.23 397 GLY A C 1
ATOM 2920 O O . GLY A 1 399 ? 54.355 3.045 104.315 1.00 20.49 397 GLY A O 1
ATOM 2921 N N . THR A 1 400 ? 52.961 1.508 105.189 1.00 18.72 398 THR A N 1
ATOM 2922 C CA . THR A 1 400 ? 51.827 2.421 105.344 1.00 19.68 398 THR A CA 1
ATOM 2923 C C . THR A 1 400 ? 51.324 2.519 106.782 1.00 20.53 398 THR A C 1
ATOM 2924 O O . THR A 1 400 ? 50.640 3.470 107.153 1.00 17.85 398 THR A O 1
ATOM 2928 N N . THR A 1 401 ? 51.658 1.520 107.587 1.00 16.29 399 THR A N 1
ATOM 2929 C CA . THR A 1 401 ? 50.977 1.331 108.858 1.00 18.63 399 THR A CA 1
ATOM 2930 C C . THR A 1 401 ? 51.971 1.328 110.015 1.00 20.69 399 THR A C 1
ATOM 2931 O O . THR A 1 401 ? 52.827 0.450 110.105 1.00 18.90 399 THR A O 1
ATOM 2935 N N . ILE A 1 402 ? 51.862 2.328 110.886 1.00 13.91 400 ILE A N 1
ATOM 2936 C CA . ILE A 1 402 ? 52.763 2.452 112.014 1.00 15.98 400 ILE A CA 1
ATOM 2937 C C . ILE A 1 402 ? 51.981 2.216 113.301 1.00 16.56 400 ILE A C 1
ATOM 2938 O O . ILE A 1 402 ? 51.044 2.964 113.615 1.00 16.13 400 ILE A O 1
ATOM 2943 N N . PHE A 1 403 ? 52.341 1.167 114.032 1.00 13.21 401 PHE A N 1
ATOM 2944 C CA . PHE A 1 403 ? 51.625 0.863 115.280 1.00 12.75 401 PHE A CA 1
ATOM 2945 C C . PHE A 1 403 ? 52.148 1.741 116.397 1.00 13.95 401 PHE A C 1
ATOM 2946 O O . PHE A 1 403 ? 53.309 2.139 116.384 1.00 15.96 401 PHE A O 1
ATOM 2954 N N . ALA A 1 404 ? 51.287 2.049 117.366 1.00 13.96 402 ALA A N 1
ATOM 2955 C CA . ALA A 1 404 ? 51.594 3.078 118.345 1.00 13.24 402 ALA A CA 1
ATOM 2956 C C . ALA A 1 404 ? 52.395 2.599 119.567 1.00 16.82 402 ALA A C 1
ATOM 2957 O O . ALA A 1 404 ? 52.867 3.420 120.359 1.00 14.67 402 ALA A O 1
ATOM 2959 N N . GLY A 1 405 ? 52.541 1.286 119.738 1.00 15.01 403 GLY A N 1
ATOM 2960 C CA . GLY A 1 405 ? 53.151 0.765 120.953 1.00 14.09 403 GLY A CA 1
ATOM 2961 C C . GLY A 1 405 ? 52.496 1.369 122.189 1.00 16.16 403 GLY A C 1
ATOM 2962 O O . GLY A 1 405 ? 51.268 1.470 122.254 1.00 13.31 403 GLY A O 1
ATOM 2963 N N . SER A 1 406 ? 53.315 1.777 123.161 1.00 15.19 404 SER A N 1
ATOM 2964 C CA . SER A 1 406 ? 52.839 2.499 124.344 1.00 14.60 404 SER A CA 1
ATOM 2965 C C . SER A 1 406 ? 51.951 1.648 125.244 1.00 14.35 404 SER A C 1
ATOM 2966 O O . SER A 1 406 ? 51.009 2.167 125.861 1.00 16.38 404 SER A O 1
ATOM 2969 N N . SER A 1 407 ? 52.236 0.354 125.303 1.00 15.74 405 SER A N 1
ATOM 2970 C CA . SER A 1 407 ? 51.578 -0.555 126.233 1.00 14.31 405 SER A CA 1
ATOM 2971 C C . SER A 1 407 ? 51.645 0.014 127.637 1.00 17.55 405 SER A C 1
ATOM 2972 O O . SER A 1 407 ? 52.633 0.659 128.012 1.00 16.86 405 SER A O 1
ATOM 2975 N N . GLY A 1 408 ? 50.598 -0.211 128.421 1.00 15.66 406 GLY A N 1
ATOM 2976 C CA . GLY A 1 408 ? 50.537 0.425 129.721 1.00 18.14 406 GLY A CA 1
ATOM 2977 C C . GLY A 1 408 ? 49.547 -0.208 130.665 1.00 16.64 406 GLY A C 1
ATOM 2978 O O . GLY A 1 408 ? 48.765 -1.080 130.280 1.00 16.66 406 GLY A O 1
ATOM 2979 N N . ILE A 1 409 ? 49.606 0.233 131.917 1.00 16.36 407 ILE A N 1
ATOM 2980 C CA . ILE A 1 409 ? 48.716 -0.260 132.950 1.00 15.85 407 ILE A CA 1
ATOM 2981 C C . ILE A 1 409 ? 48.080 0.939 133.633 1.00 15.44 407 ILE A C 1
ATOM 2982 O O . ILE A 1 409 ? 48.745 1.952 133.878 1.00 15.72 407 ILE A O 1
ATOM 2987 N N . TYR A 1 410 ? 46.778 0.834 133.902 1.00 15.85 408 TYR A N 1
ATOM 2988 C CA . TYR A 1 410 ? 45.988 1.954 134.395 1.00 14.07 408 TYR A CA 1
ATOM 2989 C C . TYR A 1 410 ? 45.105 1.479 135.519 1.00 16.20 408 TYR A C 1
ATOM 2990 O O . TYR A 1 410 ? 44.687 0.320 135.547 1.00 16.76 408 TYR A O 1
ATOM 2999 N N . LYS A 1 411 ? 44.835 2.378 136.453 1.00 15.97 409 LYS A N 1
ATOM 3000 C CA . LYS A 1 411 ? 43.875 2.092 137.505 1.00 17.02 409 LYS A CA 1
ATOM 3001 C C . LYS A 1 411 ? 42.813 3.170 137.480 1.00 17.40 409 LYS A C 1
ATOM 3002 O O . LYS A 1 411 ? 43.129 4.364 137.510 1.00 18.26 409 LYS A O 1
ATOM 3008 N N . PHE A 1 412 ? 41.556 2.743 137.396 1.00 18.40 410 PHE A N 1
ATOM 3009 C CA . PHE A 1 412 ? 40.439 3.657 137.583 1.00 18.22 410 PHE A CA 1
ATOM 3010 C C . PHE A 1 412 ? 40.045 3.568 139.053 1.00 16.31 410 PHE A C 1
ATOM 3011 O O . PHE A 1 412 ? 39.707 2.492 139.550 1.00 18.01 410 PHE A O 1
ATOM 3019 N N . ASN A 1 413 ? 40.122 4.691 139.747 1.00 15.88 411 ASN A N 1
ATOM 3020 C CA . ASN A 1 413 ? 40.033 4.646 141.207 1.00 22.89 411 ASN A CA 1
ATOM 3021 C C . ASN A 1 413 ? 38.673 5.048 141.750 1.00 23.81 411 ASN A C 1
ATOM 3022 O O . ASN A 1 413 ? 38.446 4.960 142.961 1.00 22.97 411 ASN A O 1
ATOM 3027 N N . GLY A 1 414 ? 37.784 5.496 140.854 1.00 21.26 412 GLY A N 1
ATOM 3028 C CA . GLY A 1 414 ? 36.401 5.790 141.202 1.00 21.99 412 GLY A CA 1
ATOM 3029 C C . GLY A 1 414 ? 36.211 6.987 142.112 1.00 25.58 412 GLY A C 1
ATOM 3030 O O . GLY A 1 414 ? 35.157 7.141 142.739 1.00 25.86 412 GLY A O 1
ATOM 3031 N N . LYS A 1 415 ? 37.227 7.839 142.188 1.00 24.77 413 LYS A N 1
ATOM 3032 C CA . LYS A 1 415 ? 37.231 8.920 143.168 1.00 29.64 413 LYS A CA 1
ATOM 3033 C C . LYS A 1 415 ? 36.767 10.236 142.557 1.00 29.53 413 LYS A C 1
ATOM 3034 O O . LYS A 1 415 ? 37.101 10.549 141.422 1.00 30.20 413 LYS A O 1
ATOM 3036 N N . LYS A 1 416 ? 35.984 10.996 143.317 1.00 35.18 414 LYS A N 1
ATOM 3037 C CA . LYS A 1 416 ? 35.592 12.353 142.926 1.00 38.70 414 LYS A CA 1
ATOM 3038 C C . LYS A 1 416 ? 36.606 13.397 143.404 1.00 43.87 414 LYS A C 1
ATOM 3039 O O . LYS A 1 416 ? 36.682 14.504 142.858 1.00 44.41 414 LYS A O 1
ATOM 3041 N N . SER A 1 426 ? 37.240 16.763 135.262 1.00 46.76 424 SER A N 1
ATOM 3042 C CA . SER A 1 426 ? 36.383 16.634 134.090 1.00 41.47 424 SER A CA 1
ATOM 3043 C C . SER A 1 426 ? 37.151 17.005 132.824 1.00 43.04 424 SER A C 1
ATOM 3044 O O . SER A 1 426 ? 36.575 17.468 131.835 1.00 42.89 424 SER A O 1
ATOM 3047 N N . SER A 1 427 ? 38.467 16.809 132.876 1.00 36.06 425 SER A N 1
ATOM 3048 C CA . SER A 1 427 ? 39.254 16.696 131.659 1.00 32.70 425 SER A CA 1
ATOM 3049 C C . SER A 1 427 ? 38.947 15.323 131.084 1.00 31.95 425 SER A C 1
ATOM 3050 O O . SER A 1 427 ? 38.711 14.375 131.825 1.00 31.76 425 SER A O 1
ATOM 3052 N N . LEU A 1 428 ? 38.934 15.211 129.765 1.00 30.76 426 LEU A N 1
ATOM 3053 C CA . LEU A 1 428 ? 38.617 13.939 129.136 1.00 30.53 426 LEU A CA 1
ATOM 3054 C C . LEU A 1 428 ? 39.885 13.270 128.622 1.00 31.82 426 LEU A C 1
ATOM 3055 O O . LEU A 1 428 ? 39.918 12.762 127.504 1.00 36.47 426 LEU A O 1
ATOM 3060 N N . ASP A 1 429 ? 40.933 13.288 129.433 1.00 30.36 427 ASP A N 1
ATOM 3061 C CA . ASP A 1 429 ? 42.228 12.789 128.997 1.00 27.92 427 ASP A CA 1
ATOM 3062 C C . ASP A 1 429 ? 43.067 12.403 130.213 1.00 26.31 427 ASP A C 1
ATOM 3063 O O . ASP A 1 429 ? 42.528 12.250 131.304 1.00 25.65 427 ASP A O 1
ATOM 3068 N N . SER A 1 430 ? 44.378 12.256 130.037 1.00 22.97 428 SER A N 1
ATOM 3069 C CA . SER A 1 430 ? 45.242 11.821 131.147 1.00 22.91 428 SER A CA 1
ATOM 3070 C C . SER A 1 430 ? 45.329 12.817 132.311 1.00 23.51 428 SER A C 1
ATOM 3071 O O . SER A 1 430 ? 45.880 12.493 133.358 1.00 24.73 428 SER A O 1
ATOM 3074 N N . LEU A 1 431 ? 44.795 14.020 132.134 1.00 25.67 429 LEU A N 1
ATOM 3075 C CA . LEU A 1 431 ? 44.771 14.999 133.225 1.00 28.90 429 LEU A CA 1
ATOM 3076 C C . LEU A 1 431 ? 43.721 14.659 134.282 1.00 29.35 429 LEU A C 1
ATOM 3077 O O . LEU A 1 431 ? 43.760 15.179 135.397 1.00 26.81 429 LEU A O 1
ATOM 3082 N N . ASN A 1 432 ? 42.789 13.779 133.933 1.00 22.63 430 ASN A N 1
ATOM 3083 C CA . ASN A 1 432 ? 41.718 13.416 134.854 1.00 22.40 430 ASN A CA 1
ATOM 3084 C C . ASN A 1 432 ? 42.249 12.517 135.952 1.00 25.84 430 ASN A C 1
ATOM 3085 O O . ASN A 1 432 ? 42.711 11.409 135.684 1.00 22.65 430 ASN A O 1
ATOM 3090 N N . GLU A 1 433 ? 42.158 12.975 137.200 1.00 23.04 431 GLU A N 1
ATOM 3091 C CA . GLU A 1 433 ? 42.840 12.282 138.284 1.00 25.10 431 GLU A CA 1
ATOM 3092 C C . GLU A 1 433 ? 42.073 11.078 138.801 1.00 25.01 431 GLU A C 1
ATOM 3093 O O . GLU A 1 433 ? 42.518 10.419 139.741 1.00 23.79 431 GLU A O 1
ATOM 3099 N N . SER A 1 434 ? 40.952 10.748 138.162 1.00 18.51 432 SER A N 1
ATOM 3100 C CA . SER A 1 434 ? 40.258 9.515 138.516 1.00 18.53 432 SER A CA 1
ATOM 3101 C C . SER A 1 434 ? 40.836 8.333 137.733 1.00 17.19 432 SER A C 1
ATOM 3102 O O . SER A 1 434 ? 40.421 7.184 137.911 1.00 17.00 432 SER A O 1
ATOM 3105 N N . VAL A 1 435 ? 41.809 8.605 136.872 1.00 18.72 433 VAL A N 1
ATOM 3106 C CA . VAL A 1 435 ? 42.585 7.510 136.302 1.00 19.34 433 VAL A CA 1
ATOM 3107 C C . VAL A 1 435 ? 44.036 7.670 136.747 1.00 20.31 433 VAL A C 1
ATOM 3108 O O . VAL A 1 435 ? 44.555 8.786 136.824 1.00 19.41 433 VAL A O 1
ATOM 3112 N N . GLU A 1 436 ? 44.663 6.548 137.077 1.00 18.52 434 GLU A N 1
ATOM 3113 C CA . GLU A 1 436 ? 46.063 6.542 137.476 1.00 21.97 434 GLU A CA 1
ATOM 3114 C C . GLU A 1 436 ? 46.900 5.857 136.405 1.00 20.69 434 GLU A C 1
ATOM 3115 O O . GLU A 1 436 ? 46.607 4.727 136.030 1.00 19.62 434 GLU A O 1
ATOM 3121 N N . LEU A 1 437 ? 47.923 6.545 135.908 1.00 20.77 435 LEU A N 1
ATOM 3122 C CA . LEU A 1 437 ? 48.804 5.966 134.887 1.00 21.18 435 LEU A CA 1
ATOM 3123 C C . LEU A 1 437 ? 50.000 5.281 135.544 1.00 21.29 435 LEU A C 1
ATOM 3124 O O . LEU A 1 437 ? 51.013 5.920 135.791 1.00 26.64 435 LEU A O 1
ATOM 3129 N N . LEU A 1 438 ? 49.872 3.983 135.800 1.00 19.30 436 LEU A N 1
ATOM 3130 C CA . LEU A 1 438 ? 50.863 3.221 136.556 1.00 19.63 436 LEU A CA 1
ATOM 3131 C C . LEU A 1 438 ? 52.170 2.979 135.792 1.00 23.21 436 LEU A C 1
ATOM 3132 O O . LEU A 1 438 ? 53.179 2.625 136.396 1.00 22.49 436 LEU A O 1
ATOM 3137 N N . GLY A 1 439 ? 52.152 3.159 134.473 1.00 18.87 437 GLY A N 1
ATOM 3138 C CA . GLY A 1 439 ? 53.370 3.022 133.691 1.00 20.51 437 GLY A CA 1
ATOM 3139 C C . GLY A 1 439 ? 53.086 2.654 132.252 1.00 18.23 437 GLY A C 1
ATOM 3140 O O . GLY A 1 439 ? 52.125 1.931 131.986 1.00 16.52 437 GLY A O 1
ATOM 3141 N N . ASN A 1 440 ? 53.914 3.162 131.344 1.00 18.52 438 ASN A N 1
ATOM 3142 C CA . ASN A 1 440 ? 53.845 2.846 129.907 1.00 18.10 438 ASN A CA 1
ATOM 3143 C C . ASN A 1 440 ? 55.208 2.524 129.318 1.00 22.03 438 ASN A C 1
ATOM 3144 O O . ASN A 1 440 ? 56.217 3.083 129.742 1.00 20.70 438 ASN A O 1
ATOM 3149 N N . LEU A 1 441 ? 55.227 1.646 128.322 1.00 20.46 439 LEU A N 1
ATOM 3150 C CA . LEU A 1 441 ? 56.383 1.512 127.448 1.00 18.52 439 LEU A CA 1
ATOM 3151 C C . LEU A 1 441 ? 56.391 2.598 126.374 1.00 21.75 439 LEU A C 1
ATOM 3152 O O . LEU A 1 441 ? 55.434 3.388 126.230 1.00 18.98 439 LEU A O 1
ATOM 3157 N N . GLY A 1 442 ? 57.478 2.647 125.608 1.00 20.87 440 GLY A N 1
ATOM 3158 C CA . GLY A 1 442 ? 57.579 3.597 124.517 1.00 18.22 440 GLY A CA 1
ATOM 3159 C C . GLY A 1 442 ? 56.750 3.194 123.302 1.00 17.96 440 GLY A C 1
ATOM 3160 O O . GLY A 1 442 ? 56.219 2.080 123.235 1.00 18.21 440 GLY A O 1
ATOM 3161 N N . LYS A 1 443 ? 56.640 4.102 122.344 1.00 16.15 441 LYS A N 1
ATOM 3162 C CA . LYS A 1 443 ? 55.832 3.880 121.155 1.00 19.30 441 LYS A CA 1
ATOM 3163 C C . LYS A 1 443 ? 56.513 2.969 120.130 1.00 19.70 441 LYS A C 1
ATOM 3164 O O . LYS A 1 443 ? 55.856 2.439 119.226 1.00 18.75 441 LYS A O 1
ATOM 3170 N N . GLY A 1 444 ? 57.826 2.802 120.255 1.00 21.79 442 GLY A N 1
ATOM 3171 C CA . GLY A 1 444 ? 58.593 2.217 119.165 1.00 20.79 442 GLY A CA 1
ATOM 3172 C C . GLY A 1 444 ? 59.536 1.063 119.458 1.00 23.83 442 GLY A C 1
ATOM 3173 O O . GLY A 1 444 ? 60.151 0.540 118.544 1.00 29.54 442 GLY A O 1
ATOM 3174 N N . LEU A 1 445 ? 59.663 0.654 120.710 1.00 22.65 443 LEU A N 1
ATOM 3175 C CA . LEU A 1 445 ? 60.592 -0.419 121.040 1.00 21.24 443 LEU A CA 1
ATOM 3176 C C . LEU A 1 445 ? 59.878 -1.649 121.550 1.00 22.79 443 LEU A C 1
ATOM 3177 O O . LEU A 1 445 ? 58.924 -1.539 122.309 1.00 21.18 443 LEU A O 1
ATOM 3182 N N . GLU A 1 446 ? 60.362 -2.825 121.162 1.00 19.68 444 GLU A N 1
ATOM 3183 C CA . GLU A 1 446 ? 59.920 -4.050 121.811 1.00 16.25 444 GLU A CA 1
ATOM 3184 C C . GLU A 1 446 ? 60.335 -3.973 123.275 1.00 20.89 444 GLU A C 1
ATOM 3185 O O . GLU A 1 446 ? 61.272 -3.263 123.607 1.00 21.26 444 GLU A O 1
ATOM 3191 N N . GLY A 1 447 ? 59.633 -4.680 124.152 1.00 19.26 445 GLY A N 1
ATOM 3192 C CA . GLY A 1 447 ? 60.002 -4.675 125.560 1.00 21.70 445 GLY A CA 1
ATOM 3193 C C . GLY A 1 447 ? 58.961 -5.243 126.507 1.00 23.02 445 GLY A C 1
ATOM 3194 O O . GLY A 1 447 ? 58.048 -5.952 126.091 1.00 18.74 445 GLY A O 1
ATOM 3195 N N . ALA A 1 448 ? 59.100 -4.940 127.796 1.00 20.89 446 ALA A N 1
ATOM 3196 C CA . ALA A 1 448 ? 58.173 -5.471 128.780 1.00 20.66 446 ALA A CA 1
ATOM 3197 C C . ALA A 1 448 ? 58.043 -4.512 129.944 1.00 22.42 446 ALA A C 1
ATOM 3198 O O . ALA A 1 448 ? 59.002 -3.833 130.319 1.00 22.12 446 ALA A O 1
ATOM 3200 N N . ILE A 1 449 ? 56.843 -4.445 130.500 1.00 20.60 447 ILE A N 1
ATOM 3201 C CA . ILE A 1 449 ? 56.614 -3.634 131.689 1.00 20.24 447 ILE A CA 1
ATOM 3202 C C . ILE A 1 449 ? 55.912 -4.478 132.742 1.00 19.02 447 ILE A C 1
ATOM 3203 O O . ILE A 1 449 ? 54.959 -5.206 132.446 1.00 18.65 447 ILE A O 1
ATOM 3208 N N . LEU A 1 450 ? 56.426 -4.415 133.971 1.00 21.05 448 LEU A N 1
ATOM 3209 C CA . LEU A 1 450 ? 55.839 -5.127 135.092 1.00 23.27 448 LEU A CA 1
ATOM 3210 C C . LEU A 1 450 ? 55.476 -4.121 136.174 1.00 24.18 448 LEU A C 1
ATOM 3211 O O . LEU A 1 450 ? 56.284 -3.264 136.538 1.00 23.10 448 LEU A O 1
ATOM 3216 N N . ARG A 1 451 ? 54.249 -4.214 136.671 1.00 23.19 449 ARG A N 1
ATOM 3217 C CA . ARG A 1 451 ? 53.809 -3.330 137.744 1.00 24.11 449 ARG A CA 1
ATOM 3218 C C . ARG A 1 451 ? 53.011 -4.113 138.759 1.00 24.93 449 ARG A C 1
ATOM 3219 O O . ARG A 1 451 ? 52.193 -4.968 138.404 1.00 25.58 449 ARG A O 1
ATOM 3227 N N . GLU A 1 452 ? 53.273 -3.832 140.032 1.00 24.50 450 GLU A N 1
ATOM 3228 C CA . GLU A 1 452 ? 52.401 -4.286 141.093 1.00 23.17 450 GLU A CA 1
ATOM 3229 C C . GLU A 1 452 ? 51.232 -3.316 141.136 1.00 27.05 450 GLU A C 1
ATOM 3230 O O . GLU A 1 452 ? 51.420 -2.105 141.259 1.00 30.71 450 GLU A O 1
ATOM 3232 N N . VAL A 1 453 ? 50.025 -3.843 140.999 1.00 26.72 451 VAL A N 1
ATOM 3233 C CA . VAL A 1 453 ? 48.856 -2.989 141.021 1.00 25.89 451 VAL A CA 1
ATOM 3234 C C . VAL A 1 453 ? 48.021 -3.348 142.250 1.00 24.02 451 VAL A C 1
ATOM 3235 O O . VAL A 1 453 ? 47.671 -4.516 142.476 1.00 25.20 451 VAL A O 1
ATOM 3239 N N . GLN A 1 454 ? 47.732 -2.340 143.060 1.00 26.07 452 GLN A N 1
ATOM 3240 C CA . GLN A 1 454 ? 46.889 -2.543 144.233 1.00 29.50 452 GLN A CA 1
ATOM 3241 C C . GLN A 1 454 ? 45.564 -1.804 144.088 1.00 24.03 452 GLN A C 1
ATOM 3242 O O . GLN A 1 454 ? 45.537 -0.640 143.713 1.00 23.74 452 GLN A O 1
ATOM 3248 N N . PHE A 1 455 ? 44.479 -2.497 144.409 1.00 23.67 453 PHE A N 1
ATOM 3249 C CA . PHE A 1 455 ? 43.136 -1.959 144.261 1.00 29.36 453 PHE A CA 1
ATOM 3250 C C . PHE A 1 455 ? 42.215 -2.751 145.168 1.00 29.90 453 PHE A C 1
ATOM 3251 O O . PHE A 1 455 ? 42.646 -3.705 145.823 1.00 33.10 453 PHE A O 1
ATOM 3259 N N . GLU A 1 456 ? 40.945 -2.372 145.205 1.00 25.69 454 GLU A N 1
ATOM 3260 C CA . GLU A 1 456 ? 39.988 -3.091 146.031 1.00 31.29 454 GLU A CA 1
ATOM 3261 C C . GLU A 1 456 ? 38.778 -3.553 145.236 1.00 31.04 454 GLU A C 1
ATOM 3262 O O . GLU A 1 456 ? 38.408 -2.957 144.216 1.00 29.11 454 GLU A O 1
ATOM 3268 N N . VAL A 1 457 ? 38.194 -4.648 145.702 1.00 27.58 455 VAL A N 1
ATOM 3269 C CA . VAL A 1 457 ? 36.933 -5.147 145.191 1.00 28.04 455 VAL A CA 1
ATOM 3270 C C . VAL A 1 457 ? 36.014 -5.389 146.385 1.00 37.38 455 VAL A C 1
ATOM 3271 O O . VAL A 1 457 ? 36.459 -5.373 147.539 1.00 35.31 455 VAL A O 1
ATOM 3275 N N . PHE A 1 458 ? 34.736 -5.606 146.113 1.00 34.11 456 PHE A N 1
ATOM 3276 C CA . PHE A 1 458 ? 33.783 -5.853 147.172 1.00 36.05 456 PHE A CA 1
ATOM 3277 C C . PHE A 1 458 ? 33.135 -7.198 146.969 1.00 39.10 456 PHE A C 1
ATOM 3278 O O . PHE A 1 458 ? 32.740 -7.549 145.858 1.00 34.32 456 PHE A O 1
ATOM 3286 N N . ARG A 1 459 ? 33.047 -7.956 148.057 1.00 37.63 457 ARG A N 1
ATOM 3287 C CA . ARG A 1 459 ? 32.651 -9.354 147.986 1.00 38.24 457 ARG A CA 1
ATOM 3288 C C . ARG A 1 459 ? 31.584 -9.704 149.022 1.00 49.52 457 ARG A C 1
ATOM 3289 O O . ARG A 1 459 ? 31.450 -9.021 150.037 1.00 50.32 457 ARG A O 1
#

Nearest PDB structures (foldseek):
  5k62-assembly1_A  TM=1.002E+00  e=7.851E-99  Saccharomyces cerevisiae CEN.PK113-7D
  5k66-assembly1_A  TM=1.001E+00  e=1.176E-96  Saccharomyces cerevisiae CEN.PK113-7D
  5k60-assembly1_A  TM=1.002E+00  e=2.283E-96  Saccharomyces cerevisiae CEN.PK113-7D
  5k61-assembly1_A  TM=1.002E+00  e=9.148E-96  Saccharomyces cerevisiae CEN.PK113-7D
  5hyy-assembly1_A  TM=9.975E-01  e=3.386E-93  Saccharomyces cerevisiae CEN.PK113-7D